Protein 1UWY (pdb70)

Solvent-accessible surface area: 16506 Å² total

Nearest PDB structures (foldseek):
  1uwy-assembly1_A  TM=1.003E+00  e=2.167E-89  Homo sapiens
  1h8l-assembly1_A  TM=9.424E-01  e=2.924E-49  Lophonetta specularioides
  3mn8-assembly3_C  TM=9.327E-01  e=1.963E-44  Drosophila melanogaster
  3mn8-assembly1_A  TM=9.346E-01  e=3.341E-44  Drosophila melanogaster
  2nsm-assembly1_A  TM=9.164E-01  e=1.559E-42  Homo sapiens

Structure (mmCIF, N/CA/C/O backbone):
data_1UWY
#
_entry.id   1UWY
#
_cell.length_a   85.830
_cell.length_b   85.830
_cell.length_c   124.540
_cell.angle_alpha   90.00
_cell.angle_beta   90.00
_cell.angle_gamma   120.00
#
_symmetry.space_group_name_H-M   'P 32 2 1'
#
loop_
_entity.id
_entity.type
_entity.pdbx_description
1 polymer 'CARBOXYPEPTIDASE M'
2 branched 2-acetamido-2-deoxy-beta-D-glucopyranose-(1-4)-2-acetamido-2-deoxy-beta-D-glucopyranose
3 non-polymer 'ZINC ION'
4 water water
#
loop_
_atom_site.group_PDB
_atom_site.id
_atom_site.type_symbol
_atom_site.label_atom_id
_atom_site.label_alt_id
_atom_site.label_comp_id
_atom_site.label_asym_id
_atom_site.label_entity_id
_atom_site.label_seq_id
_atom_site.pdbx_PDB_ins_code
_atom_site.Cartn_x
_atom_site.Cartn_y
_atom_site.Cartn_z
_atom_site.occupancy
_atom_site.B_iso_or_equiv
_atom_site.auth_seq_id
_atom_site.auth_comp_id
_atom_site.auth_asym_id
_atom_site.auth_atom_id
_atom_site.pdbx_PDB_model_num
ATOM 1 N N . LEU A 1 1 ? 67.900 10.791 -7.918 1.00 52.69 1 LEU A N 1
ATOM 2 C CA . LEU A 1 1 ? 68.597 9.815 -7.040 1.00 52.26 1 LEU A CA 1
ATOM 3 C C . LEU A 1 1 ? 67.982 8.431 -7.156 1.00 54.73 1 LEU A C 1
ATOM 4 O O . LEU A 1 1 ? 66.843 8.263 -7.623 1.00 54.55 1 LEU A O 1
ATOM 9 N N . ASP A 1 2 ? 68.748 7.442 -6.714 1.00 56.52 2 ASP A N 1
ATOM 10 C CA . ASP A 1 2 ? 68.308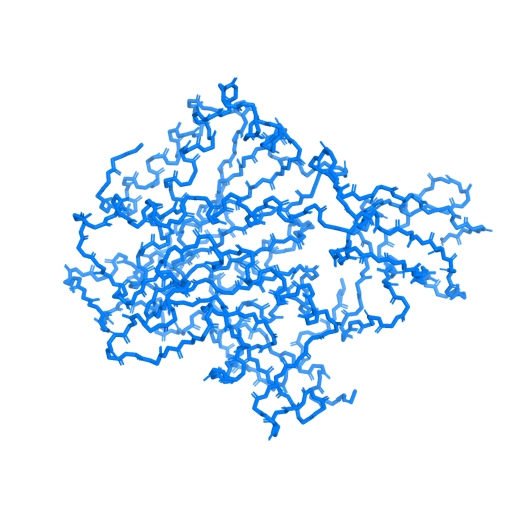 6.065 -6.736 1.00 58.44 2 ASP A CA 1
ATOM 11 C C . ASP A 1 2 ? 67.476 5.841 -5.482 1.00 58.79 2 ASP A C 1
ATOM 12 O O . ASP A 1 2 ? 67.573 6.604 -4.518 1.00 58.33 2 ASP A O 1
ATOM 17 N N . PHE A 1 3 ? 66.678 4.778 -5.490 1.00 59.54 3 PHE A N 1
ATOM 18 C CA . PHE A 1 3 ? 65.806 4.473 -4.367 1.00 59.39 3 PHE A CA 1
ATOM 19 C C . PHE A 1 3 ? 66.254 3.400 -3.409 1.00 59.81 3 PHE A C 1
ATOM 20 O O . PHE A 1 3 ? 65.503 2.496 -3.117 1.00 61.69 3 PHE A O 1
ATOM 28 N N . ASN A 1 4 ? 67.475 3.488 -2.920 1.00 60.15 4 ASN A N 1
ATOM 29 C CA . ASN A 1 4 ? 67.945 2.527 -1.952 1.00 61.03 4 ASN A CA 1
ATOM 30 C C . ASN A 1 4 ? 68.375 3.374 -0.793 1.00 61.96 4 ASN A C 1
ATOM 31 O O . ASN A 1 4 ? 68.232 4.597 -0.834 1.00 61.86 4 ASN A O 1
ATOM 36 N N . TYR A 1 5 ? 68.889 2.751 0.255 1.00 62.16 5 TYR A N 1
ATOM 37 C CA . TYR A 1 5 ? 69.303 3.545 1.377 1.00 62.26 5 TYR A CA 1
ATOM 38 C C . TYR A 1 5 ? 70.569 4.263 1.046 1.00 62.34 5 TYR A C 1
ATOM 39 O O . TYR A 1 5 ? 71.304 3.868 0.149 1.00 62.54 5 TYR A O 1
ATOM 48 N N . HIS A 1 6 ? 70.799 5.354 1.753 1.00 62.66 6 HIS A N 1
ATOM 49 C CA . HIS A 1 6 ? 71.978 6.154 1.522 1.00 63.20 6 HIS A CA 1
ATOM 50 C C . HIS A 1 6 ? 72.693 6.440 2.819 1.00 63.63 6 HIS A C 1
ATOM 51 O O . HIS A 1 6 ? 72.472 7.491 3.429 1.00 64.14 6 HIS A O 1
ATOM 58 N N . ARG A 1 7 ? 73.547 5.518 3.246 1.00 63.03 7 ARG A N 1
ATOM 59 C CA . ARG A 1 7 ? 74.294 5.740 4.471 1.00 63.71 7 ARG A CA 1
ATOM 60 C C . ARG A 1 7 ? 75.104 7.051 4.317 1.00 64.91 7 ARG A C 1
ATOM 61 O O . ARG A 1 7 ? 74.981 7.748 3.305 1.00 64.72 7 ARG A O 1
ATOM 69 N N . GLN A 1 8 ? 75.936 7.383 5.302 1.00 66.46 8 GLN A N 1
ATOM 70 C CA . GLN A 1 8 ? 76.697 8.645 5.281 1.00 67.21 8 GLN A CA 1
ATOM 71 C C . GLN A 1 8 ? 77.484 8.982 4.036 1.00 67.05 8 GLN A C 1
ATOM 72 O O . GLN A 1 8 ? 77.367 10.087 3.493 1.00 67.20 8 GLN A O 1
ATOM 78 N N . GLU A 1 9 ? 78.316 8.049 3.607 1.00 66.68 9 GLU A N 1
ATOM 79 C CA . GLU A 1 9 ? 79.110 8.280 2.426 1.00 66.88 9 GLU A CA 1
ATOM 80 C C . GLU A 1 9 ? 78.213 8.797 1.287 1.00 67.16 9 GLU A C 1
ATOM 81 O O . GLU A 1 9 ? 78.204 9.995 0.980 1.00 67.32 9 GLU A O 1
ATOM 87 N N . GLY A 1 10 ? 77.441 7.894 0.692 1.00 66.58 10 GLY A N 1
ATOM 88 C CA . GLY A 1 10 ? 76.575 8.243 -0.422 1.00 67.17 10 GLY A CA 1
ATOM 89 C C . GLY A 1 10 ? 75.585 9.393 -0.300 1.00 68.11 10 GLY A C 1
ATOM 90 O O . GLY A 1 10 ? 75.325 10.100 -1.290 1.00 68.82 10 GLY A O 1
ATOM 91 N N . MET A 1 11 ? 75.003 9.580 0.881 1.00 67.12 11 MET A N 1
ATOM 92 C CA . MET A 1 11 ? 74.049 10.663 1.057 1.00 66.47 11 MET A CA 1
ATOM 93 C C . MET A 1 11 ? 74.853 11.949 1.007 1.00 66.87 11 MET A C 1
ATOM 94 O O . MET A 1 11 ? 74.520 12.886 0.264 1.00 66.47 11 MET A O 1
ATOM 99 N N . GLU A 1 12 ? 75.925 11.971 1.801 1.00 66.93 12 GLU A N 1
ATOM 100 C CA . GLU A 1 12 ? 76.838 13.111 1.856 1.00 66.68 12 GLU A CA 1
ATOM 101 C C . GLU A 1 12 ? 77.184 13.424 0.408 1.00 64.85 12 GLU A C 1
ATOM 102 O O . GLU A 1 12 ? 76.985 14.536 -0.091 1.00 63.43 12 GLU A O 1
ATOM 108 N N . ALA A 1 13 ? 77.703 12.399 -0.254 1.00 63.04 13 ALA A N 1
ATOM 109 C CA . ALA A 1 13 ? 78.062 12.483 -1.648 1.00 61.06 13 ALA A CA 1
ATOM 110 C C . ALA A 1 13 ? 76.974 13.265 -2.375 1.00 59.69 13 ALA A C 1
ATOM 111 O O . ALA A 1 13 ? 77.189 14.425 -2.734 1.00 59.41 13 ALA A O 1
ATOM 113 N N . PHE A 1 14 ? 75.815 12.620 -2.556 1.00 57.64 14 PHE A N 1
ATOM 114 C CA . PHE A 1 14 ? 74.647 13.195 -3.227 1.00 55.64 14 PHE A CA 1
ATOM 115 C C . PHE A 1 14 ? 74.577 14.686 -3.017 1.00 55.42 14 PHE A C 1
ATOM 116 O O . PHE A 1 14 ? 74.603 15.493 -3.954 1.00 53.37 14 PHE A O 1
ATOM 124 N N . LEU A 1 15 ? 74.465 15.030 -1.746 1.00 55.88 15 LEU A N 1
ATOM 125 C CA . LEU A 1 15 ? 74.391 16.407 -1.320 1.00 56.29 15 LEU A CA 1
ATOM 126 C C . LEU A 1 15 ? 75.479 17.241 -2.011 1.00 56.34 15 LEU A C 1
ATOM 127 O O . LEU A 1 15 ? 75.188 18.054 -2.885 1.00 55.45 15 LEU A O 1
ATOM 132 N N . LYS A 1 16 ? 76.729 17.021 -1.616 1.00 57.64 16 LYS A N 1
ATOM 133 C CA . LYS A 1 16 ? 77.867 17.732 -2.183 1.00 58.44 16 LYS A CA 1
ATOM 134 C C . LYS A 1 16 ? 77.728 17.883 -3.700 1.00 59.64 16 LYS A C 1
ATOM 135 O O . LYS A 1 16 ? 78.025 18.939 -4.281 1.00 59.23 16 LYS A O 1
ATOM 141 N N . THR A 1 17 ? 77.293 16.805 -4.340 1.00 60.50 17 THR A N 1
ATOM 142 C CA . THR A 1 17 ? 77.124 16.825 -5.774 1.00 60.87 17 THR A CA 1
ATOM 143 C C . THR A 1 17 ? 75.986 17.762 -6.114 1.00 61.99 17 THR A C 1
ATOM 144 O O . THR A 1 17 ? 76.147 18.582 -7.006 1.00 64.63 17 THR A O 1
ATOM 148 N N . VAL A 1 18 ? 74.842 17.673 -5.423 1.00 61.88 18 VAL A N 1
ATOM 149 C CA . VAL A 1 18 ? 73.724 18.589 -5.726 1.00 60.71 18 VAL A CA 1
ATOM 150 C C . VAL A 1 18 ? 74.250 19.999 -5.560 1.00 60.84 18 VAL A C 1
ATOM 151 O O . VAL A 1 18 ? 73.787 20.925 -6.225 1.00 59.96 18 VAL A O 1
ATOM 155 N N . ALA A 1 19 ? 75.241 20.119 -4.673 1.00 61.59 19 ALA A N 1
ATOM 156 C CA . ALA A 1 19 ? 75.911 21.371 -4.345 1.00 62.90 19 ALA A CA 1
ATOM 157 C C . ALA A 1 19 ? 76.560 21.969 -5.578 1.00 64.31 19 ALA A C 1
ATOM 158 O O . ALA A 1 19 ? 76.372 23.151 -5.885 1.00 64.61 19 ALA A O 1
ATOM 160 N N . GLN A 1 20 ? 77.326 21.137 -6.275 1.00 66.21 20 GLN A N 1
ATOM 161 C CA . GLN A 1 20 ? 78.018 21.516 -7.510 1.00 68.25 20 GLN A CA 1
ATOM 162 C C . GLN A 1 20 ? 77.056 21.719 -8.677 1.00 67.77 20 GLN A C 1
ATOM 163 O O . GLN A 1 20 ? 76.846 22.850 -9.131 1.00 68.40 20 GLN A O 1
ATOM 169 N N . ASN A 1 21 ? 76.476 20.620 -9.155 1.00 66.20 21 ASN A N 1
ATOM 170 C CA . ASN A 1 21 ? 75.537 20.660 -10.265 1.00 65.74 21 ASN A CA 1
ATOM 171 C C . ASN A 1 21 ? 74.416 21.686 -10.209 1.00 65.33 21 ASN A C 1
ATOM 172 O O . ASN A 1 21 ? 73.807 21.961 -11.241 1.00 64.89 21 ASN A O 1
ATOM 177 N N . TYR A 1 22 ? 74.116 22.237 -9.030 1.00 65.05 22 TYR A N 1
ATOM 178 C CA . TYR A 1 22 ? 73.039 23.235 -8.923 1.00 64.77 22 TYR A CA 1
ATOM 179 C C . TYR A 1 22 ? 73.322 24.471 -8.060 1.00 65.82 22 TYR A C 1
ATOM 180 O O . TYR A 1 22 ? 72.380 25.144 -7.633 1.00 66.89 22 TYR A O 1
ATOM 189 N N . SER A 1 23 ? 74.598 24.778 -7.812 1.00 66.03 23 SER A N 1
ATOM 190 C CA . SER A 1 23 ? 74.984 25.934 -6.989 1.00 65.63 23 SER A CA 1
ATOM 191 C C . SER A 1 23 ? 74.145 27.212 -7.194 1.00 64.63 23 SER A C 1
ATOM 192 O O . SER A 1 23 ? 74.020 28.034 -6.285 1.00 65.31 23 SER A O 1
ATOM 195 N N . SER A 1 24 ? 73.566 27.370 -8.377 1.00 62.46 24 SER A N 1
ATOM 196 C CA . SER A 1 24 ? 72.743 28.534 -8.679 1.00 60.82 24 SER A CA 1
ATOM 197 C C . SER A 1 24 ? 71.533 28.684 -7.766 1.00 60.86 24 SER A C 1
ATOM 198 O O . SER A 1 24 ? 70.986 29.782 -7.619 1.00 60.72 24 SER A O 1
ATOM 201 N N . VAL A 1 25 ? 71.095 27.582 -7.168 1.00 60.88 25 VAL A N 1
ATOM 202 C CA . VAL A 1 25 ? 69.915 27.627 -6.312 1.00 61.08 25 VAL A CA 1
ATOM 203 C C . VAL A 1 25 ? 69.962 26.679 -5.109 1.00 61.03 25 VAL A C 1
ATOM 204 O O . VAL A 1 25 ? 68.929 26.304 -4.551 1.00 60.00 25 VAL A O 1
ATOM 208 N N . THR A 1 26 ? 71.172 26.318 -4.702 1.00 61.03 26 THR A N 1
ATOM 209 C CA . THR A 1 26 ? 71.361 25.451 -3.551 1.00 61.43 26 THR A CA 1
ATOM 210 C C . THR A 1 26 ? 72.594 25.895 -2.766 1.00 62.52 26 THR A C 1
ATOM 211 O O . THR A 1 26 ? 73.434 26.635 -3.282 1.00 62.78 26 THR A O 1
ATOM 215 N N . HIS A 1 27 ? 72.682 25.439 -1.514 1.00 63.16 27 HIS A N 1
ATOM 216 C CA . HIS A 1 27 ? 73.809 25.719 -0.620 1.00 62.58 27 HIS A CA 1
ATOM 217 C C . HIS A 1 27 ? 73.784 24.652 0.464 1.00 61.32 27 HIS A C 1
ATOM 218 O O . HIS A 1 27 ? 72.743 24.416 1.073 1.00 60.56 27 HIS A O 1
ATOM 225 N N . LEU A 1 28 ? 74.924 23.999 0.675 1.00 60.16 28 LEU A N 1
ATOM 226 C CA . LEU A 1 28 ? 75.056 22.952 1.679 1.00 60.33 28 LEU A CA 1
ATOM 227 C C . LEU A 1 28 ? 76.053 23.379 2.744 1.00 61.28 28 LEU A C 1
ATOM 228 O O . LEU A 1 28 ? 77.121 23.879 2.415 1.00 61.78 28 LEU A O 1
ATOM 233 N N . HIS A 1 29 ? 75.705 23.195 4.017 1.00 61.78 29 HIS A N 1
ATOM 234 C CA . HIS A 1 29 ? 76.618 23.516 5.107 1.00 61.64 29 HIS A CA 1
ATOM 235 C C . HIS A 1 29 ? 76.385 22.572 6.265 1.00 61.58 29 HIS A C 1
ATOM 236 O O . HIS A 1 29 ? 75.659 21.587 6.118 1.00 62.06 29 HIS A O 1
ATOM 243 N N . SER A 1 30 ? 77.008 22.839 7.406 1.00 60.59 30 SER A N 1
ATOM 244 C CA . SER A 1 30 ? 76.821 21.971 8.564 1.00 60.50 30 SER A CA 1
ATOM 245 C C . SER A 1 30 ? 76.674 22.760 9.863 1.00 60.25 30 SER A C 1
ATOM 246 O O . SER A 1 30 ? 77.565 23.508 10.247 1.00 60.89 30 SER A O 1
ATOM 249 N N . ILE A 1 31 ? 75.551 22.591 10.546 1.00 59.65 31 ILE A N 1
ATOM 250 C CA . ILE A 1 31 ? 75.354 23.331 11.762 1.00 60.08 31 ILE A CA 1
ATOM 251 C C . ILE A 1 31 ? 76.105 22.722 12.942 1.00 60.79 31 ILE A C 1
ATOM 252 O O . ILE A 1 31 ? 76.057 23.231 14.066 1.00 60.52 31 ILE A O 1
ATOM 257 N N . GLY A 1 32 ? 76.820 21.634 12.702 1.00 61.07 32 GLY A N 1
ATOM 258 C CA . GLY A 1 32 ? 77.568 21.048 13.800 1.00 61.92 32 GLY A CA 1
ATOM 259 C C . GLY A 1 32 ? 77.971 19.628 13.506 1.00 62.76 32 GLY A C 1
ATOM 260 O O . GLY A 1 32 ? 77.895 19.202 12.348 1.00 63.49 32 GLY A O 1
ATOM 261 N N . LYS A 1 33 ? 78.413 18.902 14.535 1.00 63.33 33 LYS A N 1
ATOM 262 C CA . LYS A 1 33 ? 78.796 17.496 14.368 1.00 64.58 33 LYS A CA 1
ATOM 263 C C . LYS A 1 33 ? 78.265 16.622 15.505 1.00 64.28 33 LYS A C 1
ATOM 264 O O . LYS A 1 33 ? 78.116 17.074 16.639 1.00 62.43 33 LYS A O 1
ATOM 270 N N . SER A 1 34 ? 77.962 15.369 15.188 1.00 65.31 34 SER A N 1
ATOM 271 C CA . SER A 1 34 ? 77.441 14.457 16.198 1.00 67.32 34 SER A CA 1
ATOM 272 C C . SER A 1 34 ? 78.497 14.263 17.266 1.00 67.73 34 SER A C 1
ATOM 273 O O . SER A 1 34 ? 79.524 14.939 17.258 1.00 68.29 34 SER A O 1
ATOM 276 N N . VAL A 1 35 ? 78.245 13.347 18.192 1.00 67.72 35 VAL A N 1
ATOM 277 C CA . VAL A 1 35 ? 79.232 13.090 19.218 1.00 68.51 35 VAL A CA 1
ATOM 278 C C . VAL A 1 35 ? 80.216 12.130 18.588 1.00 69.86 35 VAL A C 1
ATOM 279 O O . VAL A 1 35 ? 81.068 11.575 19.283 1.00 71.81 35 VAL A O 1
ATOM 283 N N . LYS A 1 36 ? 80.097 11.919 17.277 1.00 69.65 36 LYS A N 1
ATOM 284 C CA . LYS A 1 36 ? 81.009 11.006 16.591 1.00 69.56 36 LYS A CA 1
ATOM 285 C C . LYS A 1 36 ? 81.719 11.699 15.436 1.00 69.12 36 LYS A C 1
ATOM 286 O O . LYS A 1 36 ? 82.393 11.065 14.636 1.00 69.48 36 LYS A O 1
ATOM 292 N N . GLY A 1 37 ? 81.569 13.007 15.345 1.00 68.88 37 GLY A N 1
ATOM 293 C CA . GLY A 1 37 ? 82.237 13.713 14.276 1.00 70.62 37 GLY A CA 1
ATOM 294 C C . GLY A 1 37 ? 81.507 13.639 12.952 1.00 72.08 37 GLY A C 1
ATOM 295 O O . GLY A 1 37 ? 82.040 14.049 11.914 1.00 73.03 37 GLY A O 1
ATOM 296 N N . ARG A 1 38 ? 80.287 13.109 12.979 1.00 72.46 38 ARG A N 1
ATOM 297 C CA . ARG A 1 38 ? 79.473 13.009 11.766 1.00 70.57 38 ARG A CA 1
ATOM 298 C C . ARG A 1 38 ? 78.909 14.392 11.483 1.00 69.49 38 ARG A C 1
ATOM 299 O O . ARG A 1 38 ? 78.676 15.191 12.403 1.00 68.88 38 ARG A O 1
ATOM 307 N N . ASN A 1 39 ? 78.671 14.675 10.214 1.00 68.24 39 ASN A N 1
ATOM 308 C CA . ASN A 1 39 ? 78.179 15.992 9.857 1.00 67.43 39 ASN A CA 1
ATOM 309 C C . ASN A 1 39 ? 76.672 16.221 9.787 1.00 66.55 39 ASN A C 1
ATOM 310 O O . ASN A 1 39 ? 75.885 15.385 9.303 1.00 67.82 39 ASN A O 1
ATOM 315 N N . LEU A 1 40 ? 76.276 17.378 10.289 1.00 63.03 40 LEU A N 1
ATOM 316 C CA . LEU A 1 40 ? 74.886 17.724 10.305 1.00 59.95 40 LEU A CA 1
ATOM 317 C C . LEU A 1 40 ? 74.595 18.598 9.109 1.00 58.81 40 LEU A C 1
ATOM 318 O O . LEU A 1 40 ? 74.316 19.782 9.238 1.00 58.97 40 LEU A O 1
ATOM 323 N N . TRP A 1 41 ? 74.646 17.989 7.934 1.00 58.24 41 TRP A N 1
ATOM 324 C CA . TRP A 1 41 ? 74.433 18.710 6.687 1.00 57.62 41 TRP A CA 1
ATOM 325 C C . TRP A 1 41 ? 73.040 19.237 6.517 1.00 55.96 41 TRP A C 1
ATOM 326 O O . TRP A 1 41 ? 72.073 18.580 6.860 1.00 57.05 41 TRP A O 1
ATOM 337 N N . VAL A 1 42 ? 72.943 20.427 5.961 1.00 54.05 42 VAL A N 1
ATOM 338 C CA . VAL A 1 42 ? 71.655 21.026 5.673 1.00 52.49 42 VAL A CA 1
ATOM 339 C C . VAL A 1 42 ? 71.809 21.457 4.232 1.00 52.91 42 VAL A C 1
ATOM 340 O O . VAL A 1 42 ? 72.904 21.822 3.795 1.00 52.33 42 VAL A O 1
ATOM 344 N N . LEU A 1 43 ? 70.730 21.393 3.476 1.00 53.11 43 LEU A N 1
ATOM 345 C CA . LEU A 1 43 ? 70.793 21.837 2.096 1.00 53.44 43 LEU A CA 1
ATOM 346 C C . LEU A 1 43 ? 69.670 22.840 1.926 1.00 53.50 43 LEU A C 1
ATOM 347 O O . LEU A 1 43 ? 68.507 22.538 2.209 1.00 53.77 43 LEU A O 1
ATOM 352 N N . VAL A 1 44 ? 70.010 24.051 1.504 1.00 52.97 44 VAL A N 1
ATOM 353 C CA . VAL A 1 44 ? 68.976 25.041 1.335 1.00 51.81 44 VAL A CA 1
ATOM 354 C C . VAL A 1 44 ? 68.705 25.156 -0.119 1.00 50.96 44 VAL A C 1
ATOM 355 O O . VAL A 1 44 ? 69.605 25.025 -0.923 1.00 51.26 44 VAL A O 1
ATOM 359 N N . VAL A 1 45 ? 67.452 25.381 -0.451 1.00 51.08 45 VAL A N 1
ATOM 360 C CA . VAL A 1 45 ? 67.050 25.497 -1.829 1.00 54.08 45 VAL A CA 1
ATOM 361 C C . VAL A 1 45 ? 66.267 26.771 -1.962 1.00 57.54 45 VAL A C 1
ATOM 362 O O . VAL A 1 45 ? 65.210 26.917 -1.360 1.00 59.03 45 VAL A O 1
ATOM 366 N N . GLY A 1 46 ? 66.769 27.701 -2.758 1.00 60.54 46 GLY A N 1
ATOM 367 C CA . GLY A 1 46 ? 66.047 28.943 -2.910 1.00 63.32 46 GLY A CA 1
ATOM 368 C C . GLY A 1 46 ? 66.573 29.698 -4.089 1.00 65.81 46 GLY A C 1
ATOM 369 O O . GLY A 1 46 ? 67.611 29.326 -4.650 1.00 64.91 46 GLY A O 1
ATOM 370 N N . ARG A 1 47 ? 65.859 30.760 -4.456 1.00 68.89 47 ARG A N 1
ATOM 371 C CA . ARG A 1 47 ? 66.255 31.585 -5.587 1.00 71.79 47 ARG A CA 1
ATOM 372 C C . ARG A 1 47 ? 67.636 32.157 -5.278 1.00 72.60 47 ARG A C 1
ATOM 373 O O . ARG A 1 47 ? 68.563 32.036 -6.085 1.00 74.17 47 ARG A O 1
ATOM 381 N N . PHE A 1 48 ? 67.781 32.758 -4.105 1.00 72.13 48 PHE A N 1
ATOM 382 C CA . PHE A 1 48 ? 69.073 33.273 -3.725 1.00 72.31 48 PHE A CA 1
ATOM 383 C C . PHE A 1 48 ? 69.494 32.485 -2.506 1.00 71.36 48 PHE A C 1
ATOM 384 O O . PHE A 1 48 ? 69.360 32.964 -1.394 1.00 71.23 48 PHE A O 1
ATOM 392 N N . PRO A 1 49 ? 69.975 31.245 -2.687 1.00 71.79 49 PRO A N 1
ATOM 393 C CA . PRO A 1 49 ? 70.397 30.470 -1.501 1.00 72.06 49 PRO A CA 1
ATOM 394 C C . PRO A 1 49 ? 71.590 31.113 -0.799 1.00 71.90 49 PRO A C 1
ATOM 395 O O . PRO A 1 49 ? 72.254 31.987 -1.381 1.00 72.44 49 PRO A O 1
ATOM 399 N N . LYS A 1 50 ? 71.850 30.692 0.440 1.00 70.75 50 LYS A N 1
ATOM 400 C CA . LYS A 1 50 ? 72.978 31.214 1.252 1.00 70.21 50 LYS A CA 1
ATOM 401 C C . LYS A 1 50 ? 72.694 32.456 2.123 1.00 68.00 50 LYS A C 1
ATOM 402 O O . LYS A 1 50 ? 73.399 32.700 3.112 1.00 68.24 50 LYS A O 1
ATOM 408 N N . GLU A 1 51 ? 71.676 33.233 1.776 1.00 64.82 51 GLU A N 1
ATOM 409 C CA . GLU A 1 51 ? 71.377 34.420 2.561 1.00 61.77 51 GLU A CA 1
ATOM 410 C C . GLU A 1 51 ? 69.893 34.689 2.721 1.00 57.23 51 GLU A C 1
ATOM 411 O O . GLU A 1 51 ? 69.147 34.771 1.751 1.00 54.29 51 GLU A O 1
ATOM 417 N N . HIS A 1 52 ? 69.453 34.823 3.957 1.00 53.31 52 HIS A N 1
ATOM 418 C CA . HIS A 1 52 ? 68.050 35.093 4.140 1.00 51.68 52 HIS A CA 1
ATOM 419 C C . HIS A 1 52 ? 67.796 36.365 3.365 1.00 50.15 52 HIS A C 1
ATOM 420 O O . HIS A 1 52 ? 68.704 37.156 3.177 1.00 51.06 52 HIS A O 1
ATOM 427 N N . ARG A 1 53 ? 66.572 36.547 2.894 1.00 48.54 53 ARG A N 1
ATOM 428 C CA . ARG A 1 53 ? 66.222 37.751 2.170 1.00 47.68 53 ARG A CA 1
ATOM 429 C C . ARG A 1 53 ? 64.885 38.276 2.685 1.00 47.81 53 ARG A C 1
ATOM 430 O O . ARG A 1 53 ? 63.911 37.544 2.742 1.00 49.29 53 ARG A O 1
ATOM 438 N N . ILE A 1 54 ? 64.861 39.539 3.095 1.00 47.48 54 ILE A N 1
ATOM 439 C CA . ILE A 1 54 ? 63.650 40.187 3.574 1.00 47.90 54 ILE A CA 1
ATOM 440 C C . ILE A 1 54 ? 62.446 39.793 2.692 1.00 49.03 54 ILE A C 1
ATOM 441 O O . ILE A 1 54 ? 62.499 39.915 1.463 1.00 49.93 54 ILE A O 1
ATOM 446 N N . GLY A 1 55 ? 61.365 39.301 3.292 1.00 48.21 55 GLY A N 1
ATOM 447 C CA . GLY A 1 55 ? 60.218 38.968 2.460 1.00 46.30 55 GLY A CA 1
ATOM 448 C C . GLY A 1 55 ? 60.036 37.505 2.138 1.00 44.88 55 GLY A C 1
ATOM 449 O O . GLY A 1 55 ? 58.922 37.006 2.207 1.00 44.94 55 GLY A O 1
ATOM 450 N N . ILE A 1 56 ? 61.106 36.819 1.758 1.00 43.87 56 ILE A N 1
ATOM 451 C CA . ILE A 1 56 ? 60.998 35.403 1.474 1.00 43.96 56 ILE A CA 1
ATOM 452 C C . ILE A 1 56 ? 61.151 34.674 2.812 1.00 45.62 56 ILE A C 1
ATOM 453 O O . ILE A 1 56 ? 62.161 34.828 3.503 1.00 45.35 56 ILE A O 1
ATOM 458 N N . PRO A 1 57 ? 60.121 33.901 3.213 1.00 46.71 57 PRO A N 1
ATOM 459 C CA . PRO A 1 57 ? 60.108 33.148 4.460 1.00 47.66 57 PRO A CA 1
ATOM 460 C C . PRO A 1 57 ? 61.037 31.948 4.449 1.00 48.59 57 PRO A C 1
ATOM 461 O O . PRO A 1 57 ? 61.236 31.319 3.413 1.00 47.89 57 PRO A O 1
ATOM 465 N N . GLU A 1 58 ? 61.584 31.633 5.623 1.00 50.63 58 GLU A N 1
ATOM 466 C CA . GLU A 1 58 ? 62.481 30.490 5.796 1.00 51.80 58 GLU A CA 1
ATOM 467 C C . GLU A 1 58 ? 61.664 29.231 6.166 1.00 51.77 58 GLU A C 1
ATOM 468 O O . GLU A 1 58 ? 60.662 29.323 6.899 1.00 52.13 58 GLU A O 1
ATOM 474 N N . PHE A 1 59 ? 62.076 28.076 5.632 1.00 50.51 59 PHE A N 1
ATOM 475 C CA . PHE A 1 59 ? 61.389 26.811 5.888 1.00 48.93 59 PHE A CA 1
ATOM 476 C C . PHE A 1 59 ? 62.337 25.616 6.064 1.00 48.08 59 PHE A C 1
ATOM 477 O O . PHE A 1 59 ? 63.333 25.484 5.335 1.00 46.36 59 PHE A O 1
ATOM 485 N N . LYS A 1 60 ? 62.026 24.738 7.028 1.00 46.31 60 LYS A N 1
ATOM 486 C CA . LYS A 1 60 ? 62.870 23.571 7.240 1.00 43.77 60 LYS A CA 1
ATOM 487 C C . LYS A 1 60 ? 62.184 22.241 7.447 1.00 42.68 60 LYS A C 1
ATOM 488 O O . LYS A 1 60 ? 61.001 22.129 7.782 1.00 43.06 60 LYS A O 1
ATOM 494 N N . TYR A 1 61 ? 62.974 21.218 7.189 1.00 40.73 61 TYR A N 1
ATOM 495 C CA . TYR A 1 61 ? 62.547 19.858 7.306 1.00 39.29 61 TYR A CA 1
ATOM 496 C C . TYR A 1 61 ? 63.702 19.160 7.986 1.00 38.68 61 TYR A C 1
ATOM 497 O O . TYR A 1 61 ? 64.746 18.973 7.403 1.00 38.12 61 TYR A O 1
ATOM 506 N N . VAL A 1 62 ? 63.535 18.820 9.247 1.00 38.85 62 VAL A N 1
ATOM 507 C CA . VAL A 1 62 ? 64.577 18.101 9.941 1.00 39.23 62 VAL A CA 1
ATOM 508 C C . VAL A 1 62 ? 64.008 16.692 9.980 1.00 41.52 62 VAL A C 1
ATOM 509 O O . VAL A 1 62 ? 62.791 16.535 10.061 1.00 43.39 62 VAL A O 1
ATOM 513 N N . ALA A 1 63 ? 64.865 15.676 9.859 1.00 41.74 63 ALA A N 1
ATOM 514 C CA . ALA A 1 63 ? 64.422 14.291 9.847 1.00 40.56 63 ALA A CA 1
ATOM 515 C C . ALA A 1 63 ? 65.549 13.423 10.362 1.00 42.64 63 ALA A C 1
ATOM 516 O O . ALA A 1 63 ? 66.678 13.879 10.481 1.00 44.02 63 ALA A O 1
ATOM 518 N N . ASN A 1 64 ? 65.209 12.181 10.695 1.00 44.69 64 ASN A N 1
ATOM 519 C CA . ASN A 1 64 ? 66.128 11.156 11.164 1.00 44.01 64 ASN A CA 1
ATOM 520 C C . ASN A 1 64 ? 66.713 11.377 12.531 1.00 44.00 64 ASN A C 1
ATOM 521 O O . ASN A 1 64 ? 67.736 10.788 12.846 1.00 44.27 64 ASN A O 1
ATOM 526 N N . MET A 1 65 ? 66.070 12.197 13.356 1.00 45.06 65 MET A N 1
ATOM 527 C CA . MET A 1 65 ? 66.570 12.442 14.716 1.00 46.93 65 MET A CA 1
ATOM 528 C C . MET A 1 65 ? 66.550 11.149 15.576 1.00 48.26 65 MET A C 1
ATOM 529 O O . MET A 1 65 ? 67.213 11.035 16.634 1.00 48.34 65 MET A O 1
ATOM 534 N N . HIS A 1 66 ? 65.768 10.178 15.118 1.00 48.92 66 HIS A N 1
ATOM 535 C CA . HIS A 1 66 ? 65.717 8.875 15.759 1.00 49.24 66 HIS A CA 1
ATOM 536 C C . HIS A 1 66 ? 66.482 7.969 14.791 1.00 49.88 66 HIS A C 1
ATOM 537 O O . HIS A 1 66 ? 66.005 7.666 13.684 1.00 49.68 66 HIS A O 1
ATOM 544 N N . GLY A 1 67 ? 67.690 7.586 15.206 1.00 49.38 67 GLY A N 1
ATOM 545 C CA . GLY A 1 67 ? 68.538 6.746 14.391 1.00 47.83 67 GLY A CA 1
ATOM 546 C C . GLY A 1 67 ? 67.769 5.917 13.398 1.00 47.66 67 GLY A C 1
ATOM 547 O O . GLY A 1 67 ? 67.687 6.254 12.216 1.00 47.36 67 GLY A O 1
ATOM 548 N N . ASP A 1 68 ? 67.163 4.852 13.909 1.00 47.90 68 ASP A N 1
ATOM 549 C CA . ASP A 1 68 ? 66.409 3.899 13.106 1.00 48.45 68 ASP A CA 1
ATOM 550 C C . ASP A 1 68 ? 65.214 4.350 12.260 1.00 48.18 68 ASP A C 1
ATOM 551 O O . ASP A 1 68 ? 64.759 3.579 11.415 1.00 49.17 68 ASP A O 1
ATOM 556 N N . GLU A 1 69 ? 64.692 5.562 12.457 1.00 46.73 69 GLU A N 1
ATOM 557 C CA . GLU A 1 69 ? 63.543 5.997 11.659 1.00 44.67 69 GLU A CA 1
ATOM 558 C C . GLU A 1 69 ? 64.014 6.566 10.334 1.00 45.96 69 GLU A C 1
ATOM 559 O O . GLU A 1 69 ? 64.172 7.783 10.182 1.00 47.22 69 GLU A O 1
ATOM 565 N N . THR A 1 70 ? 64.185 5.654 9.371 1.00 45.60 70 THR A N 1
ATOM 566 C CA . THR A 1 70 ? 64.712 5.921 8.034 1.00 44.17 70 THR A CA 1
ATOM 567 C C . THR A 1 70 ? 63.866 6.465 6.866 1.00 44.94 70 THR A C 1
ATOM 568 O O . THR A 1 70 ? 64.421 7.030 5.923 1.00 43.83 70 THR A O 1
ATOM 572 N N . VAL A 1 71 ? 62.544 6.325 6.894 1.00 46.18 71 VAL A N 1
ATOM 573 C CA . VAL A 1 71 ? 61.770 6.800 5.732 1.00 46.16 71 VAL A CA 1
ATOM 574 C C . VAL A 1 71 ? 61.995 8.262 5.393 1.00 46.44 71 VAL A C 1
ATOM 575 O O . VAL A 1 71 ? 62.153 8.626 4.225 1.00 44.06 71 VAL A O 1
ATOM 579 N N . GLY A 1 72 ? 61.983 9.088 6.439 1.00 48.46 72 GLY A N 1
ATOM 580 C CA . GLY A 1 72 ? 62.143 10.524 6.282 1.00 49.17 72 GLY A CA 1
ATOM 581 C C . GLY A 1 72 ? 63.529 10.890 5.796 1.00 49.30 72 GLY A C 1
ATOM 582 O O . GLY A 1 72 ? 63.684 11.876 5.064 1.00 50.81 72 GLY A O 1
ATOM 583 N N . ARG A 1 73 ? 64.530 10.109 6.201 1.00 46.38 73 ARG A N 1
ATOM 584 C CA . ARG A 1 73 ? 65.892 10.371 5.797 1.00 43.98 73 ARG A CA 1
ATOM 585 C C . ARG A 1 73 ? 65.831 10.326 4.290 1.00 44.51 73 ARG A C 1
ATOM 586 O O . ARG A 1 73 ? 66.239 11.255 3.596 1.00 43.70 73 ARG A O 1
ATOM 594 N N . GLU A 1 74 ? 65.243 9.255 3.784 1.00 45.29 74 GLU A N 1
ATOM 595 C CA . GLU A 1 74 ? 65.159 9.073 2.354 1.00 46.96 74 GLU A CA 1
ATOM 596 C C . GLU A 1 74 ? 64.178 9.969 1.632 1.00 48.80 74 GLU A C 1
ATOM 597 O O . GLU A 1 74 ? 64.405 10.312 0.473 1.00 51.14 74 GLU A O 1
ATOM 603 N N . LEU A 1 75 ? 63.085 10.351 2.285 1.00 49.73 75 LEU A N 1
ATOM 604 C CA . LEU A 1 75 ? 62.118 11.227 1.627 1.00 49.67 75 LEU A CA 1
ATOM 605 C C . LEU A 1 75 ? 62.737 12.611 1.418 1.00 50.43 75 LEU A C 1
ATOM 606 O O . LEU A 1 75 ? 62.560 13.228 0.366 1.00 50.25 75 LEU A O 1
ATOM 611 N N . LEU A 1 76 ? 63.491 13.081 2.417 1.00 51.36 76 LEU A N 1
ATOM 612 C CA . LEU A 1 76 ? 64.137 14.398 2.343 1.00 50.32 76 LEU A CA 1
ATOM 613 C C . LEU A 1 76 ? 65.211 14.468 1.266 1.00 49.58 76 LEU A C 1
ATOM 614 O O . LEU A 1 76 ? 65.356 15.502 0.625 1.00 50.65 76 LEU A O 1
ATOM 619 N N . LEU A 1 77 ? 65.968 13.394 1.056 1.00 48.55 77 LEU A N 1
ATOM 620 C CA . LEU A 1 77 ? 66.982 13.442 0.005 1.00 47.64 77 LEU A CA 1
ATOM 621 C C . LEU A 1 77 ? 66.249 13.537 -1.313 1.00 46.98 77 LEU A C 1
ATOM 622 O O . LEU A 1 77 ? 66.557 14.401 -2.150 1.00 46.71 77 LEU A O 1
ATOM 627 N N . HIS A 1 78 ? 65.252 12.671 -1.463 1.00 45.29 78 HIS A N 1
ATOM 628 C CA . HIS A 1 78 ? 64.452 12.625 -2.666 1.00 46.25 78 HIS A CA 1
ATOM 629 C C . HIS A 1 78 ? 63.640 13.907 -2.878 1.00 46.05 78 HIS A C 1
ATOM 630 O O . HIS A 1 78 ? 63.378 14.318 -4.013 1.00 44.86 78 HIS A O 1
ATOM 637 N N . LEU A 1 79 ? 63.229 14.545 -1.791 1.00 46.36 79 LEU A N 1
ATOM 638 C CA . LEU A 1 79 ? 62.490 15.793 -1.938 1.00 46.35 79 LEU A CA 1
ATOM 639 C C . LEU A 1 79 ? 63.493 16.734 -2.573 1.00 47.88 79 LEU A C 1
ATOM 640 O O . LEU A 1 79 ? 63.217 17.352 -3.593 1.00 49.39 79 LEU A O 1
ATOM 645 N N . ILE A 1 80 ? 64.663 16.817 -1.945 1.00 48.34 80 ILE A N 1
ATOM 646 C CA . ILE A 1 80 ? 65.778 17.641 -2.398 1.00 49.29 80 ILE A CA 1
ATOM 647 C C . ILE A 1 80 ? 65.989 17.599 -3.922 1.00 50.33 80 ILE A C 1
ATOM 648 O O . ILE A 1 80 ? 65.964 18.640 -4.611 1.00 48.79 80 ILE A O 1
ATOM 653 N N . ASP A 1 81 ? 66.207 16.390 -4.431 1.00 51.29 81 ASP A N 1
ATOM 654 C CA . ASP A 1 81 ? 66.397 16.197 -5.854 1.00 52.15 81 ASP A CA 1
ATOM 655 C C . ASP A 1 81 ? 65.194 16.792 -6.575 1.00 50.53 81 ASP A C 1
ATOM 656 O O . ASP A 1 81 ? 65.332 17.708 -7.348 1.00 49.38 81 ASP A O 1
ATOM 661 N N . TYR A 1 82 ? 64.009 16.265 -6.304 1.00 51.02 82 TYR A N 1
ATOM 662 C CA . TYR A 1 82 ? 62.776 16.758 -6.925 1.00 51.25 82 TYR A CA 1
ATOM 663 C C . TYR A 1 82 ? 62.858 18.253 -7.215 1.00 51.72 82 TYR A C 1
ATOM 664 O O . TYR A 1 82 ? 62.786 18.696 -8.363 1.00 52.43 82 TYR A O 1
ATOM 673 N N . LEU A 1 83 ? 62.998 19.023 -6.144 1.00 51.57 83 LEU A N 1
ATOM 674 C CA . LEU A 1 83 ? 63.087 20.466 -6.228 1.00 49.49 83 LEU A CA 1
ATOM 675 C C . LEU A 1 83 ? 64.154 20.898 -7.216 1.00 49.06 83 LEU A C 1
ATOM 676 O O . LEU A 1 83 ? 63.821 21.475 -8.239 1.00 49.22 83 LEU A O 1
ATOM 681 N N . VAL A 1 84 ? 65.430 20.629 -6.963 1.00 48.94 84 VAL A N 1
ATOM 682 C CA . VAL A 1 84 ? 66.399 21.079 -7.963 1.00 50.19 84 VAL A CA 1
ATOM 683 C C . VAL A 1 84 ? 66.007 20.744 -9.423 1.00 50.82 84 VAL A C 1
ATOM 684 O O . VAL A 1 84 ? 65.960 21.633 -10.271 1.00 52.18 84 VAL A O 1
ATOM 688 N N . THR A 1 85 ? 65.683 19.489 -9.717 1.00 51.12 85 THR A N 1
ATOM 689 C CA . THR A 1 85 ? 65.312 19.108 -11.083 1.00 50.70 85 THR A CA 1
ATOM 690 C C . THR A 1 85 ? 63.933 19.590 -11.600 1.00 50.68 85 THR A C 1
ATOM 691 O O . THR A 1 85 ? 63.663 19.557 -12.803 1.00 50.62 85 THR A O 1
ATOM 695 N N . SER A 1 86 ? 63.062 20.040 -10.710 1.00 50.32 86 SER A N 1
ATOM 696 C CA . SER A 1 86 ? 61.764 20.522 -11.154 1.00 51.20 86 SER A CA 1
ATOM 697 C C . SER A 1 86 ? 61.905 22.009 -11.438 1.00 52.39 86 SER A C 1
ATOM 698 O O . SER A 1 86 ? 61.138 22.581 -12.229 1.00 51.57 86 SER A O 1
ATOM 701 N N . ASP A 1 87 ? 62.883 22.624 -10.765 1.00 54.09 87 ASP A N 1
ATOM 702 C CA . ASP A 1 87 ? 63.169 24.049 -10.905 1.00 55.09 87 ASP A CA 1
ATOM 703 C C . ASP A 1 87 ? 63.395 24.368 -12.380 1.00 55.89 87 ASP A C 1
ATOM 704 O O . ASP A 1 87 ? 64.304 23.808 -13.030 1.00 55.91 87 ASP A O 1
ATOM 709 N N . GLY A 1 88 ? 62.557 25.257 -12.903 1.00 54.72 88 GLY A N 1
ATOM 710 C CA . GLY A 1 88 ? 62.679 25.631 -14.291 1.00 54.78 88 GLY A CA 1
ATOM 711 C C . GLY A 1 88 ? 61.715 24.920 -15.220 1.00 55.05 88 GLY A C 1
ATOM 712 O O . GLY A 1 88 ? 61.176 25.542 -16.138 1.00 56.29 88 GLY A O 1
ATOM 713 N N . LYS A 1 89 ? 61.483 23.630 -15.016 1.00 54.02 89 LYS A N 1
ATOM 714 C CA . LYS A 1 89 ? 60.567 22.937 -15.898 1.00 54.19 89 LYS A CA 1
ATOM 715 C C . LYS A 1 89 ? 59.119 22.998 -15.391 1.00 54.59 89 LYS A C 1
ATOM 716 O O . LYS A 1 89 ? 58.213 23.366 -16.144 1.00 55.07 89 LYS A O 1
ATOM 722 N N . ASP A 1 90 ? 58.880 22.638 -14.130 1.00 53.74 90 ASP A N 1
ATOM 723 C CA . ASP A 1 90 ? 57.523 22.702 -13.625 1.00 52.39 90 ASP A CA 1
ATOM 724 C C . ASP A 1 90 ? 57.301 24.103 -13.118 1.00 53.16 90 ASP A C 1
ATOM 725 O O . ASP A 1 90 ? 58.041 24.587 -12.261 1.00 54.12 90 ASP A O 1
ATOM 730 N N . PRO A 1 91 ? 56.282 24.789 -13.641 1.00 53.70 91 PRO A N 1
ATOM 731 C CA . PRO A 1 91 ? 56.027 26.149 -13.180 1.00 55.17 91 PRO A CA 1
ATOM 732 C C . PRO A 1 91 ? 55.706 26.227 -11.686 1.00 55.92 91 PRO A C 1
ATOM 733 O O . PRO A 1 91 ? 56.555 26.696 -10.916 1.00 56.89 91 PRO A O 1
ATOM 737 N N . GLU A 1 92 ? 54.525 25.752 -11.271 1.00 55.46 92 GLU A N 1
ATOM 738 C CA . GLU A 1 92 ? 54.145 25.833 -9.867 1.00 54.58 92 GLU A CA 1
ATOM 739 C C . GLU A 1 92 ? 55.314 25.630 -8.928 1.00 54.64 92 GLU A C 1
ATOM 740 O O . GLU A 1 92 ? 55.596 26.515 -8.103 1.00 55.37 92 GLU A O 1
ATOM 746 N N . ILE A 1 93 ? 56.004 24.492 -9.026 1.00 52.87 93 ILE A N 1
ATOM 747 C CA . ILE A 1 93 ? 57.141 24.287 -8.131 1.00 51.23 93 ILE A CA 1
ATOM 748 C C . ILE A 1 93 ? 58.169 25.391 -8.306 1.00 50.98 93 ILE A C 1
ATOM 749 O O . ILE A 1 93 ? 58.687 25.898 -7.322 1.00 49.29 93 ILE A O 1
ATOM 754 N N . THR A 1 94 ? 58.465 25.773 -9.544 1.00 51.69 94 THR A N 1
ATOM 755 C CA . THR A 1 94 ? 59.420 26.850 -9.732 1.00 54.85 94 THR A CA 1
ATOM 756 C C . THR A 1 94 ? 58.956 28.121 -8.999 1.00 56.50 94 THR A C 1
ATOM 757 O O . THR A 1 94 ? 59.750 28.731 -8.272 1.00 56.63 94 THR A O 1
ATOM 761 N N . ASN A 1 95 ? 57.687 28.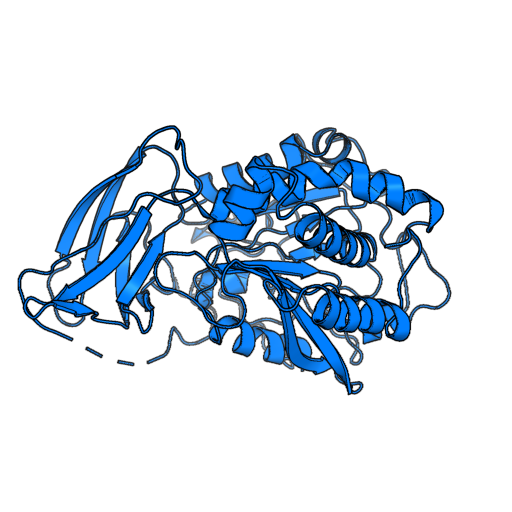514 -9.175 1.00 57.61 95 ASN A N 1
ATOM 762 C CA . ASN A 1 95 ? 57.152 29.699 -8.489 1.00 58.26 95 ASN A CA 1
ATOM 763 C C . ASN A 1 95 ? 57.506 29.562 -7.015 1.00 58.59 95 ASN A C 1
ATOM 764 O O . ASN A 1 95 ? 57.967 30.500 -6.394 1.00 59.23 95 ASN A O 1
ATOM 769 N N . LEU A 1 96 ? 57.282 28.383 -6.453 1.00 58.78 96 LEU A N 1
ATOM 770 C CA . LEU A 1 96 ? 57.593 28.141 -5.051 1.00 59.34 96 LEU A CA 1
ATOM 771 C C . LEU A 1 96 ? 59.104 28.318 -4.745 1.00 60.60 96 LEU A C 1
ATOM 772 O O . LEU A 1 96 ? 59.492 29.222 -3.976 1.00 59.72 96 LEU A O 1
ATOM 777 N N . ILE A 1 97 ? 59.945 27.453 -5.337 1.00 61.49 97 ILE A N 1
ATOM 778 C CA . ILE A 1 97 ? 61.403 27.486 -5.118 1.00 61.97 97 ILE A CA 1
ATOM 779 C C . ILE A 1 97 ? 61.913 28.900 -5.249 1.00 62.88 97 ILE A C 1
ATOM 780 O O . ILE A 1 97 ? 62.915 29.250 -4.643 1.00 62.89 97 ILE A O 1
ATOM 785 N N . ASN A 1 98 ? 61.241 29.696 -6.080 1.00 64.19 98 ASN A N 1
ATOM 786 C CA . ASN A 1 98 ? 61.602 31.095 -6.245 1.00 64.68 98 ASN A CA 1
ATOM 787 C C . ASN A 1 98 ? 61.228 31.697 -4.886 1.00 62.71 98 ASN A C 1
ATOM 788 O O . ASN A 1 98 ? 62.076 31.855 -4.007 1.00 62.91 98 ASN A O 1
ATOM 793 N N . SER A 1 99 ? 59.935 31.964 -4.721 1.00 60.21 99 SER A N 1
ATOM 794 C CA . SER A 1 99 ? 59.332 32.558 -3.521 1.00 57.53 99 SER A CA 1
ATOM 795 C C . SER A 1 99 ? 59.712 32.102 -2.103 1.00 55.15 99 SER A C 1
ATOM 796 O O . SER A 1 99 ? 59.262 32.720 -1.146 1.00 53.82 99 SER A O 1
ATOM 799 N N . THR A 1 100 ? 60.498 31.044 -1.935 1.00 52.97 100 THR A N 1
ATOM 800 C CA . THR A 1 100 ? 60.851 30.626 -0.571 1.00 51.46 100 THR A CA 1
ATOM 801 C C . THR A 1 100 ? 62.276 30.156 -0.458 1.00 50.82 100 THR A C 1
ATOM 802 O O . THR A 1 100 ? 62.930 29.942 -1.460 1.00 53.95 100 THR A O 1
ATOM 806 N N . ARG A 1 101 ? 62.772 30.004 0.759 1.00 48.55 101 ARG A N 1
ATOM 807 C CA . ARG A 1 101 ? 64.117 29.485 0.954 1.00 46.11 101 ARG A CA 1
ATOM 808 C C . ARG A 1 101 ? 63.942 28.280 1.869 1.00 46.76 101 ARG A C 1
ATOM 809 O O . ARG A 1 101 ? 63.730 28.404 3.070 1.00 46.72 101 ARG A O 1
ATOM 817 N N . ILE A 1 102 ? 64.018 27.110 1.254 1.00 47.33 102 ILE A N 1
ATOM 818 C CA . ILE A 1 102 ? 63.810 25.813 1.881 1.00 47.50 102 ILE A CA 1
ATOM 819 C C . ILE A 1 102 ? 65.116 25.181 2.402 1.00 48.07 102 ILE A C 1
ATOM 820 O O . ILE A 1 102 ? 66.055 24.974 1.648 1.00 49.06 102 ILE A O 1
ATOM 825 N N . HIS A 1 103 ? 65.186 24.895 3.699 1.00 48.52 103 HIS A N 1
ATOM 826 C CA . HIS A 1 103 ? 66.384 24.277 4.255 1.00 48.79 103 HIS A CA 1
ATOM 827 C C . HIS A 1 103 ? 66.032 22.847 4.572 1.00 49.43 103 HIS A C 1
ATOM 828 O O . HIS A 1 103 ? 65.032 22.598 5.233 1.00 50.56 103 HIS A O 1
ATOM 835 N N . ILE A 1 104 ? 66.858 21.910 4.135 1.00 49.25 104 ILE A N 1
ATOM 836 C CA . ILE A 1 104 ? 66.604 20.514 4.411 1.00 48.38 104 ILE A CA 1
ATOM 837 C C . ILE A 1 104 ? 67.753 19.866 5.170 1.00 50.74 104 ILE A C 1
ATOM 838 O O . ILE A 1 104 ? 68.934 20.077 4.876 1.00 50.20 104 ILE A O 1
ATOM 843 N N . MET A 1 105 ? 67.374 19.087 6.179 1.00 53.86 105 MET A N 1
ATOM 844 C CA . MET A 1 105 ? 68.297 18.350 7.038 1.00 55.47 105 MET A CA 1
ATOM 845 C C . MET A 1 105 ? 67.872 16.888 7.033 1.00 56.17 105 MET A C 1
ATOM 846 O O . MET A 1 105 ? 67.099 16.467 7.886 1.00 57.69 105 MET A O 1
ATOM 851 N N . PRO A 1 106 ? 68.373 16.100 6.068 1.00 56.05 106 PRO A N 1
ATOM 852 C CA . PRO A 1 106 ? 68.065 14.678 5.928 1.00 55.56 106 PRO A CA 1
ATOM 853 C C . PRO A 1 106 ? 68.295 13.817 7.186 1.00 55.88 106 PRO A C 1
ATOM 854 O O . PRO A 1 106 ? 67.527 12.887 7.442 1.00 55.81 106 PRO A O 1
ATOM 858 N N . SER A 1 107 ? 69.331 14.115 7.977 1.00 56.00 107 SER A N 1
ATOM 859 C CA . SER A 1 107 ? 69.588 13.298 9.173 1.00 56.22 107 SER A CA 1
ATOM 860 C C . SER A 1 107 ? 70.272 13.922 10.437 1.00 57.11 107 SER A C 1
ATOM 861 O O . SER A 1 107 ? 71.506 13.886 10.571 1.00 58.07 107 SER A O 1
ATOM 864 N N . MET A 1 108 ? 69.451 14.450 11.365 1.00 56.19 108 MET A N 1
ATOM 865 C CA . MET A 1 108 ? 69.891 15.062 12.636 1.00 55.26 108 MET A CA 1
ATOM 866 C C . MET A 1 108 ? 70.641 14.116 13.600 1.00 56.72 108 MET A C 1
ATOM 867 O O . MET A 1 108 ? 71.322 14.550 14.530 1.00 56.46 108 MET A O 1
ATOM 872 N N . ASN A 1 109 ? 70.510 12.820 13.380 1.00 58.44 109 ASN A N 1
ATOM 873 C CA . ASN A 1 109 ? 71.165 11.831 14.225 1.00 60.35 109 ASN A CA 1
ATOM 874 C C . ASN A 1 109 ? 71.636 10.750 13.270 1.00 61.37 109 ASN A C 1
ATOM 875 O O . ASN A 1 109 ? 70.948 9.755 13.028 1.00 61.38 109 ASN A O 1
ATOM 880 N N . PRO A 1 110 ? 72.809 10.959 12.679 1.00 61.49 110 PRO A N 1
ATOM 881 C CA . PRO A 1 110 ? 73.342 9.971 11.746 1.00 60.53 110 PRO A CA 1
ATOM 882 C C . PRO A 1 110 ? 74.105 8.849 12.443 1.00 60.31 110 PRO A C 1
ATOM 883 O O . PRO A 1 110 ? 74.192 7.749 11.912 1.00 60.16 110 PRO A O 1
ATOM 887 N N . ASP A 1 111 ? 74.655 9.105 13.629 1.00 59.91 111 ASP A N 1
ATOM 888 C CA . ASP A 1 111 ? 75.370 8.033 14.330 1.00 60.16 111 ASP A CA 1
ATOM 889 C C . ASP A 1 111 ? 74.346 6.912 14.619 1.00 60.61 111 ASP A C 1
ATOM 890 O O . ASP A 1 111 ? 74.648 5.710 14.538 1.00 60.19 111 ASP A O 1
ATOM 895 N N . GLY A 1 112 ? 73.133 7.323 14.984 1.00 59.63 112 GLY A N 1
ATOM 896 C CA . GLY A 1 112 ? 72.103 6.353 15.273 1.00 57.67 112 GLY A CA 1
ATOM 897 C C . GLY A 1 112 ? 71.821 5.524 14.042 1.00 56.20 112 GLY A C 1
ATOM 898 O O . GLY A 1 112 ? 71.828 4.301 14.085 1.00 56.27 112 GLY A O 1
ATOM 899 N N . PHE A 1 113 ? 71.580 6.198 12.931 1.00 55.13 113 PHE A N 1
ATOM 900 C CA . PHE A 1 113 ? 71.293 5.502 11.705 1.00 54.61 113 PHE A CA 1
ATOM 901 C C . PHE A 1 113 ? 72.401 4.553 11.339 1.00 54.81 113 PHE A C 1
ATOM 902 O O . PHE A 1 113 ? 72.160 3.370 11.114 1.00 55.96 113 PHE A O 1
ATOM 910 N N . GLU A 1 114 ? 73.618 5.068 11.253 1.00 54.08 114 GLU A N 1
ATOM 911 C CA . GLU A 1 114 ? 74.738 4.220 10.889 1.00 54.76 114 GLU A CA 1
ATOM 912 C C . GLU A 1 114 ? 74.829 3.020 11.827 1.00 53.65 114 GLU A C 1
ATOM 913 O O . GLU A 1 114 ? 74.998 1.883 11.395 1.00 54.41 114 GLU A O 1
ATOM 919 N N . ALA A 1 115 ? 74.705 3.268 13.115 1.00 51.61 115 ALA A N 1
ATOM 920 C CA . ALA A 1 115 ? 74.815 2.202 14.081 1.00 51.48 115 ALA A CA 1
ATOM 921 C C . ALA A 1 115 ? 74.123 0.884 13.761 1.00 52.02 115 ALA A C 1
ATOM 922 O O . ALA A 1 115 ? 74.706 -0.184 13.966 1.00 51.85 115 ALA A O 1
ATOM 924 N N . VAL A 1 116 ? 72.879 0.936 13.277 1.00 53.33 116 VAL A N 1
ATOM 925 C CA . VAL A 1 116 ? 72.132 -0.306 12.997 1.00 52.90 116 VAL A CA 1
ATOM 926 C C . VAL A 1 116 ? 72.585 -0.980 11.725 1.00 52.94 116 VAL A C 1
ATOM 927 O O . VAL A 1 116 ? 72.663 -0.352 10.663 1.00 52.23 116 VAL A O 1
ATOM 931 N N . LYS A 1 117 ? 72.895 -2.264 11.852 1.00 53.36 117 LYS A N 1
ATOM 932 C CA . LYS A 1 117 ? 73.347 -3.060 10.726 1.00 53.49 117 LYS A CA 1
ATOM 933 C C . LYS A 1 117 ? 72.287 -4.089 10.337 1.00 54.08 117 LYS A C 1
ATOM 934 O O . LYS A 1 117 ? 72.269 -4.570 9.200 1.00 54.63 117 LYS A O 1
ATOM 940 N N . LYS A 1 118 ? 71.405 -4.409 11.285 1.00 54.60 118 LYS A N 1
ATOM 941 C CA . LYS A 1 118 ? 70.325 -5.372 11.080 1.00 54.61 118 LYS A CA 1
ATOM 942 C C . LYS A 1 118 ? 68.996 -4.623 11.201 1.00 55.29 118 LYS A C 1
ATOM 943 O O . LYS A 1 118 ? 68.412 -4.588 12.286 1.00 55.79 118 LYS A O 1
ATOM 949 N N . PRO A 1 119 ? 68.504 -4.025 10.089 1.00 55.51 119 PRO A N 1
ATOM 950 C CA . PRO A 1 119 ? 67.257 -3.244 9.950 1.00 56.00 119 PRO A CA 1
ATOM 951 C C . PRO A 1 119 ? 66.014 -3.901 10.556 1.00 55.71 119 PRO A C 1
ATOM 952 O O . PRO A 1 119 ? 65.924 -5.122 10.593 1.00 56.87 119 PRO A O 1
ATOM 956 N N . ASP A 1 120 ? 65.044 -3.109 11.013 1.00 55.56 120 ASP A N 1
ATOM 957 C CA . ASP A 1 120 ? 63.869 -3.697 11.674 1.00 55.35 120 ASP A CA 1
ATOM 958 C C . ASP A 1 120 ? 62.681 -2.734 11.954 1.00 53.59 120 ASP A C 1
ATOM 959 O O . ASP A 1 120 ? 62.874 -1.551 12.173 1.00 55.38 120 ASP A O 1
ATOM 964 N N . CYS A 1 121 ? 61.454 -3.234 11.982 1.00 50.85 121 CYS A N 1
ATOM 965 C CA . CYS A 1 121 ? 60.319 -2.347 12.178 1.00 49.49 121 CYS A CA 1
ATOM 966 C C . CYS A 1 121 ? 60.003 -1.719 13.517 1.00 49.19 121 CYS A C 1
ATOM 967 O O . CYS A 1 121 ? 59.505 -0.593 13.548 1.00 49.34 121 CYS A O 1
ATOM 970 N N . TYR A 1 122 ? 60.252 -2.422 14.623 1.00 48.22 122 TYR A N 1
ATOM 971 C CA . TYR A 1 122 ? 59.957 -1.844 15.929 1.00 46.00 122 TYR A CA 1
ATOM 972 C C . TYR A 1 122 ? 61.162 -1.501 16.838 1.00 45.65 122 TYR A C 1
ATOM 973 O O . TYR A 1 122 ? 61.054 -0.563 17.628 1.00 46.95 122 TYR A O 1
ATOM 982 N N . TYR A 1 123 ? 62.297 -2.210 16.753 1.00 44.11 123 TYR A N 1
ATOM 983 C CA . TYR A 1 123 ? 63.454 -1.873 17.621 1.00 43.40 123 TYR A CA 1
ATOM 984 C C . TYR A 1 123 ? 64.865 -1.994 17.021 1.00 43.91 123 TYR A C 1
ATOM 985 O O . TYR A 1 123 ? 65.085 -2.738 16.087 1.00 43.78 123 TYR A O 1
ATOM 994 N N . SER A 1 124 ? 65.822 -1.261 17.587 1.00 46.41 124 SER A N 1
ATOM 995 C CA . SER A 1 124 ? 67.213 -1.300 17.121 1.00 49.83 124 SER A CA 1
ATOM 996 C C . SER A 1 124 ? 68.245 -0.598 18.027 1.00 52.04 124 SER A C 1
ATOM 997 O O . SER A 1 124 ? 67.918 0.020 19.056 1.00 52.72 124 SER A O 1
ATOM 1000 N N . ILE A 1 125 ? 69.499 -0.704 17.587 1.00 52.85 125 ILE A N 1
ATOM 1001 C CA . ILE A 1 125 ? 70.662 -0.129 18.240 1.00 53.29 125 ILE A CA 1
ATOM 1002 C C . ILE A 1 125 ? 70.666 1.389 18.013 1.00 54.73 125 ILE A C 1
ATOM 1003 O O . ILE A 1 125 ? 71.316 2.133 18.750 1.00 56.03 125 ILE A O 1
ATOM 1008 N N . GLY A 1 126 ? 69.947 1.841 16.982 1.00 55.07 126 GLY A N 1
ATOM 1009 C CA . GLY A 1 126 ? 69.883 3.262 16.663 1.00 54.69 126 GLY A CA 1
ATOM 1010 C C . GLY A 1 126 ? 68.705 3.894 17.373 1.00 54.82 126 GLY A C 1
ATOM 1011 O O . GLY A 1 126 ? 68.113 3.222 18.226 1.00 58.34 126 GLY A O 1
ATOM 1012 N N . ARG A 1 127 ? 68.355 5.139 17.031 1.00 51.58 127 ARG A N 1
ATOM 1013 C CA . ARG A 1 127 ? 67.247 5.865 17.663 1.00 48.76 127 ARG A CA 1
ATOM 1014 C C . ARG A 1 127 ? 67.831 6.962 18.521 1.00 48.68 127 ARG A C 1
ATOM 1015 O O . ARG A 1 127 ? 67.737 8.148 18.180 1.00 49.66 127 ARG A O 1
ATOM 1023 N N . GLU A 1 128 ? 68.425 6.543 19.637 1.00 47.86 128 GLU A N 1
ATOM 1024 C CA . GLU A 1 128 ? 69.076 7.412 20.608 1.00 48.21 128 GLU A CA 1
ATOM 1025 C C . GLU A 1 128 ? 70.334 8.020 19.971 1.00 50.37 128 GLU A C 1
ATOM 1026 O O . GLU A 1 128 ? 70.791 7.529 18.945 1.00 52.15 128 GLU A O 1
ATOM 1032 N N . ASN A 1 129 ? 70.901 9.078 20.549 1.00 51.88 129 ASN A N 1
ATOM 1033 C CA . ASN A 1 129 ? 72.134 9.656 19.993 1.00 54.24 129 ASN A CA 1
ATOM 1034 C C . ASN A 1 129 ? 73.217 8.719 20.549 1.00 56.90 129 ASN A C 1
ATOM 1035 O O . ASN A 1 129 ? 72.869 7.778 21.295 1.00 56.96 129 ASN A O 1
ATOM 1040 N N . TYR A 1 130 ? 74.502 8.935 20.233 1.00 58.16 130 TYR A N 1
ATOM 1041 C CA . TYR A 1 130 ? 75.513 7.975 20.717 1.00 59.33 130 TYR A CA 1
ATOM 1042 C C . TYR A 1 130 ? 75.634 7.785 22.228 1.00 59.09 130 TYR A C 1
ATOM 1043 O O . TYR A 1 130 ? 76.172 6.779 22.689 1.00 57.62 130 TYR A O 1
ATOM 1052 N N . ASN A 1 131 ? 75.124 8.740 22.995 1.00 60.11 131 ASN A N 1
ATOM 1053 C CA . ASN A 1 131 ? 75.162 8.642 24.445 1.00 61.19 131 ASN A CA 1
ATOM 1054 C C . ASN A 1 131 ? 73.852 8.076 24.975 1.00 61.54 131 ASN A C 1
ATOM 1055 O O . ASN A 1 131 ? 73.488 8.316 26.127 1.00 62.37 131 ASN A O 1
ATOM 1060 N N . GLN A 1 132 ? 73.143 7.348 24.112 1.00 60.95 132 GLN A N 1
ATOM 1061 C CA . GLN A 1 132 ? 71.890 6.690 24.463 1.00 59.35 132 GLN A CA 1
ATOM 1062 C C . GLN A 1 132 ? 70.755 7.666 24.770 1.00 58.92 132 GLN A C 1
ATOM 1063 O O . GLN A 1 132 ? 69.697 7.270 25.247 1.00 58.04 132 GLN A O 1
ATOM 1069 N N . TYR A 1 133 ? 70.953 8.943 24.496 1.00 58.66 133 TYR A N 1
ATOM 1070 C CA . TYR A 1 133 ? 69.886 9.888 24.781 1.00 60.06 133 TYR A CA 1
ATOM 1071 C C . TYR A 1 133 ? 68.819 9.975 23.682 1.00 60.13 133 TYR A C 1
ATOM 1072 O O . TYR A 1 133 ? 69.087 9.706 22.513 1.00 61.04 133 TYR A O 1
ATOM 1081 N N . ASP A 1 134 ? 67.597 10.342 24.051 1.00 59.97 134 ASP A N 1
ATOM 1082 C CA . ASP A 1 134 ? 66.554 10.483 23.042 1.00 58.99 134 ASP A CA 1
ATOM 1083 C C . ASP A 1 134 ? 66.582 11.934 22.600 1.00 58.19 134 ASP A C 1
ATOM 1084 O O . ASP A 1 134 ? 66.249 12.858 23.360 1.00 57.21 134 ASP A O 1
ATOM 1089 N N . LEU A 1 135 ? 66.984 12.144 21.364 1.00 56.82 135 LEU A N 1
ATOM 1090 C CA . LEU A 1 135 ? 67.063 13.496 20.896 1.00 56.29 135 LEU A CA 1
ATOM 1091 C C . LEU A 1 135 ? 65.743 14.250 20.902 1.00 55.75 135 LEU A C 1
ATOM 1092 O O . LEU A 1 135 ? 65.747 15.473 20.788 1.00 56.77 135 LEU A O 1
ATOM 1097 N N . ASN A 1 136 ? 64.610 13.563 21.020 1.00 53.18 136 ASN A N 1
ATOM 1098 C CA . ASN A 1 136 ? 63.372 14.316 21.037 1.00 51.16 136 ASN A CA 1
ATOM 1099 C C . ASN A 1 136 ? 62.812 14.407 22.437 1.00 50.50 136 ASN A C 1
ATOM 1100 O O . ASN A 1 136 ? 61.636 14.699 22.639 1.00 50.01 136 ASN A O 1
ATOM 1105 N N . ARG A 1 137 ? 63.672 14.145 23.408 1.00 51.21 137 ARG A N 1
ATOM 1106 C CA . ARG A 1 137 ? 63.308 14.239 24.817 1.00 53.00 137 ARG A CA 1
ATOM 1107 C C . ARG A 1 137 ? 64.400 15.100 25.463 1.00 53.20 137 ARG A C 1
ATOM 1108 O O . ARG A 1 137 ? 64.436 15.266 26.676 1.00 52.57 137 ARG A O 1
ATOM 1116 N N . ASN A 1 138 ? 65.249 15.679 24.613 1.00 53.75 138 ASN A N 1
ATOM 1117 C CA . ASN A 1 138 ? 66.417 16.450 25.022 1.00 52.71 138 ASN A CA 1
ATOM 1118 C C . ASN A 1 138 ? 66.454 17.974 24.889 1.00 51.56 138 ASN A C 1
ATOM 1119 O O . ASN A 1 138 ? 67.492 18.586 25.071 1.00 51.97 138 ASN A O 1
ATOM 1124 N N . PHE A 1 139 ? 65.338 18.610 24.591 1.00 51.12 139 PHE A N 1
ATOM 1125 C CA . PHE A 1 139 ? 65.356 20.069 24.482 1.00 50.02 139 PHE A CA 1
ATOM 1126 C C . PHE A 1 139 ? 64.750 20.707 25.740 1.00 50.07 139 PHE A C 1
ATOM 1127 O O . PHE A 1 139 ? 64.140 20.042 26.559 1.00 48.46 139 PHE A O 1
ATOM 1135 N N . PRO A 1 140 ? 64.960 22.009 25.931 1.00 51.65 140 PRO A N 1
ATOM 1136 C CA . PRO A 1 140 ? 64.393 22.703 27.095 1.00 53.05 140 PRO A CA 1
ATOM 1137 C C . PRO A 1 140 ? 62.873 22.547 27.044 1.00 54.06 140 PRO A C 1
ATOM 1138 O O . PRO A 1 140 ? 62.297 22.505 25.958 1.00 55.13 140 PRO A O 1
ATOM 1142 N N . ASP A 1 141 ? 62.215 22.481 28.193 1.00 55.20 141 ASP A N 1
ATOM 1143 C CA . ASP A 1 141 ? 60.771 22.309 28.177 1.00 56.99 141 ASP A CA 1
ATOM 1144 C C . ASP A 1 141 ? 59.983 23.410 28.875 1.00 58.37 141 ASP A C 1
ATOM 1145 O O . ASP A 1 141 ? 60.155 23.623 30.066 1.00 58.92 141 ASP A O 1
ATOM 1150 N N . ALA A 1 142 ? 59.100 24.081 28.139 1.00 60.03 142 ALA A N 1
ATOM 1151 C CA . ALA A 1 142 ? 58.291 25.168 28.695 1.00 61.97 142 ALA A CA 1
ATOM 1152 C C . ALA A 1 142 ? 57.303 24.678 29.750 1.00 63.60 142 ALA A C 1
ATOM 1153 O O . ALA A 1 142 ? 56.488 25.453 30.258 1.00 63.60 142 ALA A O 1
ATOM 1155 N N . PHE A 1 143 ? 57.378 23.399 30.099 1.00 65.24 143 PHE A N 1
ATOM 1156 C CA . PHE A 1 143 ? 56.426 22.863 31.058 1.00 66.78 143 PHE A CA 1
ATOM 1157 C C . PHE A 1 143 ? 56.955 22.274 32.377 1.00 68.03 143 PHE A C 1
ATOM 1158 O O . PHE A 1 143 ? 56.322 22.430 33.416 1.00 68.35 143 PHE A O 1
ATOM 1166 N N . GLU A 1 144 ? 58.107 21.618 32.349 1.00 69.91 144 GLU A N 1
ATOM 1167 C CA . GLU A 1 144 ? 58.654 20.997 33.556 1.00 72.39 144 GLU A CA 1
ATOM 1168 C C . GLU A 1 144 ? 60.145 20.743 33.379 1.00 72.98 144 GLU A C 1
ATOM 1169 O O . GLU A 1 144 ? 60.532 19.907 32.571 1.00 72.68 144 GLU A O 1
ATOM 1175 N N . TYR A 1 145 ? 60.983 21.432 34.140 1.00 74.12 145 TYR A N 1
ATOM 1176 C CA . TYR A 1 145 ? 62.422 21.244 33.995 1.00 76.09 145 TYR A CA 1
ATOM 1177 C C . TYR A 1 145 ? 62.846 19.932 33.359 1.00 76.52 145 TYR A C 1
ATOM 1178 O O . TYR A 1 145 ? 62.605 18.847 33.905 1.00 76.67 145 TYR A O 1
ATOM 1187 N N . ASN A 1 146 ? 63.471 20.038 32.191 1.00 76.28 146 ASN A N 1
ATOM 1188 C CA . ASN A 1 146 ? 63.958 18.855 31.503 1.00 76.35 146 ASN A CA 1
ATOM 1189 C C . ASN A 1 146 ? 65.458 18.800 31.705 1.00 76.31 146 ASN A C 1
ATOM 1190 O O . ASN A 1 146 ? 66.223 18.446 30.805 1.00 76.57 146 ASN A O 1
ATOM 1195 N N . ASN A 1 147 ? 65.877 19.184 32.896 1.00 75.84 147 ASN A N 1
ATOM 1196 C CA . ASN A 1 147 ? 67.284 19.160 33.230 1.00 74.93 147 ASN A CA 1
ATOM 1197 C C . ASN A 1 147 ? 67.866 17.841 32.698 1.00 72.22 147 ASN A C 1
ATOM 1198 O O . ASN A 1 147 ? 67.586 16.763 33.225 1.00 72.97 147 ASN A O 1
ATOM 1203 N N . VAL A 1 148 ? 68.638 17.920 31.625 1.00 68.12 148 VAL A N 1
ATOM 1204 C CA . VAL A 1 148 ? 69.252 16.727 31.063 1.00 64.92 148 VAL A CA 1
ATOM 1205 C C . VAL A 1 148 ? 70.469 17.204 30.312 1.00 62.23 148 VAL A C 1
ATOM 1206 O O . VAL A 1 148 ? 70.575 18.376 29.990 1.00 61.12 148 VAL A O 1
ATOM 1210 N N . SER A 1 149 ? 71.387 16.298 30.032 1.00 60.41 149 SER A N 1
ATOM 1211 C CA . SER A 1 149 ? 72.602 16.667 29.328 1.00 60.30 149 SER A CA 1
ATOM 1212 C C . SER A 1 149 ? 72.278 17.080 27.887 1.00 60.48 149 SER A C 1
ATOM 1213 O O . SER A 1 149 ? 72.078 16.213 27.035 1.00 60.88 149 SER A O 1
ATOM 1216 N N . ARG A 1 150 ? 72.208 18.386 27.605 1.00 59.61 150 ARG A N 1
ATOM 1217 C CA . ARG A 1 150 ? 71.906 18.830 26.234 1.00 58.82 150 ARG A CA 1
ATOM 1218 C C . ARG A 1 150 ? 72.983 18.218 25.367 1.00 57.76 150 ARG A C 1
ATOM 1219 O O . ARG A 1 150 ? 74.164 18.340 25.675 1.00 59.06 150 ARG A O 1
ATOM 1227 N N . GLN A 1 151 ? 72.578 17.547 24.296 1.00 55.81 151 GLN A N 1
ATOM 1228 C CA . GLN A 1 151 ? 73.530 16.865 23.418 1.00 53.84 151 GLN A CA 1
ATOM 1229 C C . GLN A 1 151 ? 74.007 17.678 22.216 1.00 52.41 151 GLN A C 1
ATOM 1230 O O . GLN A 1 151 ? 73.330 18.602 21.761 1.00 53.65 151 GLN A O 1
ATOM 1236 N N . PRO A 1 152 ? 75.169 17.313 21.662 1.00 49.93 152 PRO A N 1
ATOM 1237 C CA . PRO A 1 152 ? 75.762 17.988 20.512 1.00 48.84 152 PRO A CA 1
ATOM 1238 C C . PRO A 1 152 ? 74.742 18.347 19.463 1.00 49.80 152 PRO A C 1
ATOM 1239 O O . PRO A 1 152 ? 74.648 19.494 19.023 1.00 50.61 152 PRO A O 1
ATOM 1243 N N . GLU A 1 153 ? 73.968 17.354 19.057 1.00 50.53 153 GLU A N 1
ATOM 1244 C CA . GLU A 1 153 ? 72.974 17.581 18.032 1.00 50.25 153 GLU A CA 1
ATOM 1245 C C . GLU A 1 153 ? 71.921 18.542 18.532 1.00 49.69 153 GLU A C 1
ATOM 1246 O O . GLU A 1 153 ? 71.563 19.492 17.839 1.00 48.65 153 GLU A O 1
ATOM 1252 N N . THR A 1 154 ? 71.443 18.311 19.743 1.00 49.48 154 THR A N 1
ATOM 1253 C CA . THR A 1 154 ? 70.426 19.174 20.308 1.00 52.20 154 THR A CA 1
ATOM 1254 C C . THR A 1 154 ? 70.896 20.621 20.288 1.00 53.69 154 THR A C 1
ATOM 1255 O O . THR A 1 154 ? 70.153 21.541 19.868 1.00 52.94 154 THR A O 1
ATOM 1259 N N . VAL A 1 155 ? 72.138 20.814 20.740 1.00 54.59 155 VAL A N 1
ATOM 1260 C CA . VAL A 1 155 ? 72.731 22.144 20.794 1.00 55.95 155 VAL A CA 1
ATOM 1261 C C . VAL A 1 155 ? 72.935 22.721 19.361 1.00 57.64 155 VAL A C 1
ATOM 1262 O O . VAL A 1 155 ? 72.455 23.827 19.055 1.00 58.07 155 VAL A O 1
ATOM 1266 N N . ALA A 1 156 ? 73.608 21.968 18.488 1.00 57.44 156 ALA A N 1
ATOM 1267 C CA . ALA A 1 156 ? 73.832 22.404 17.117 1.00 57.53 156 ALA A CA 1
ATOM 1268 C C . ALA A 1 156 ? 72.550 23.025 16.606 1.00 58.08 156 ALA A C 1
ATOM 1269 O O . ALA A 1 156 ? 72.524 24.169 16.153 1.00 58.63 156 ALA A O 1
ATOM 1271 N N . VAL A 1 157 ? 71.476 22.253 16.700 1.00 57.77 157 VAL A N 1
ATOM 1272 C CA . VAL A 1 157 ? 70.173 22.709 16.252 1.00 57.05 157 VAL A CA 1
ATOM 1273 C C . VAL A 1 157 ? 69.685 23.946 16.985 1.00 55.71 157 VAL A C 1
ATOM 1274 O O . VAL A 1 157 ? 69.193 24.878 16.362 1.00 54.54 157 VAL A O 1
ATOM 1278 N N . MET A 1 158 ? 69.808 23.980 18.300 1.00 55.33 158 MET A N 1
ATOM 1279 C CA . MET A 1 158 ? 69.342 25.180 18.989 1.00 57.06 158 MET A CA 1
ATOM 1280 C C . MET A 1 158 ? 69.966 26.451 18.392 1.00 57.41 158 MET A C 1
ATOM 1281 O O . MET A 1 158 ? 69.245 27.417 18.074 1.00 56.87 158 MET A O 1
ATOM 1286 N N . LYS A 1 159 ? 71.293 26.432 18.217 1.00 57.17 159 LYS A N 1
ATOM 1287 C CA . LYS A 1 159 ? 72.014 27.561 17.632 1.00 56.22 159 LYS A CA 1
ATOM 1288 C C . LYS A 1 159 ? 71.498 27.771 16.222 1.00 56.31 159 LYS A C 1
ATOM 1289 O O . LYS A 1 159 ? 71.094 28.880 15.869 1.00 56.98 159 LYS A O 1
ATOM 1295 N N . TRP A 1 160 ? 71.503 26.699 15.425 1.00 54.75 160 TRP A N 1
ATOM 1296 C CA . TRP A 1 160 ? 71.044 26.771 14.045 1.00 53.02 160 TRP A CA 1
ATOM 1297 C C . TRP A 1 160 ? 69.683 27.424 13.993 1.00 52.10 160 TRP A C 1
ATOM 1298 O O . TRP A 1 160 ? 69.400 28.229 13.123 1.00 50.94 160 TRP A O 1
ATOM 1309 N N . LEU A 1 161 ? 68.840 27.085 14.951 1.00 52.30 161 LEU A N 1
ATOM 1310 C CA . LEU A 1 161 ? 67.512 27.644 14.981 1.00 53.00 161 LEU A CA 1
ATOM 1311 C C . LEU A 1 161 ? 67.615 29.111 15.250 1.00 53.92 161 LEU A C 1
ATOM 1312 O O . LEU A 1 161 ? 66.650 29.853 15.067 1.00 55.13 161 LEU A O 1
ATOM 1317 N N . LYS A 1 162 ? 68.794 29.525 15.692 1.00 54.77 162 LYS A N 1
ATOM 1318 C CA . LYS A 1 162 ? 69.052 30.921 16.003 1.00 55.70 162 LYS A CA 1
ATOM 1319 C C . LYS A 1 162 ? 69.574 31.630 14.765 1.00 56.11 162 LYS A C 1
ATOM 1320 O O . LYS A 1 162 ? 69.332 32.814 14.563 1.00 56.73 162 LYS A O 1
ATOM 1326 N N . THR A 1 163 ? 70.280 30.892 13.925 1.00 56.52 163 THR A N 1
ATOM 1327 C CA . THR A 1 163 ? 70.853 31.451 12.705 1.00 56.62 163 THR A CA 1
ATOM 1328 C C . THR A 1 163 ? 69.846 32.035 11.700 1.00 54.67 163 THR A C 1
ATOM 1329 O O . THR A 1 163 ? 70.210 32.857 10.877 1.00 54.67 163 THR A O 1
ATOM 1333 N N . GLU A 1 164 ? 68.594 31.614 11.734 1.00 52.54 164 GLU A N 1
ATOM 1334 C CA . GLU A 1 164 ? 67.653 32.174 10.785 1.00 52.33 164 GLU A CA 1
ATOM 1335 C C . GLU A 1 164 ? 66.261 32.385 11.368 1.00 51.09 164 GLU A C 1
ATOM 1336 O O . GLU A 1 164 ? 65.878 31.794 12.380 1.00 51.45 164 GLU A O 1
ATOM 1342 N N . THR A 1 165 ? 65.496 33.240 10.723 1.00 48.40 165 THR A N 1
ATOM 1343 C CA . THR A 1 165 ? 64.169 33.481 11.197 1.00 47.68 165 THR A CA 1
ATOM 1344 C C . THR A 1 165 ? 63.244 32.447 10.577 1.00 48.87 165 THR A C 1
ATOM 1345 O O . THR A 1 165 ? 62.434 32.754 9.682 1.00 51.24 165 THR A O 1
ATOM 1349 N N . PHE A 1 166 ? 63.369 31.210 11.047 1.00 47.09 166 PHE A N 1
ATOM 1350 C CA . PHE A 1 166 ? 62.539 30.142 10.543 1.00 44.97 166 PHE A CA 1
ATOM 1351 C C . PHE A 1 166 ? 61.084 30.385 10.861 1.00 44.54 166 PHE A C 1
ATOM 1352 O O . PHE A 1 166 ? 60.726 30.652 12.000 1.00 44.65 166 PHE A O 1
ATOM 1360 N N . VAL A 1 167 ? 60.250 30.301 9.833 1.00 44.85 167 VAL A N 1
ATOM 1361 C CA . VAL A 1 167 ? 58.829 30.545 9.970 1.00 44.27 167 VAL A CA 1
ATOM 1362 C C . VAL A 1 167 ? 58.031 29.297 10.128 1.00 44.16 167 VAL A C 1
ATOM 1363 O O . VAL A 1 167 ? 57.185 29.243 11.020 1.00 44.88 167 VAL A O 1
ATOM 1367 N N . LEU A 1 168 ? 58.268 28.320 9.247 1.00 43.25 168 LEU A N 1
ATOM 1368 C CA . LEU A 1 168 ? 57.536 27.048 9.276 1.00 42.39 168 LEU A CA 1
ATOM 1369 C C . LEU A 1 168 ? 58.415 25.837 9.178 1.00 41.73 168 LEU A C 1
ATOM 1370 O O . LEU A 1 168 ? 59.319 25.782 8.336 1.00 41.92 168 LEU A O 1
ATOM 1375 N N . SER A 1 169 ? 58.126 24.849 10.021 1.00 40.70 169 SER A N 1
ATOM 1376 C CA . SER A 1 169 ? 58.939 23.637 10.066 1.00 41.49 169 SER A CA 1
ATOM 1377 C C . SER A 1 169 ? 58.159 22.312 10.143 1.00 43.19 169 SER A C 1
ATOM 1378 O O . SER A 1 169 ? 56.934 22.277 9.954 1.00 44.36 169 SER A O 1
ATOM 1381 N N . ALA A 1 170 ? 58.896 21.227 10.397 1.00 43.59 170 ALA A N 1
ATOM 1382 C CA . ALA A 1 170 ? 58.319 19.895 10.555 1.00 43.26 170 ALA A CA 1
ATOM 1383 C C . ALA A 1 170 ? 59.429 18.852 10.588 1.00 44.06 170 ALA A C 1
ATOM 1384 O O . ALA A 1 170 ? 60.151 18.694 9.593 1.00 45.50 170 ALA A O 1
ATOM 1386 N N . ASN A 1 171 ? 59.578 18.154 11.722 1.00 43.08 171 ASN A N 1
ATOM 1387 C CA . ASN A 1 171 ? 60.621 17.130 11.865 1.00 43.62 171 ASN A CA 1
ATOM 1388 C C . ASN A 1 171 ? 60.026 15.735 11.622 1.00 43.64 171 ASN A C 1
ATOM 1389 O O . ASN A 1 171 ? 59.080 15.326 12.281 1.00 44.62 171 ASN A O 1
ATOM 1394 N N . LEU A 1 172 ? 60.593 15.013 10.656 1.00 43.79 172 LEU A N 1
ATOM 1395 C CA . LEU A 1 172 ? 60.083 13.711 10.246 1.00 42.24 172 LEU A CA 1
ATOM 1396 C C . LEU A 1 172 ? 60.448 12.514 11.107 1.00 43.92 172 LEU A C 1
ATOM 1397 O O . LEU A 1 172 ? 61.589 12.408 11.588 1.00 45.28 172 LEU A O 1
ATOM 1402 N N . HIS A 1 173 ? 59.459 11.622 11.286 1.00 44.18 173 HIS A N 1
ATOM 1403 C CA . HIS A 1 173 ? 59.567 10.395 12.100 1.00 44.75 173 HIS A CA 1
ATOM 1404 C C . HIS A 1 173 ? 58.903 9.175 11.473 1.00 44.54 173 HIS A C 1
ATOM 1405 O O . HIS A 1 173 ? 58.088 9.295 10.560 1.00 45.37 173 HIS A O 1
ATOM 1412 N N . GLY A 1 174 ? 59.228 8.007 12.021 1.00 43.71 174 GLY A N 1
ATOM 1413 C CA . GLY A 1 174 ? 58.632 6.756 11.579 1.00 43.90 174 GLY A CA 1
ATOM 1414 C C . GLY A 1 174 ? 58.243 5.910 12.794 1.00 44.65 174 GLY A C 1
ATOM 1415 O O . GLY A 1 174 ? 58.843 6.035 13.866 1.00 45.64 174 GLY A O 1
ATOM 1416 N N . GLY A 1 175 ? 57.252 5.040 12.642 1.00 43.91 175 GLY A N 1
ATOM 1417 C CA . GLY A 1 175 ? 56.818 4.205 13.756 1.00 43.96 175 GLY A CA 1
ATOM 1418 C C . GLY A 1 175 ? 55.302 4.245 13.936 1.00 43.92 175 GLY A C 1
ATOM 1419 O O . GLY A 1 175 ? 54.685 3.462 14.677 1.00 43.27 175 GLY A O 1
ATOM 1420 N N . ALA A 1 176 ? 54.708 5.198 13.243 1.00 42.87 176 ALA A N 1
ATOM 1421 C CA . ALA A 1 176 ? 53.288 5.389 13.264 1.00 43.05 176 ALA A CA 1
ATOM 1422 C C . ALA A 1 176 ? 53.093 6.116 11.960 1.00 43.77 176 ALA A C 1
ATOM 1423 O O . ALA A 1 176 ? 54.060 6.472 11.293 1.00 44.52 176 ALA A O 1
ATOM 1425 N N . LEU A 1 177 ? 51.845 6.343 11.600 1.00 43.33 177 LEU A N 1
ATOM 1426 C CA . LEU A 1 177 ? 51.532 7.011 10.370 1.00 41.87 177 LEU A CA 1
ATOM 1427 C C . LEU A 1 177 ? 50.487 8.059 10.741 1.00 43.26 177 LEU A C 1
ATOM 1428 O O . LEU A 1 177 ? 49.284 7.818 10.645 1.00 44.50 177 LEU A O 1
ATOM 1433 N N . VAL A 1 178 ? 50.953 9.220 11.198 1.00 43.61 178 VAL A N 1
ATOM 1434 C CA . VAL A 1 178 ? 50.066 10.318 11.595 1.00 41.30 178 VAL A CA 1
ATOM 1435 C C . VAL A 1 178 ? 50.883 11.610 11.647 1.00 41.21 178 VAL A C 1
ATOM 1436 O O . VAL A 1 178 ? 52.119 11.580 11.697 1.00 41.01 178 VAL A O 1
ATOM 1440 N N . ALA A 1 179 ? 50.182 12.737 11.638 1.00 39.66 179 ALA A N 1
ATOM 1441 C CA . ALA A 1 179 ? 50.800 14.043 11.693 1.00 38.29 179 ALA A CA 1
ATOM 1442 C C . ALA A 1 179 ? 50.436 14.647 13.024 1.00 38.60 179 ALA A C 1
ATOM 1443 O O . ALA A 1 179 ? 49.300 15.068 13.201 1.00 37.98 179 ALA A O 1
ATOM 1445 N N . SER A 1 180 ? 51.401 14.737 13.936 1.00 39.43 180 SER A N 1
ATOM 1446 C CA . SER A 1 180 ? 51.146 15.263 15.278 1.00 42.52 180 SER A CA 1
ATOM 1447 C C . SER A 1 180 ? 51.470 16.751 15.476 1.00 45.02 180 SER A C 1
ATOM 1448 O O . SER A 1 180 ? 52.595 17.170 15.205 1.00 46.70 180 SER A O 1
ATOM 1451 N N . TYR A 1 181 ? 50.512 17.553 15.955 1.00 45.40 181 TYR A N 1
ATOM 1452 C CA . TYR A 1 181 ? 50.794 18.982 16.161 1.00 46.55 181 TYR A CA 1
ATOM 1453 C C . TYR A 1 181 ? 50.931 19.278 17.662 1.00 48.14 181 TYR A C 1
ATOM 1454 O O . TYR A 1 181 ? 50.575 18.433 18.468 1.00 50.22 181 TYR A O 1
ATOM 1463 N N . PRO A 1 182 ? 51.442 20.463 18.058 1.00 64.03 182 PRO A N 1
ATOM 1464 C CA . PRO A 1 182 ? 51.616 20.790 19.476 1.00 64.03 182 PRO A CA 1
ATOM 1465 C C . PRO A 1 182 ? 50.432 21.078 20.357 1.00 64.03 182 PRO A C 1
ATOM 1466 O O . PRO A 1 182 ? 49.358 21.339 19.862 1.00 64.03 182 PRO A O 1
ATOM 1470 N N . PHE A 1 183 ? 50.644 21.147 21.671 1.00 64.03 183 PHE A N 1
ATOM 1471 C CA . PHE A 1 183 ? 51.946 20.965 22.296 1.00 64.03 183 PHE A CA 1
ATOM 1472 C C . PHE A 1 183 ? 52.114 19.482 22.572 1.00 64.03 183 PHE A C 1
ATOM 1473 O O . PHE A 1 183 ? 51.140 18.747 22.672 1.00 64.03 183 PHE A O 1
ATOM 1481 N N . ASP A 1 184 ? 53.347 19.011 22.648 1.00 65.10 184 ASP A N 1
ATOM 1482 C CA . ASP A 1 184 ? 53.558 17.601 22.913 1.00 64.43 184 ASP A CA 1
ATOM 1483 C C . ASP A 1 184 ? 53.536 17.381 24.404 1.00 63.11 184 ASP A C 1
ATOM 1484 O O . ASP A 1 184 ? 53.494 16.253 24.871 1.00 63.46 184 ASP A O 1
ATOM 1489 N N . ASN A 1 185 ? 53.568 18.476 25.147 1.00 61.96 185 ASN A N 1
ATOM 1490 C CA . ASN A 1 185 ? 53.541 18.419 26.595 1.00 61.74 185 ASN A CA 1
ATOM 1491 C C . ASN A 1 185 ? 52.500 19.424 27.038 1.00 61.49 185 ASN A C 1
ATOM 1492 O O . ASN A 1 185 ? 52.137 20.311 26.283 1.00 60.37 185 ASN A O 1
ATOM 1497 N N . GLY A 1 186 ? 52.013 19.300 28.263 1.00 62.92 186 GLY A N 1
ATOM 1498 C CA . GLY A 1 186 ? 51.002 20.241 28.716 1.00 64.18 186 GLY A CA 1
ATOM 1499 C C . GLY A 1 186 ? 50.868 20.494 30.204 1.00 64.13 186 GLY A C 1
ATOM 1500 O O . GLY A 1 186 ? 51.632 19.990 31.025 1.00 64.39 186 GLY A O 1
ATOM 1501 N N . VAL A 1 187 ? 49.864 21.287 30.537 1.00 64.18 187 VAL A N 1
ATOM 1502 C CA . VAL A 1 187 ? 49.591 21.663 31.906 1.00 65.48 187 VAL A CA 1
ATOM 1503 C C . VAL A 1 187 ? 48.098 21.894 31.980 1.00 66.11 187 VAL A C 1
ATOM 1504 O O . VAL A 1 187 ? 47.477 22.200 30.959 1.00 65.16 187 VAL A O 1
ATOM 1508 N N . GLN A 1 188 ? 47.526 21.750 33.181 1.00 66.53 188 GLN A N 1
ATOM 1509 C CA . GLN A 1 188 ? 46.086 21.951 33.386 1.00 66.08 188 GLN A CA 1
ATOM 1510 C C . GLN A 1 188 ? 45.575 23.226 32.669 1.00 64.75 188 GLN A C 1
ATOM 1511 O O . GLN A 1 188 ? 44.480 23.219 32.082 1.00 63.14 188 GLN A O 1
ATOM 1517 N N . ALA A 1 189 ? 46.388 24.291 32.706 1.00 62.38 189 ALA A N 1
ATOM 1518 C CA . ALA A 1 189 ? 46.062 25.571 32.083 1.00 60.25 189 ALA A CA 1
ATOM 1519 C C . ALA A 1 189 ? 45.838 25.412 30.598 1.00 59.86 189 ALA A C 1
ATOM 1520 O O . ALA A 1 189 ? 45.108 26.179 29.986 1.00 59.00 189 ALA A O 1
ATOM 1522 N N . THR A 1 190 ? 46.484 24.407 30.023 1.00 60.89 190 THR A N 1
ATOM 1523 C CA . THR A 1 190 ? 46.368 24.115 28.599 1.00 61.41 190 THR A CA 1
ATOM 1524 C C . THR A 1 190 ? 45.354 22.988 28.421 1.00 62.68 190 THR A C 1
ATOM 1525 O O . THR A 1 190 ? 44.965 22.665 27.296 1.00 62.55 190 THR A O 1
ATOM 1529 N N . GLY A 1 191 ? 44.957 22.379 29.545 1.00 64.33 191 GLY A N 1
ATOM 1530 C CA . GLY A 1 191 ? 43.977 21.294 29.541 1.00 64.30 191 GLY A CA 1
ATOM 1531 C C . GLY A 1 191 ? 44.518 19.876 29.520 1.00 63.31 191 GLY A C 1
ATOM 1532 O O . GLY A 1 191 ? 44.037 19.035 28.757 1.00 61.36 191 GLY A O 1
ATOM 1533 N N . ALA A 1 192 ? 45.504 19.601 30.368 1.00 63.55 192 ALA A N 1
ATOM 1534 C CA . ALA A 1 192 ? 46.100 18.274 30.412 1.00 64.87 192 ALA A CA 1
ATOM 1535 C C . ALA A 1 192 ? 45.096 17.265 30.900 1.00 66.11 192 ALA A C 1
ATOM 1536 O O . ALA A 1 192 ? 45.204 16.077 30.593 1.00 66.84 192 ALA A O 1
ATOM 1538 N N . LEU A 1 193 ? 44.110 17.745 31.654 1.00 67.05 193 LEU A N 1
ATOM 1539 C CA . LEU A 1 193 ? 43.075 16.874 32.202 1.00 67.38 193 LEU A CA 1
ATOM 1540 C C . LEU A 1 193 ? 42.042 16.418 31.157 1.00 68.06 193 LEU A C 1
ATOM 1541 O O . LEU A 1 193 ? 41.210 15.540 31.421 1.00 68.11 193 LEU A O 1
ATOM 1546 N N . TYR A 1 194 ? 42.088 17.019 29.971 1.00 68.56 194 TYR A N 1
ATOM 1547 C CA . TYR A 1 194 ? 41.182 16.614 28.906 1.00 67.93 194 TYR A CA 1
ATOM 1548 C C . TYR A 1 194 ? 41.994 15.812 27.930 1.00 67.42 194 TYR A C 1
ATOM 1549 O O . TYR A 1 194 ? 41.508 15.356 26.888 1.00 66.77 194 TYR A O 1
ATOM 1558 N N . SER A 1 195 ? 43.252 15.630 28.310 1.00 67.00 195 SER A N 1
ATOM 1559 C CA . SER A 1 195 ? 44.170 14.878 27.503 1.00 66.73 195 SER A CA 1
ATOM 1560 C C . SER A 1 195 ? 44.333 15.676 26.219 1.00 66.27 195 SER A C 1
ATOM 1561 O O . SER A 1 195 ? 44.244 15.149 25.113 1.00 66.59 195 SER A O 1
ATOM 1564 N N . ARG A 1 196 ? 44.555 16.970 26.386 1.00 64.81 196 ARG A N 1
ATOM 1565 C CA . ARG A 1 196 ? 44.746 17.841 25.252 1.00 63.85 196 ARG A CA 1
ATOM 1566 C C . ARG A 1 196 ? 45.527 19.045 25.735 1.00 63.75 196 ARG A C 1
ATOM 1567 O O . ARG A 1 196 ? 45.241 19.595 26.805 1.00 63.74 196 ARG A O 1
ATOM 1575 N N . SER A 1 197 ? 46.534 19.428 24.954 1.00 62.57 197 SER A N 1
ATOM 1576 C CA . SER A 1 197 ? 47.364 20.589 25.257 1.00 60.01 197 SER A CA 1
ATOM 1577 C C . SER A 1 197 ? 47.299 21.482 24.029 1.00 57.74 197 SER A C 1
ATOM 1578 O O . SER A 1 197 ? 47.930 21.217 23.016 1.00 56.15 197 SER A O 1
ATOM 1581 N N . LEU A 1 198 ? 46.525 22.548 24.128 1.00 56.57 198 LEU A N 1
ATOM 1582 C CA . LEU A 1 198 ? 46.373 23.442 23.000 1.00 56.17 198 LEU A CA 1
ATOM 1583 C C . LEU A 1 198 ? 47.247 24.714 22.975 1.00 55.68 198 LEU A C 1
ATOM 1584 O O . LEU A 1 198 ? 47.616 25.261 24.021 1.00 53.69 198 LEU A O 1
ATOM 1589 N N . THR A 1 199 ? 47.596 25.138 21.751 1.00 55.34 199 THR A N 1
ATOM 1590 C CA . THR A 1 199 ? 48.415 26.335 21.507 1.00 54.18 199 THR A CA 1
ATOM 1591 C C . THR A 1 199 ? 47.529 27.526 21.209 1.00 53.26 199 THR A C 1
ATOM 1592 O O . THR A 1 199 ? 46.332 27.365 20.967 1.00 52.52 199 THR A O 1
ATOM 1596 N N . PRO A 1 200 ? 48.108 28.740 21.246 1.00 52.60 200 PRO A N 1
ATOM 1597 C CA . PRO A 1 200 ? 47.355 29.955 20.965 1.00 51.68 200 PRO A CA 1
ATOM 1598 C C . PRO A 1 200 ? 46.821 29.848 19.552 1.00 50.91 200 PRO A C 1
ATOM 1599 O O . PRO A 1 200 ? 45.738 30.372 19.233 1.00 50.05 200 PRO A O 1
ATOM 1603 N N . ASP A 1 201 ? 47.577 29.127 18.724 1.00 49.67 201 ASP A N 1
ATOM 1604 C CA . ASP A 1 201 ? 47.217 28.925 17.319 1.00 50.45 201 ASP A CA 1
ATOM 1605 C C . ASP A 1 201 ? 46.860 27.457 17.025 1.00 50.30 201 ASP A C 1
ATOM 1606 O O . ASP A 1 201 ? 47.422 26.835 16.130 1.00 51.96 201 ASP A O 1
ATOM 1611 N N . ASP A 1 202 ? 45.914 26.898 17.760 1.00 49.09 202 ASP A N 1
ATOM 1612 C CA . ASP A 1 202 ? 45.561 25.503 17.549 1.00 48.05 202 ASP A CA 1
ATOM 1613 C C . ASP A 1 202 ? 44.904 25.323 16.179 1.00 47.27 202 ASP A C 1
ATOM 1614 O O . ASP A 1 202 ? 44.965 24.245 15.570 1.00 46.68 202 ASP A O 1
ATOM 1619 N N . ASP A 1 203 ? 44.284 26.386 15.690 1.00 45.19 203 ASP A N 1
ATOM 1620 C CA . ASP A 1 203 ? 43.631 26.311 14.404 1.00 44.38 203 ASP A CA 1
ATOM 1621 C C . ASP A 1 203 ? 44.635 26.213 13.257 1.00 43.46 203 ASP A C 1
ATOM 1622 O O . ASP A 1 203 ? 44.480 25.377 12.344 1.00 42.50 203 ASP A O 1
ATOM 1627 N N . VAL A 1 204 ? 45.654 27.068 13.271 1.00 40.99 204 VAL A N 1
ATOM 1628 C CA . VAL A 1 204 ? 46.618 26.979 12.210 1.00 39.93 204 VAL A CA 1
ATOM 1629 C C . VAL A 1 204 ? 47.324 25.642 12.364 1.00 40.23 204 VAL A C 1
ATOM 1630 O O . VAL A 1 204 ? 47.507 24.950 11.372 1.00 42.37 204 VAL A O 1
ATOM 1634 N N . PHE A 1 205 ? 47.696 25.232 13.575 1.00 39.37 205 PHE A N 1
ATOM 1635 C CA . PHE A 1 205 ? 48.368 23.922 13.693 1.00 40.77 205 PHE A CA 1
ATOM 1636 C C . PHE A 1 205 ? 47.466 22.792 13.187 1.00 41.64 205 PHE A C 1
ATOM 1637 O O . PHE A 1 205 ? 47.919 21.885 12.484 1.00 41.27 205 PHE A O 1
ATOM 1645 N N . GLN A 1 206 ? 46.188 22.832 13.534 1.00 42.39 206 GLN A N 1
ATOM 1646 C CA . GLN A 1 206 ? 45.306 21.804 13.024 1.00 43.78 206 GLN A CA 1
ATOM 1647 C C . GLN A 1 206 ? 45.275 21.875 11.491 1.00 44.53 206 GLN A C 1
ATOM 1648 O O . GLN A 1 206 ? 45.489 20.871 10.813 1.00 45.19 206 GLN A O 1
ATOM 1654 N N . TYR A 1 207 ? 45.014 23.053 10.934 1.00 44.31 207 TYR A N 1
ATOM 1655 C CA . TYR A 1 207 ? 44.988 23.164 9.481 1.00 45.01 207 TYR A CA 1
ATOM 1656 C C . TYR A 1 207 ? 46.288 22.606 8.868 1.00 44.50 207 TYR A C 1
ATOM 1657 O O . TYR A 1 207 ? 46.262 21.922 7.854 1.00 43.03 207 TYR A O 1
ATOM 1666 N N . LEU A 1 208 ? 47.417 22.887 9.509 1.00 45.25 208 LEU A N 1
ATOM 1667 C CA . LEU A 1 208 ? 48.716 22.418 9.042 1.00 47.20 208 LEU A CA 1
ATOM 1668 C C . LEU A 1 208 ? 48.886 20.884 9.052 1.00 48.20 208 LEU A C 1
ATOM 1669 O O . LEU A 1 208 ? 49.489 20.314 8.140 1.00 48.37 208 LEU A O 1
ATOM 1674 N N . ALA A 1 209 ? 48.386 20.221 10.091 1.00 48.07 209 ALA A N 1
ATOM 1675 C CA . ALA A 1 209 ? 48.507 18.775 10.176 1.00 48.47 209 ALA A CA 1
ATOM 1676 C C . ALA A 1 209 ? 47.657 18.175 9.072 1.00 49.33 209 ALA A C 1
ATOM 1677 O O . ALA A 1 209 ? 48.077 17.272 8.344 1.00 48.85 209 ALA A O 1
ATOM 1679 N N . HIS A 1 210 ? 46.444 18.695 8.959 1.00 50.32 210 HIS A N 1
ATOM 1680 C CA . HIS A 1 210 ? 45.517 18.226 7.960 1.00 50.91 210 HIS A CA 1
ATOM 1681 C C . HIS A 1 210 ? 46.059 18.492 6.588 1.00 49.67 210 HIS A C 1
ATOM 1682 O O . HIS A 1 210 ? 45.854 17.700 5.684 1.00 50.47 210 HIS A O 1
ATOM 1689 N N . THR A 1 211 ? 46.755 19.601 6.413 1.00 47.66 211 THR A N 1
ATOM 1690 C CA . THR A 1 211 ? 47.275 19.878 5.091 1.00 47.20 211 THR A CA 1
ATOM 1691 C C . THR A 1 211 ? 48.084 18.695 4.622 1.00 45.81 211 THR A C 1
ATOM 1692 O O . THR A 1 211 ? 47.804 18.107 3.572 1.00 44.26 211 THR A O 1
ATOM 1696 N N . TYR A 1 212 ? 49.071 18.331 5.432 1.00 44.89 212 TYR A N 1
ATOM 1697 C CA . TYR A 1 212 ? 49.964 17.249 5.087 1.00 44.47 212 TYR A CA 1
ATOM 1698 C C . TYR A 1 212 ? 49.313 15.905 4.950 1.00 45.77 212 TYR A C 1
ATOM 1699 O O . TYR A 1 212 ? 49.488 15.239 3.930 1.00 46.20 212 TYR A O 1
ATOM 1708 N N . ALA A 1 213 ? 48.570 15.498 5.972 1.00 46.93 213 ALA A N 1
ATOM 1709 C CA . ALA A 1 213 ? 47.916 14.192 5.949 1.00 47.85 213 ALA A CA 1
ATOM 1710 C C . ALA A 1 213 ? 46.836 14.050 4.886 1.00 48.10 213 ALA A C 1
ATOM 1711 O O . ALA A 1 213 ? 46.723 13.004 4.261 1.00 48.98 213 ALA A O 1
ATOM 1713 N N . SER A 1 214 ? 46.041 15.091 4.672 1.00 48.41 214 SER A N 1
ATOM 1714 C CA . SER A 1 214 ? 44.978 15.015 3.676 1.00 48.51 214 SER A CA 1
ATOM 1715 C C . SER A 1 214 ? 45.557 14.518 2.361 1.00 47.17 214 SER A C 1
ATOM 1716 O O . SER A 1 214 ? 44.877 13.836 1.607 1.00 46.65 214 SER A O 1
ATOM 1719 N N . ARG A 1 215 ? 46.821 14.854 2.117 1.00 46.00 215 ARG A N 1
ATOM 1720 C CA . ARG A 1 215 ? 47.530 14.459 0.912 1.00 45.97 215 ARG A CA 1
ATOM 1721 C C . ARG A 1 215 ? 48.290 13.146 0.966 1.00 45.92 215 ARG A C 1
ATOM 1722 O O . ARG A 1 215 ? 48.985 12.794 0.009 1.00 45.89 215 ARG A O 1
ATOM 1730 N N . ASN A 1 216 ? 48.201 12.435 2.082 1.00 44.79 216 ASN A N 1
ATOM 1731 C CA . ASN A 1 216 ? 48.877 11.162 2.196 1.00 43.66 216 ASN A CA 1
ATOM 1732 C C . ASN A 1 216 ? 47.784 10.113 2.238 1.00 44.88 216 ASN A C 1
ATOM 1733 O O . ASN A 1 216 ? 47.093 9.943 3.239 1.00 43.69 216 ASN A O 1
ATOM 1738 N N . PRO A 1 217 ? 47.609 9.394 1.127 1.00 47.12 217 PRO A N 1
ATOM 1739 C CA . PRO A 1 217 ? 46.599 8.348 0.979 1.00 47.97 217 PRO A CA 1
ATOM 1740 C C . PRO A 1 217 ? 46.488 7.440 2.183 1.00 48.43 217 PRO A C 1
ATOM 1741 O O . PRO A 1 217 ? 45.390 7.134 2.636 1.00 47.04 217 PRO A O 1
ATOM 1745 N N . ASN A 1 218 ? 47.628 7.024 2.713 1.00 50.14 218 ASN A N 1
ATOM 1746 C CA . ASN A 1 218 ? 47.593 6.120 3.839 1.00 52.71 218 ASN A CA 1
ATOM 1747 C C . ASN A 1 218 ? 47.484 6.833 5.161 1.00 52.85 218 ASN A C 1
ATOM 1748 O O . ASN A 1 218 ? 46.788 6.384 6.059 1.00 53.68 218 ASN A O 1
ATOM 1753 N N . MET A 1 219 ? 48.155 7.963 5.280 1.00 53.83 219 MET A N 1
ATOM 1754 C CA . MET A 1 219 ? 48.128 8.704 6.521 1.00 53.75 219 MET A CA 1
ATOM 1755 C C . MET A 1 219 ? 46.719 9.143 6.743 1.00 55.09 219 MET A C 1
ATOM 1756 O O . MET A 1 219 ? 46.281 9.306 7.874 1.00 55.63 219 MET A O 1
ATOM 1761 N N . LYS A 1 220 ? 45.996 9.307 5.644 1.00 57.66 220 LYS A N 1
ATOM 1762 C CA . LYS A 1 220 ? 44.606 9.752 5.688 1.00 59.93 220 LYS A CA 1
ATOM 1763 C C . LYS A 1 220 ? 43.649 8.641 6.101 1.00 61.76 220 LYS A C 1
ATOM 1764 O O . LYS A 1 220 ? 42.575 8.926 6.630 1.00 60.72 220 LYS A O 1
ATOM 1770 N N . LYS A 1 221 ? 44.056 7.387 5.853 1.00 64.88 221 LYS A N 1
ATOM 1771 C CA . LYS A 1 221 ? 43.273 6.184 6.190 1.00 67.71 221 LYS A CA 1
ATOM 1772 C C . LYS A 1 221 ? 42.912 6.127 7.663 1.00 68.62 221 LYS A C 1
ATOM 1773 O O . LYS A 1 221 ? 41.837 5.659 8.030 1.00 68.92 221 LYS A O 1
ATOM 1779 N N . GLY A 1 222 ? 43.823 6.577 8.511 1.00 69.47 222 GLY A N 1
ATOM 1780 C CA . GLY A 1 222 ? 43.537 6.557 9.925 1.00 70.72 222 GLY A CA 1
ATOM 1781 C C . GLY A 1 222 ? 43.658 5.165 10.516 1.00 71.79 222 GLY A C 1
ATOM 1782 O O . GLY A 1 222 ? 44.279 5.003 11.563 1.00 72.78 222 GLY A O 1
ATOM 1783 N N . ASP A 1 223 ? 43.049 4.167 9.875 1.00 71.94 223 ASP A N 1
ATOM 1784 C CA . ASP A 1 223 ? 43.125 2.776 10.341 1.00 71.50 223 ASP A CA 1
ATOM 1785 C C . ASP A 1 223 ? 44.203 2.196 9.449 1.00 70.95 223 ASP A C 1
ATOM 1786 O O . ASP A 1 223 ? 43.901 1.642 8.385 1.00 71.72 223 ASP A O 1
ATOM 1791 N N . GLU A 1 224 ? 45.458 2.334 9.873 1.00 69.24 224 GLU A N 1
ATOM 1792 C CA . GLU A 1 224 ? 46.570 1.886 9.051 1.00 68.50 224 GLU A CA 1
ATOM 1793 C C . GLU A 1 224 ? 47.676 1.056 9.703 1.00 67.63 224 GLU A C 1
ATOM 1794 O O . GLU A 1 224 ? 48.103 0.047 9.119 1.00 68.83 224 GLU A O 1
ATOM 1800 N N . CYS A 1 225 ? 48.157 1.455 10.883 1.00 65.19 225 CYS A N 1
ATOM 1801 C CA . CYS A 1 225 ? 49.235 0.697 11.534 1.00 62.33 225 CYS A CA 1
ATOM 1802 C C . CYS A 1 225 ? 48.746 -0.400 12.456 1.00 61.91 225 CYS A C 1
ATOM 1803 O O . CYS A 1 225 ? 47.930 -0.167 13.343 1.00 61.05 225 CYS A O 1
ATOM 1806 N N . LYS A 1 226 ? 49.268 -1.602 12.238 1.00 62.63 226 LYS A N 1
ATOM 1807 C CA . LYS A 1 226 ? 48.876 -2.772 13.016 1.00 63.53 226 LYS A CA 1
ATOM 1808 C C . LYS A 1 226 ? 49.235 -2.705 14.486 1.00 63.45 226 LYS A C 1
ATOM 1809 O O . LYS A 1 226 ? 48.419 -2.294 15.320 1.00 64.23 226 LYS A O 1
ATOM 1815 N N . ASN A 1 227 ? 50.453 -3.109 14.812 1.00 62.16 227 ASN A N 1
ATOM 1816 C CA . ASN A 1 227 ? 50.864 -3.115 16.197 1.00 61.70 227 ASN A CA 1
ATOM 1817 C C . ASN A 1 227 ? 50.807 -1.716 16.849 1.00 61.90 227 ASN A C 1
ATOM 1818 O O . ASN A 1 227 ? 51.173 -1.535 18.011 1.00 63.82 227 ASN A O 1
ATOM 1823 N N . LYS A 1 228 ? 50.300 -0.730 16.125 1.00 60.48 228 LYS A N 1
ATOM 1824 C CA . LYS A 1 228 ? 50.233 0.616 16.680 1.00 59.17 228 LYS A CA 1
ATOM 1825 C C . LYS A 1 228 ? 48.834 1.206 16.833 1.00 58.74 228 LYS A C 1
ATOM 1826 O O . LYS A 1 228 ? 47.851 0.663 16.340 1.00 58.81 228 LYS A O 1
ATOM 1832 N N . MET A 1 229 ? 48.763 2.336 17.525 1.00 57.79 229 MET A N 1
ATOM 1833 C CA . MET A 1 229 ? 47.513 3.047 17.685 1.00 57.60 229 MET A CA 1
ATOM 1834 C C . MET A 1 229 ? 47.292 3.823 16.404 1.00 59.64 229 MET A C 1
ATOM 1835 O O . MET A 1 229 ? 48.249 4.146 15.688 1.00 60.22 229 MET A O 1
ATOM 1840 N N . ASN A 1 230 ? 46.038 4.149 16.120 1.00 60.75 230 ASN A N 1
ATOM 1841 C CA . ASN A 1 230 ? 45.733 4.895 14.911 1.00 62.04 230 ASN A CA 1
ATOM 1842 C C . ASN A 1 230 ? 44.848 6.111 15.177 1.00 61.85 230 ASN A C 1
ATOM 1843 O O . ASN A 1 230 ? 44.194 6.197 16.219 1.00 62.15 230 ASN A O 1
ATOM 1848 N N . PHE A 1 231 ? 44.841 7.055 14.238 1.00 60.51 231 PHE A N 1
ATOM 1849 C CA . PHE A 1 231 ? 44.090 8.288 14.414 1.00 59.56 231 PHE A CA 1
ATOM 1850 C C . PHE A 1 231 ? 43.140 8.524 13.251 1.00 60.65 231 PHE A C 1
ATOM 1851 O O . PHE A 1 231 ? 43.291 7.917 12.201 1.00 61.66 231 PHE A O 1
ATOM 1859 N N . PRO A 1 232 ? 42.147 9.413 13.421 1.00 61.45 232 PRO A N 1
ATOM 1860 C CA . PRO A 1 232 ? 41.169 9.719 12.371 1.00 61.69 232 PRO A CA 1
ATOM 1861 C C . PRO A 1 232 ? 41.643 10.873 11.483 1.00 61.62 232 PRO A C 1
ATOM 1862 O O . PRO A 1 232 ? 41.941 11.960 11.965 1.00 62.64 232 PRO A O 1
ATOM 1866 N N . ASN A 1 233 ? 41.700 10.641 10.183 1.00 61.37 233 ASN A N 1
ATOM 1867 C CA . ASN A 1 233 ? 42.159 11.668 9.258 1.00 61.43 233 ASN A CA 1
ATOM 1868 C C . ASN A 1 233 ? 43.655 11.793 9.362 1.00 60.13 233 ASN A C 1
ATOM 1869 O O . ASN A 1 233 ? 44.274 12.612 8.673 1.00 60.68 233 ASN A O 1
ATOM 1874 N N . GLY A 1 234 ? 44.225 10.979 10.241 1.00 57.56 234 GLY A N 1
ATOM 1875 C CA . GLY A 1 234 ? 45.658 10.967 10.421 1.00 54.89 234 GLY A CA 1
ATOM 1876 C C . GLY A 1 234 ? 46.254 12.148 11.147 1.00 52.74 234 GLY A C 1
ATOM 1877 O O . GLY A 1 234 ? 47.451 12.384 11.041 1.00 53.73 234 GLY A O 1
ATOM 1878 N N . VAL A 1 235 ? 45.449 12.902 11.872 1.00 49.70 235 VAL A N 1
ATOM 1879 C CA . VAL A 1 235 ? 46.007 14.019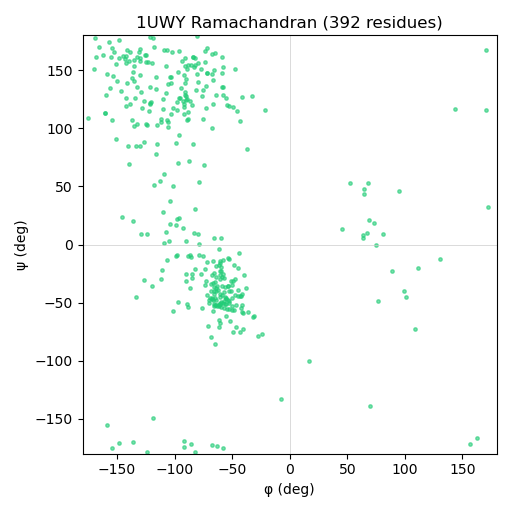 12.580 1.00 49.33 235 VAL A CA 1
ATOM 1880 C C . VAL A 1 235 ? 45.624 13.867 14.023 1.00 50.34 235 VAL A C 1
ATOM 1881 O O . VAL A 1 235 ? 44.634 13.215 14.335 1.00 50.76 235 VAL A O 1
ATOM 1885 N N . THR A 1 236 ? 46.405 14.488 14.898 1.00 51.18 236 THR A N 1
ATOM 1886 C CA . THR A 1 236 ? 46.175 14.421 16.331 1.00 52.07 236 THR A CA 1
ATOM 1887 C C . THR A 1 236 ? 47.033 15.439 17.081 1.00 53.15 236 THR A C 1
ATOM 1888 O O . THR A 1 236 ? 48.034 15.957 16.546 1.00 54.04 236 THR A O 1
ATOM 1892 N N . ASN A 1 237 ? 46.625 15.729 18.317 1.00 52.29 237 ASN A N 1
ATOM 1893 C CA . ASN A 1 237 ? 47.378 16.623 19.173 1.00 50.48 237 ASN A CA 1
ATOM 1894 C C . ASN A 1 237 ? 48.474 15.754 19.787 1.00 48.87 237 ASN A C 1
ATOM 1895 O O . ASN A 1 237 ? 48.319 14.540 19.907 1.00 47.50 237 ASN A O 1
ATOM 1900 N N . GLY A 1 238 ? 49.576 16.381 20.180 1.00 47.88 238 GLY A N 1
ATOM 1901 C CA . GLY A 1 238 ? 50.695 15.647 20.744 1.00 47.46 238 GLY A CA 1
ATOM 1902 C C . GLY A 1 238 ? 50.369 14.974 22.044 1.00 47.27 238 GLY A C 1
ATOM 1903 O O . GLY A 1 238 ? 50.673 13.806 22.236 1.00 45.03 238 GLY A O 1
ATOM 1904 N N . TYR A 1 239 ? 49.741 15.745 22.927 1.00 49.40 239 TYR A N 1
ATOM 1905 C CA . TYR A 1 239 ? 49.329 15.303 24.252 1.00 49.99 239 TYR A CA 1
ATOM 1906 C C . TYR A 1 239 ? 48.255 14.211 24.146 1.00 50.01 239 TYR A C 1
ATOM 1907 O O . TYR A 1 239 ? 48.400 13.141 24.745 1.00 51.65 239 TYR A O 1
ATOM 1916 N N . SER A 1 240 ? 47.188 14.467 23.388 1.00 48.27 240 SER A N 1
ATOM 1917 C CA . SER A 1 240 ? 46.135 13.478 23.210 1.00 48.33 240 SER A CA 1
ATOM 1918 C C . SER A 1 240 ? 46.745 12.183 22.749 1.00 47.96 240 SER A C 1
ATOM 1919 O O . SER A 1 240 ? 46.091 11.155 22.714 1.00 48.48 240 SER A O 1
ATOM 1922 N N . TRP A 1 241 ? 48.005 12.237 22.360 1.00 47.95 241 TRP A N 1
ATOM 1923 C CA . TRP A 1 241 ? 48.680 11.039 21.909 1.00 47.84 241 TRP A CA 1
ATOM 1924 C C . TRP A 1 241 ? 49.558 10.525 23.019 1.00 49.56 241 TRP A C 1
ATOM 1925 O O . TRP A 1 241 ? 49.406 9.398 23.460 1.00 51.22 241 TRP A O 1
ATOM 1936 N N . TYR A 1 242 ? 50.464 11.373 23.483 1.00 50.98 242 TYR A N 1
ATOM 1937 C CA . TYR A 1 242 ? 51.400 10.991 24.513 1.00 51.65 242 TYR A CA 1
ATOM 1938 C C . TYR A 1 242 ? 52.239 12.180 24.930 1.00 50.73 242 TYR A C 1
ATOM 1939 O O . TYR A 1 242 ? 53.112 12.643 24.207 1.00 49.13 242 TYR A O 1
ATOM 1948 N N . PRO A 1 243 ? 51.984 12.681 26.126 1.00 50.68 243 PRO A N 1
ATOM 1949 C CA . PRO A 1 243 ? 52.694 13.816 26.700 1.00 50.97 243 PRO A CA 1
ATOM 1950 C C . PRO A 1 243 ? 54.145 13.577 26.451 1.00 50.43 243 PRO A C 1
ATOM 1951 O O . PRO A 1 243 ? 54.691 12.634 26.985 1.00 51.36 243 PRO A O 1
ATOM 1955 N N . LEU A 1 244 ? 54.765 14.423 25.645 1.00 50.38 244 LEU A N 1
ATOM 1956 C CA . LEU A 1 244 ? 56.173 14.272 25.310 1.00 50.79 244 LEU 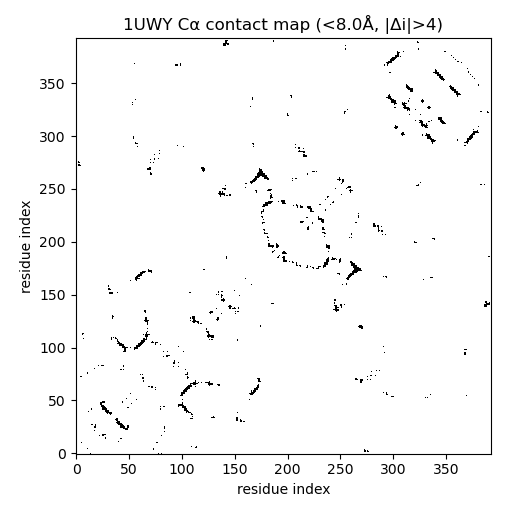A CA 1
ATOM 1957 C C . LEU A 1 244 ? 56.975 15.371 25.946 1.00 52.01 244 LEU A C 1
ATOM 1958 O O . LEU A 1 244 ? 56.801 16.534 25.607 1.00 53.84 244 LEU A O 1
ATOM 1963 N N . GLN A 1 245 ? 57.873 15.022 26.851 1.00 53.12 245 GLN A N 1
ATOM 1964 C CA . GLN A 1 245 ? 58.670 16.047 27.522 1.00 54.73 245 GLN A CA 1
ATOM 1965 C C . GLN A 1 245 ? 59.988 16.354 26.816 1.00 54.36 245 GLN A C 1
ATOM 1966 O O . GLN A 1 245 ? 60.778 15.455 26.498 1.00 53.49 245 GLN A O 1
ATOM 1972 N N . GLY A 1 246 ? 60.219 17.638 26.577 1.00 54.02 246 GLY A N 1
ATOM 1973 C CA . GLY A 1 246 ? 61.444 18.056 25.921 1.00 54.78 246 GLY A CA 1
ATOM 1974 C C . GLY A 1 246 ? 61.615 17.671 24.460 1.00 54.43 246 GLY A C 1
ATOM 1975 O O . GLY A 1 246 ? 62.640 17.094 24.096 1.00 54.67 246 GLY A O 1
ATOM 1976 N N . GLY A 1 247 ? 60.631 18.000 23.627 1.00 53.96 247 GLY A N 1
ATOM 1977 C CA . GLY A 1 247 ? 60.708 17.672 22.216 1.00 53.66 247 GLY A CA 1
ATOM 1978 C C . GLY A 1 247 ? 60.964 18.893 21.346 1.00 53.86 247 GLY A C 1
ATOM 1979 O O . GLY A 1 247 ? 60.584 20.016 21.717 1.00 53.81 247 GLY A O 1
ATOM 1980 N N . MET A 1 248 ? 61.582 18.672 20.183 1.00 52.31 248 MET A N 1
ATOM 1981 C CA . MET A 1 248 ? 61.909 19.760 19.267 1.00 52.26 248 MET A CA 1
ATOM 1982 C C . MET A 1 248 ? 60.700 20.584 18.834 1.00 52.47 248 MET A C 1
ATOM 1983 O O . MET A 1 248 ? 60.765 21.801 18.725 1.00 52.15 248 MET A O 1
ATOM 1988 N N . GLN A 1 249 ? 59.593 19.911 18.574 1.00 53.48 249 GLN A N 1
ATOM 1989 C CA . GLN A 1 249 ? 58.373 20.588 18.149 1.00 53.63 249 GLN A CA 1
ATOM 1990 C C . GLN A 1 249 ? 57.999 21.714 19.119 1.00 53.59 249 GLN A C 1
ATOM 1991 O O . GLN A 1 249 ? 57.757 22.853 18.710 1.00 52.86 249 GLN A O 1
ATOM 1997 N N . ASP A 1 250 ? 57.958 21.391 20.410 1.00 54.45 250 ASP A N 1
ATOM 1998 C CA . ASP A 1 250 ? 57.585 22.381 21.429 1.00 54.12 250 ASP A CA 1
ATOM 1999 C C . ASP A 1 250 ? 58.584 23.531 21.498 1.00 52.40 250 ASP A C 1
ATOM 2000 O O . ASP A 1 250 ? 58.231 24.683 21.704 1.00 50.60 250 ASP A O 1
ATOM 2005 N N . TYR A 1 251 ? 59.845 23.190 21.321 1.00 52.07 251 TYR A N 1
ATOM 2006 C CA . TYR A 1 251 ? 60.910 24.163 21.378 1.00 51.49 251 TYR A CA 1
ATOM 2007 C C . TYR A 1 251 ? 60.675 25.212 20.292 1.00 50.41 251 TYR A C 1
ATOM 2008 O O . TYR A 1 251 ? 60.347 26.361 20.586 1.00 51.81 251 TYR A O 1
ATOM 2017 N N . ASN A 1 252 ? 60.800 24.792 19.039 1.00 48.31 252 ASN A N 1
ATOM 2018 C CA . ASN A 1 252 ? 60.625 25.664 17.891 1.00 45.64 252 ASN A CA 1
ATOM 2019 C C . ASN A 1 252 ? 59.535 26.681 18.037 1.00 43.81 252 ASN A C 1
ATOM 2020 O O . ASN A 1 252 ? 59.674 27.801 17.569 1.00 44.21 252 ASN A O 1
ATOM 2025 N N . TYR A 1 253 ? 58.449 26.276 18.676 1.00 42.55 253 TYR A N 1
ATOM 2026 C CA . TYR A 1 253 ? 57.286 27.121 18.861 1.00 41.37 253 TYR A CA 1
ATOM 2027 C C . TYR A 1 253 ? 57.339 28.038 20.053 1.00 43.37 253 TYR A C 1
ATOM 2028 O O . TYR A 1 253 ? 56.720 29.091 20.053 1.00 44.29 253 TYR A O 1
ATOM 2037 N N . ILE A 1 254 ? 58.057 27.619 21.084 1.00 45.33 254 ILE A N 1
ATOM 2038 C CA . ILE A 1 254 ? 58.140 28.383 22.312 1.00 46.57 254 ILE A CA 1
ATOM 2039 C C . ILE A 1 254 ? 59.249 29.383 22.272 1.00 48.78 254 ILE A C 1
ATOM 2040 O O . ILE A 1 254 ? 59.025 30.572 22.499 1.00 50.98 254 ILE A O 1
ATOM 2045 N N . TRP A 1 255 ? 60.440 28.893 21.965 1.00 49.91 255 TRP A N 1
ATOM 2046 C CA . TRP A 1 255 ? 61.647 29.712 21.959 1.00 51.43 255 TRP A CA 1
ATOM 2047 C C . TRP A 1 255 ? 62.256 30.106 20.614 1.00 50.29 255 TRP A C 1
ATOM 2048 O O . TRP A 1 255 ? 63.128 30.970 20.554 1.00 49.93 255 TRP A O 1
ATOM 2059 N N . ALA A 1 256 ? 61.823 29.472 19.536 1.00 49.99 256 ALA A N 1
ATOM 2060 C CA . ALA A 1 256 ? 62.411 29.756 18.238 1.00 48.28 256 ALA A CA 1
ATOM 2061 C C . ALA A 1 256 ? 61.488 30.496 17.332 1.00 47.15 256 ALA A C 1
ATOM 2062 O O . ALA A 1 256 ? 61.825 30.754 16.202 1.00 48.68 256 ALA A O 1
ATOM 2064 N N . GLN A 1 257 ? 60.308 30.817 17.818 1.00 47.00 257 GLN A N 1
ATOM 2065 C CA . GLN A 1 257 ? 59.350 31.560 17.019 1.00 47.01 257 GLN A CA 1
ATOM 2066 C C . GLN A 1 257 ? 58.802 30.896 15.748 1.00 46.33 257 GLN A C 1
ATOM 2067 O O . GLN A 1 257 ? 58.124 31.563 14.981 1.00 46.15 257 GLN A O 1
ATOM 2073 N N . CYS A 1 258 ? 59.078 29.612 15.504 1.00 45.55 258 CYS A N 1
ATOM 2074 C CA . CYS A 1 258 ? 58.512 28.969 14.312 1.00 46.40 258 CYS A CA 1
ATOM 2075 C C . CYS A 1 258 ? 57.606 27.763 14.620 1.00 44.58 258 CYS A C 1
ATOM 2076 O O . CYS A 1 258 ? 57.745 27.129 15.651 1.00 46.00 258 CYS A O 1
ATOM 2079 N N . PHE A 1 259 ? 56.699 27.442 13.703 1.00 41.97 259 PHE A N 1
ATOM 2080 C CA . PHE A 1 259 ? 55.752 26.346 13.864 1.00 39.89 259 PHE A CA 1
ATOM 2081 C C . PHE A 1 259 ? 56.258 25.015 13.376 1.00 40.91 259 PHE A C 1
ATOM 2082 O O . PHE A 1 259 ? 56.438 24.860 12.171 1.00 41.98 259 PHE A O 1
ATOM 2090 N N . GLU A 1 260 ? 56.464 24.040 14.269 1.00 41.30 260 GLU A N 1
ATOM 2091 C CA . GLU A 1 260 ? 56.915 22.715 13.812 1.00 40.29 260 GLU A CA 1
ATOM 2092 C C . GLU A 1 260 ? 55.806 21.730 14.163 1.00 40.66 260 GLU A C 1
ATOM 2093 O O . GLU A 1 260 ? 55.118 21.966 15.149 1.00 44.21 260 GLU A O 1
ATOM 2099 N N . ILE A 1 261 ? 55.551 20.713 13.332 1.00 38.66 261 ILE A N 1
ATOM 2100 C CA . ILE A 1 261 ? 54.568 19.670 13.666 1.00 37.66 261 ILE A CA 1
ATOM 2101 C C . ILE A 1 261 ? 55.375 18.424 13.393 1.00 40.04 261 ILE A C 1
ATOM 2102 O O . ILE A 1 261 ? 56.438 18.530 12.801 1.00 43.47 261 ILE A O 1
ATOM 2107 N N . THR A 1 262 ? 54.901 17.248 13.805 1.00 41.30 262 THR A N 1
ATOM 2108 C CA . THR A 1 262 ? 55.669 15.996 13.633 1.00 39.49 262 THR A CA 1
ATOM 2109 C C . THR A 1 262 ? 55.047 15.085 12.594 1.00 39.93 262 THR A C 1
ATOM 2110 O O . THR A 1 262 ? 53.879 14.720 12.678 1.00 40.97 262 THR A O 1
ATOM 2114 N N . LEU A 1 263 ? 55.816 14.694 11.610 1.00 39.30 263 LEU A N 1
ATOM 2115 C CA . LEU A 1 263 ? 55.213 13.835 10.639 1.00 41.64 263 LEU A CA 1
ATOM 2116 C C . LEU A 1 263 ? 55.635 12.400 10.900 1.00 43.15 263 LEU A C 1
ATOM 2117 O O . LEU A 1 263 ? 56.827 12.086 10.864 1.00 45.09 263 LEU A O 1
ATOM 2122 N N . GLU A 1 264 ? 54.667 11.534 11.209 1.00 43.05 264 GLU A N 1
ATOM 2123 C CA . GLU A 1 264 ? 54.956 10.106 11.437 1.00 41.96 264 GLU A CA 1
ATOM 2124 C C . GLU A 1 264 ? 54.657 9.456 10.095 1.00 39.91 264 GLU A C 1
ATOM 2125 O O . GLU A 1 264 ? 53.527 9.094 9.807 1.00 38.69 264 GLU A O 1
ATOM 2131 N N . LEU A 1 265 ? 55.696 9.304 9.289 1.00 38.64 265 LEU A N 1
ATOM 2132 C CA . LEU A 1 265 ? 55.521 8.828 7.937 1.00 39.64 265 LEU A CA 1
ATOM 2133 C C . LEU A 1 265 ? 55.498 7.374 7.606 1.00 40.38 265 LEU A C 1
ATOM 2134 O O . LEU A 1 265 ? 55.187 7.015 6.471 1.00 40.66 265 LEU A O 1
ATOM 2139 N N . SER A 1 266 ? 55.827 6.531 8.570 1.00 41.90 266 SER A N 1
ATOM 2140 C CA . SER A 1 266 ? 55.808 5.095 8.325 1.00 43.20 266 SER A CA 1
ATOM 2141 C C . SER A 1 266 ? 55.490 4.294 9.577 1.00 44.35 266 SER A C 1
ATOM 2142 O O . SER A 1 266 ? 55.937 4.638 10.663 1.00 45.16 266 SER A O 1
ATOM 2145 N N . CYS A 1 267 ? 54.706 3.232 9.428 1.00 46.09 267 CYS A N 1
ATOM 2146 C CA . CYS A 1 267 ? 54.403 2.365 10.561 1.00 47.04 267 CYS A CA 1
ATOM 2147 C C . CYS A 1 267 ? 55.726 1.699 10.926 1.00 45.85 267 CYS A C 1
ATOM 2148 O O . CYS A 1 267 ? 56.209 1.801 12.054 1.00 46.56 267 CYS A O 1
ATOM 2151 N N . CYS A 1 268 ? 56.299 1.012 9.946 1.00 44.83 268 CYS A N 1
ATOM 2152 C CA . CYS A 1 268 ? 57.549 0.302 10.110 1.00 44.85 268 CYS A CA 1
ATOM 2153 C C . CYS A 1 268 ? 58.718 1.271 10.121 1.00 45.51 268 CYS A C 1
ATOM 2154 O O . CYS A 1 268 ? 59.085 1.813 9.081 1.00 46.29 268 CYS A O 1
ATOM 2157 N N . LYS A 1 269 ? 59.312 1.454 11.297 1.00 45.15 269 LYS A N 1
ATOM 2158 C CA . LYS A 1 269 ? 60.411 2.383 11.505 1.00 45.19 269 LYS A CA 1
ATOM 2159 C C . LYS A 1 269 ? 61.597 2.310 10.548 1.00 45.83 269 LYS A C 1
ATOM 2160 O O . LYS A 1 269 ? 62.192 3.344 10.217 1.00 45.73 269 LYS A O 1
ATOM 2166 N N . TYR A 1 270 ? 61.946 1.107 10.094 1.00 46.20 270 TYR A N 1
ATOM 2167 C CA . TYR A 1 270 ? 63.069 0.940 9.166 1.00 46.69 270 TYR A CA 1
ATOM 2168 C C . TYR A 1 270 ? 62.706 -0.087 8.101 1.00 47.19 270 TYR A C 1
ATOM 2169 O O . TYR A 1 270 ? 63.290 -1.168 8.070 1.00 47.87 270 TYR A O 1
ATOM 2178 N N . PRO A 1 271 ? 61.763 0.256 7.198 1.00 47.21 271 PRO A N 1
ATOM 2179 C CA . PRO A 1 271 ? 61.236 -0.562 6.093 1.00 48.61 271 PRO A CA 1
ATOM 2180 C C . PRO A 1 271 ? 62.260 -1.036 5.069 1.00 50.50 271 PRO A C 1
ATOM 2181 O O . PRO A 1 271 ? 63.337 -0.466 4.986 1.00 52.67 271 PRO A O 1
ATOM 2185 N N . ARG A 1 272 ? 61.937 -2.066 4.283 1.00 52.17 272 ARG A N 1
ATOM 2186 C CA . ARG A 1 272 ? 62.883 -2.564 3.280 1.00 53.35 272 ARG A CA 1
ATOM 2187 C C . ARG A 1 272 ? 63.029 -1.598 2.090 1.00 53.15 272 ARG A C 1
ATOM 2188 O O . ARG A 1 272 ? 62.078 -0.919 1.730 1.00 53.43 272 ARG A O 1
ATOM 2196 N N . GLU A 1 273 ? 64.220 -1.542 1.489 1.00 53.13 273 GLU A N 1
ATOM 2197 C CA . GLU A 1 273 ? 64.518 -0.634 0.372 1.00 53.64 273 GLU A CA 1
ATOM 2198 C C . GLU A 1 273 ? 63.484 -0.612 -0.734 1.00 54.80 273 GLU A C 1
ATOM 2199 O O . GLU A 1 273 ? 63.109 0.441 -1.263 1.00 55.42 273 GLU A O 1
ATOM 2205 N N . GLU A 1 274 ? 63.032 -1.793 -1.098 1.00 55.15 274 GLU A N 1
ATOM 2206 C CA . GLU A 1 274 ? 62.049 -1.943 -2.148 1.00 55.69 274 GLU A CA 1
ATOM 2207 C C . GLU A 1 274 ? 60.763 -1.107 -1.945 1.00 54.05 274 GLU A C 1
ATOM 2208 O O . GLU A 1 274 ? 59.952 -0.957 -2.862 1.00 54.17 274 GLU A O 1
ATOM 2214 N N . LYS A 1 275 ? 60.589 -0.539 -0.755 1.00 52.09 275 LYS A N 1
ATOM 2215 C CA . LYS A 1 275 ? 59.389 0.240 -0.447 1.00 50.55 275 LYS A CA 1
ATOM 2216 C C . LYS A 1 275 ? 59.489 1.764 -0.565 1.00 47.59 275 LYS A C 1
ATOM 2217 O O . LYS A 1 275 ? 58.486 2.471 -0.479 1.00 46.33 275 LYS A O 1
ATOM 2223 N N . LEU A 1 276 ? 60.693 2.268 -0.760 1.00 44.44 276 LEU A N 1
ATOM 2224 C CA . LEU A 1 276 ? 60.890 3.691 -0.845 1.00 42.55 276 LEU A CA 1
ATOM 2225 C C . LEU A 1 276 ? 60.102 4.340 -1.995 1.00 43.89 276 LEU A C 1
ATOM 2226 O O . LEU A 1 276 ? 59.399 5.346 -1.810 1.00 43.31 276 LEU A O 1
ATOM 2231 N N . PRO A 1 277 ? 60.202 3.779 -3.205 1.00 44.67 277 PRO A N 1
ATOM 2232 C CA . PRO A 1 277 ? 59.445 4.397 -4.285 1.00 44.01 277 PRO A CA 1
ATOM 2233 C C . PRO A 1 277 ? 58.053 4.699 -3.805 1.00 44.93 277 PRO A C 1
ATOM 2234 O O . PRO A 1 277 ? 57.551 5.783 -4.026 1.00 46.38 277 PRO A O 1
ATOM 2238 N N . SER A 1 278 ? 57.437 3.754 -3.105 1.00 45.57 278 SER A N 1
ATOM 2239 C CA . SER A 1 278 ? 56.073 3.963 -2.621 1.00 45.66 278 SER A CA 1
ATOM 2240 C C . SER A 1 278 ? 55.961 5.019 -1.541 1.00 45.47 278 SER A C 1
ATOM 2241 O O . SER A 1 278 ? 54.953 5.735 -1.425 1.00 44.82 278 SER A O 1
ATOM 2244 N N . PHE A 1 279 ? 56.999 5.083 -0.724 1.00 45.21 279 PHE A N 1
ATOM 2245 C CA . PHE A 1 279 ? 57.047 6.052 0.345 1.00 43.21 279 PHE A CA 1
ATOM 2246 C C . PHE A 1 279 ? 57.211 7.403 -0.307 1.00 43.60 279 PHE A C 1
ATOM 2247 O O . PHE A 1 279 ? 56.507 8.358 0.036 1.00 43.64 279 PHE A O 1
ATOM 2255 N N . TRP A 1 280 ? 58.125 7.490 -1.264 1.00 43.26 280 TRP A N 1
ATOM 2256 C CA . TRP A 1 280 ? 58.279 8.751 -1.933 1.00 44.32 280 TRP A CA 1
ATOM 2257 C C . TRP A 1 280 ? 56.887 9.068 -2.471 1.00 45.30 280 TRP A C 1
ATOM 2258 O O . TRP A 1 280 ? 56.323 10.122 -2.202 1.00 44.76 280 TRP A O 1
ATOM 2269 N N . ASN A 1 281 ? 56.308 8.108 -3.177 1.00 46.78 281 ASN A N 1
ATOM 2270 C CA . ASN A 1 281 ? 55.014 8.309 -3.787 1.00 48.87 281 ASN A CA 1
ATOM 2271 C C . ASN A 1 281 ? 53.882 8.781 -2.879 1.00 48.70 281 ASN A C 1
ATOM 2272 O O . ASN A 1 281 ? 53.157 9.708 -3.242 1.00 47.81 281 ASN A O 1
ATOM 2277 N N . ASN A 1 282 ? 53.701 8.160 -1.715 1.00 49.29 282 ASN A N 1
ATOM 2278 C CA . ASN A 1 282 ? 52.614 8.593 -0.827 1.00 49.17 282 ASN A CA 1
ATOM 2279 C C . ASN A 1 282 ? 52.938 9.829 -0.018 1.00 49.68 282 ASN A C 1
ATOM 2280 O O . ASN A 1 282 ? 52.172 10.172 0.880 1.00 50.16 282 ASN A O 1
ATOM 2285 N N . ASN A 1 283 ? 54.062 10.491 -0.312 1.00 48.99 283 ASN A N 1
ATOM 2286 C CA . ASN A 1 283 ? 54.423 11.697 0.423 1.00 47.23 283 ASN A CA 1
ATOM 2287 C C . ASN A 1 283 ? 54.718 12.932 -0.416 1.00 46.79 283 ASN A C 1
ATOM 2288 O O . ASN A 1 283 ? 54.476 14.050 0.014 1.00 47.11 283 ASN A O 1
ATOM 2293 N N . LYS A 1 284 ? 55.226 12.716 -1.616 1.00 46.95 284 LYS A N 1
ATOM 2294 C CA . LYS A 1 284 ? 55.521 13.777 -2.567 1.00 47.16 284 LYS A CA 1
ATOM 2295 C C . LYS A 1 284 ? 54.615 14.985 -2.361 1.00 47.01 284 LYS A C 1
ATOM 2296 O O . LYS A 1 284 ? 54.998 15.983 -1.763 1.00 47.77 284 LYS A O 1
ATOM 2302 N N . ALA A 1 285 ? 53.394 14.883 -2.852 1.00 47.27 285 ALA A N 1
ATOM 2303 C CA . ALA A 1 285 ? 52.428 15.971 -2.729 1.00 48.06 285 ALA A CA 1
ATOM 2304 C C . ALA A 1 285 ? 52.272 16.553 -1.319 1.00 47.51 285 ALA A C 1
ATOM 2305 O O . ALA A 1 285 ? 51.971 17.732 -1.142 1.00 46.79 285 ALA A O 1
ATOM 2307 N N . SER A 1 286 ? 52.457 15.721 -0.311 1.00 47.91 286 SER A N 1
ATOM 2308 C CA . SER A 1 286 ? 52.317 16.207 1.049 1.00 48.42 286 SER A CA 1
ATOM 2309 C C . SER A 1 286 ? 53.461 17.124 1.475 1.00 47.19 286 SER A C 1
ATOM 2310 O O . SER A 1 286 ? 53.212 18.153 2.101 1.00 45.61 286 SER A O 1
ATOM 2313 N N . LEU A 1 287 ? 54.704 16.755 1.152 1.00 46.22 287 LEU A N 1
ATOM 2314 C CA . LEU A 1 287 ? 55.840 17.619 1.489 1.00 44.95 287 LEU A CA 1
ATOM 2315 C C . LEU A 1 287 ? 55.594 18.956 0.774 1.00 44.50 287 LEU A C 1
ATOM 2316 O O . LEU A 1 287 ? 55.573 20.010 1.409 1.00 44.82 287 LEU A O 1
ATOM 2321 N N . ILE A 1 288 ? 55.372 18.912 -0.537 1.00 43.37 288 ILE A N 1
ATOM 2322 C CA . ILE A 1 288 ? 55.158 20.152 -1.278 1.00 43.27 288 ILE A CA 1
ATOM 2323 C C . ILE A 1 288 ? 54.006 21.024 -0.726 1.00 44.37 288 ILE A C 1
ATOM 2324 O O . ILE A 1 288 ? 54.198 22.220 -0.468 1.00 44.72 288 ILE A O 1
ATOM 2329 N N . GLU A 1 289 ? 52.825 20.440 -0.533 1.00 44.75 289 GLU A N 1
ATOM 2330 C CA . GLU A 1 289 ? 51.692 21.220 -0.043 1.00 44.65 289 GLU A CA 1
ATOM 2331 C C . GLU A 1 289 ? 51.928 21.852 1.317 1.00 44.26 289 GLU A C 1
ATOM 2332 O O . GLU A 1 289 ? 51.345 22.899 1.646 1.00 42.99 289 GLU A O 1
ATOM 2338 N N . TYR A 1 290 ? 52.806 21.216 2.090 1.00 44.17 290 TYR A N 1
ATOM 2339 C CA . TYR A 1 290 ? 53.140 21.655 3.446 1.00 42.59 290 TYR A CA 1
ATOM 2340 C C . TYR A 1 290 ? 54.060 22.862 3.387 1.00 42.38 290 TYR A C 1
ATOM 2341 O O . TYR A 1 290 ? 53.772 23.905 3.983 1.00 42.21 290 TYR A O 1
ATOM 2350 N N . ILE A 1 291 ? 55.172 22.699 2.674 1.00 42.44 291 ILE A N 1
ATOM 2351 C CA . ILE A 1 291 ? 56.150 23.765 2.474 1.00 41.29 291 ILE A CA 1
ATOM 2352 C C . ILE A 1 291 ? 55.331 24.981 2.058 1.00 41.43 291 ILE A C 1
ATOM 2353 O O . ILE A 1 291 ? 55.348 26.031 2.692 1.00 40.84 291 ILE A O 1
ATOM 2358 N N . LYS A 1 292 ? 54.567 24.790 0.998 1.00 42.02 292 LYS A N 1
ATOM 2359 C CA . LYS A 1 292 ? 53.735 25.828 0.428 1.00 42.48 292 LYS A CA 1
ATOM 2360 C C . LYS A 1 292 ? 52.948 26.623 1.454 1.00 41.75 292 LYS A C 1
ATOM 2361 O O . LYS A 1 292 ? 52.519 27.729 1.186 1.00 39.71 292 LYS A O 1
ATOM 2367 N N . GLN A 1 293 ? 52.770 26.063 2.642 1.00 43.31 293 GLN A N 1
ATOM 2368 C CA . GLN A 1 293 ? 51.972 26.720 3.688 1.00 43.70 293 GLN A CA 1
ATOM 2369 C C . GLN A 1 293 ? 52.707 27.830 4.423 1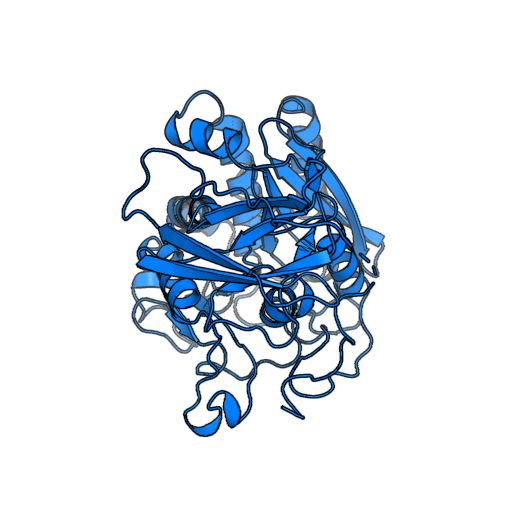.00 44.28 293 GLN A C 1
ATOM 2370 O O . GLN A 1 293 ? 52.110 28.587 5.218 1.00 44.96 293 GLN A O 1
ATOM 2376 N N . VAL A 1 294 ? 54.007 27.913 4.151 1.00 43.19 294 VAL A N 1
ATOM 2377 C CA . VAL A 1 294 ? 54.874 28.905 4.764 1.00 41.47 294 VAL A CA 1
ATOM 2378 C C . VAL A 1 294 ? 54.376 30.304 4.367 1.00 41.92 294 VAL A C 1
ATOM 2379 O O . VAL A 1 294 ? 54.884 31.326 4.843 1.00 43.62 294 VAL A O 1
ATOM 2383 N N . HIS A 1 295 ? 53.350 30.342 3.519 1.00 40.34 295 HIS A N 1
ATOM 2384 C CA . HIS A 1 295 ? 52.804 31.596 3.057 1.00 38.08 295 HIS A CA 1
ATOM 2385 C C . HIS A 1 295 ? 51.420 31.912 3.595 1.00 39.08 295 HIS A C 1
ATOM 2386 O O . HIS A 1 295 ? 50.660 32.613 2.937 1.00 41.35 295 HIS A O 1
ATOM 2393 N N . LEU A 1 296 ? 51.063 31.424 4.776 1.00 39.18 296 LEU A N 1
ATOM 2394 C CA . LEU A 1 296 ? 49.731 31.747 5.303 1.00 40.05 296 LEU A CA 1
ATOM 2395 C C . LEU A 1 296 ? 49.812 33.080 6.027 1.00 40.72 296 LEU A C 1
ATOM 2396 O O . LEU A 1 296 ? 50.871 33.463 6.494 1.00 41.97 296 LEU A O 1
ATOM 2401 N N . GLY A 1 297 ? 48.703 33.792 6.126 1.00 42.92 297 GLY A N 1
ATOM 2402 C CA . GLY A 1 297 ? 48.696 35.056 6.863 1.00 45.80 297 GLY A CA 1
ATOM 2403 C C . GLY A 1 297 ? 49.418 36.287 6.330 1.00 47.30 297 GLY A C 1
ATOM 2404 O O . GLY A 1 297 ? 49.369 36.575 5.139 1.00 46.84 297 GLY A O 1
ATOM 2405 N N . VAL A 1 298 ? 50.080 37.014 7.235 1.00 49.35 298 VAL A N 1
ATOM 2406 C CA . VAL A 1 298 ? 50.817 38.236 6.901 1.00 50.46 298 VAL A CA 1
ATOM 2407 C C . VAL A 1 298 ? 52.267 38.273 7.307 1.00 51.41 298 VAL A C 1
ATOM 2408 O O . VAL A 1 298 ? 52.717 37.508 8.163 1.00 51.99 298 VAL A O 1
ATOM 2412 N N . LYS A 1 299 ? 52.981 39.215 6.690 1.00 52.35 299 LYS A N 1
ATOM 2413 C CA . LYS A 1 299 ? 54.405 39.444 6.937 1.00 52.22 299 LYS A CA 1
ATOM 2414 C C . LYS A 1 299 ? 54.711 40.898 6.602 1.00 53.02 299 LYS A C 1
ATOM 2415 O O . LYS A 1 299 ? 53.887 41.591 6.013 1.00 54.51 299 LYS A O 1
ATOM 2421 N N . GLY A 1 300 ? 55.893 41.355 6.975 1.00 53.04 300 GLY A N 1
ATOM 2422 C CA . GLY A 1 300 ? 56.273 42.722 6.694 1.00 55.05 300 GLY A CA 1
ATOM 2423 C C . GLY A 1 300 ? 57.345 43.112 7.685 1.00 57.62 300 GLY A C 1
ATOM 2424 O O . GLY A 1 300 ? 57.869 42.253 8.416 1.00 57.87 300 GLY A O 1
ATOM 2425 N N . GLN A 1 301 ? 57.716 44.387 7.703 1.00 57.64 301 GLN A N 1
ATOM 2426 C CA . GLN A 1 301 ? 58.696 44.822 8.676 1.00 57.99 301 GLN A CA 1
ATOM 2427 C C . GLN A 1 301 ? 58.145 46.068 9.335 1.00 58.90 301 GLN A C 1
ATOM 2428 O O . GLN A 1 301 ? 57.163 46.640 8.846 1.00 58.87 301 GLN A O 1
ATOM 2434 N N . VAL A 1 302 ? 58.759 46.456 10.453 1.00 59.46 302 VAL A N 1
ATOM 2435 C CA . VAL A 1 302 ? 58.320 47.589 11.260 1.00 59.54 302 VAL A CA 1
ATOM 2436 C C . VAL A 1 302 ? 59.336 48.700 11.432 1.00 59.29 302 VAL A C 1
ATOM 2437 O O . VAL A 1 302 ? 60.425 48.456 11.939 1.00 58.31 302 VAL A O 1
ATOM 2441 N N . PHE A 1 303 ? 58.981 49.922 11.038 1.00 60.18 303 PHE A N 1
ATOM 2442 C CA . PHE A 1 303 ? 59.906 51.047 11.237 1.00 61.29 303 PHE A CA 1
ATOM 2443 C C . PHE A 1 303 ? 59.325 52.197 12.049 1.00 61.38 303 PHE A C 1
ATOM 2444 O O . PHE A 1 303 ? 58.103 52.396 12.109 1.00 60.75 303 PHE A O 1
ATOM 2452 N N . ASP A 1 304 ? 60.233 52.969 12.645 1.00 62.19 304 ASP A N 1
ATOM 2453 C CA . ASP A 1 304 ? 59.882 54.159 13.412 1.00 63.30 304 ASP A CA 1
ATOM 2454 C C . ASP A 1 304 ? 59.692 55.250 12.372 1.00 63.74 304 ASP A C 1
ATOM 2455 O O . ASP A 1 304 ? 59.848 55.005 11.178 1.00 64.20 304 ASP A O 1
ATOM 2460 N N . GLN A 1 305 ? 59.386 56.459 12.818 1.00 64.92 305 GLN A N 1
ATOM 2461 C CA . GLN A 1 305 ? 59.147 57.562 11.889 1.00 65.59 305 GLN A CA 1
ATOM 2462 C C . GLN A 1 305 ? 60.327 57.947 10.972 1.00 64.90 305 GLN A C 1
ATOM 2463 O O . GLN A 1 305 ? 60.127 58.669 9.997 1.00 64.89 305 GLN A O 1
ATOM 2469 N N . ASN A 1 306 ? 61.537 57.470 11.274 1.00 64.36 306 ASN A N 1
ATOM 2470 C CA . ASN A 1 306 ? 62.716 57.767 10.444 1.00 64.50 306 ASN A CA 1
ATOM 2471 C C . ASN A 1 306 ? 62.967 56.594 9.512 1.00 64.87 306 ASN A C 1
ATOM 2472 O O . ASN A 1 306 ? 64.094 56.406 9.031 1.00 64.49 306 ASN A O 1
ATOM 2477 N N . GLY A 1 307 ? 61.914 55.804 9.288 1.00 64.89 307 GLY A N 1
ATOM 2478 C CA . GLY A 1 307 ? 61.997 54.653 8.408 1.00 63.36 307 GLY A CA 1
ATOM 2479 C C . GLY A 1 307 ? 63.159 53.763 8.782 1.00 62.78 307 GLY A C 1
ATOM 2480 O O . GLY A 1 307 ? 64.018 53.422 7.945 1.00 62.96 307 GLY A O 1
ATOM 2481 N N . ASN A 1 308 ? 63.206 53.386 10.050 1.00 61.28 308 ASN A N 1
ATOM 2482 C CA . ASN A 1 308 ? 64.285 52.525 10.496 1.00 60.73 308 ASN A CA 1
ATOM 2483 C C . ASN A 1 308 ? 63.738 51.256 11.101 1.00 58.49 308 ASN A C 1
ATOM 2484 O O . ASN A 1 308 ? 63.058 51.286 12.107 1.00 59.00 308 ASN A O 1
ATOM 2489 N N . PRO A 1 309 ? 64.009 50.114 10.473 1.00 57.04 309 PRO A N 1
ATOM 2490 C CA . PRO A 1 309 ? 63.489 48.872 11.039 1.00 56.29 309 PRO A CA 1
ATOM 2491 C C . PRO A 1 309 ? 63.862 48.735 12.508 1.00 54.47 309 PRO A C 1
ATOM 2492 O O . PRO A 1 309 ? 65.053 48.706 12.839 1.00 54.86 309 PRO A O 1
ATOM 2496 N N . LEU A 1 310 ? 62.854 48.669 13.378 1.00 51.09 310 LEU A N 1
ATOM 2497 C CA . LEU A 1 310 ? 63.107 48.501 14.792 1.00 48.33 310 LEU A CA 1
ATOM 2498 C C . LEU A 1 310 ? 63.082 47.008 14.969 1.00 47.36 310 LEU A C 1
ATOM 2499 O O . LEU A 1 310 ? 62.082 46.358 14.704 1.00 45.39 310 LEU A O 1
ATOM 2504 N N . PRO A 1 311 ? 64.192 46.430 15.401 1.00 47.64 311 PRO A N 1
ATOM 2505 C CA . PRO A 1 311 ? 64.213 44.984 15.599 1.00 48.88 311 PRO A CA 1
ATOM 2506 C C . PRO A 1 311 ? 63.687 44.682 17.004 1.00 48.70 311 PRO A C 1
ATOM 2507 O O . PRO A 1 311 ? 63.190 45.561 17.690 1.00 48.37 311 PRO A O 1
ATOM 2511 N N . ASN A 1 312 ? 63.789 43.435 17.422 1.00 48.81 312 ASN A N 1
ATOM 2512 C CA . ASN A 1 312 ? 63.359 43.061 18.749 1.00 49.45 312 ASN A CA 1
ATOM 2513 C C . ASN A 1 312 ? 62.012 43.581 19.277 1.00 48.38 312 ASN A C 1
ATOM 2514 O O . ASN A 1 312 ? 61.728 43.496 20.461 1.00 46.85 312 ASN A O 1
ATOM 2519 N N . VAL A 1 313 ? 61.181 44.123 18.413 1.00 48.92 313 VAL A N 1
ATOM 2520 C CA . VAL A 1 313 ? 59.895 44.627 18.860 1.00 50.12 313 VAL A CA 1
ATOM 2521 C C . VAL A 1 313 ? 58.933 43.453 18.904 1.00 52.07 313 VAL A C 1
ATOM 2522 O O . VAL A 1 313 ? 59.198 42.427 18.281 1.00 53.69 313 VAL A O 1
ATOM 2526 N N . ILE A 1 314 ? 57.828 43.593 19.636 1.00 52.46 314 ILE A N 1
ATOM 2527 C CA . ILE A 1 314 ? 56.828 42.526 19.708 1.00 51.93 314 ILE A CA 1
ATOM 2528 C C . ILE A 1 314 ? 55.720 42.763 18.696 1.00 52.41 314 ILE A C 1
ATOM 2529 O O . ILE A 1 314 ? 55.108 43.825 18.664 1.00 53.11 314 ILE A O 1
ATOM 2534 N N . VAL A 1 315 ? 55.460 41.778 17.856 1.00 52.77 315 VAL A N 1
ATOM 2535 C CA . VAL A 1 315 ? 54.366 41.924 16.918 1.00 53.24 315 VAL A CA 1
ATOM 2536 C C . VAL A 1 315 ? 53.516 40.665 16.933 1.00 53.42 315 VAL A C 1
ATOM 2537 O O . VAL A 1 315 ? 53.928 39.640 16.411 1.00 53.10 315 VAL A O 1
ATOM 2541 N N . GLU A 1 316 ? 52.362 40.710 17.578 1.00 54.20 316 GLU A N 1
ATOM 2542 C CA . GLU A 1 316 ? 51.503 39.553 17.536 1.00 57.24 316 GLU A CA 1
ATOM 2543 C C . GLU A 1 316 ? 50.072 39.958 17.512 1.00 58.67 316 GLU A C 1
ATOM 2544 O O . GLU A 1 316 ? 49.763 41.101 17.802 1.00 58.87 316 GLU A O 1
ATOM 2550 N N . VAL A 1 317 ? 49.209 39.031 17.108 1.00 60.42 317 VAL A N 1
ATOM 2551 C CA . VAL A 1 317 ? 47.788 39.303 17.000 1.00 62.01 317 VAL A CA 1
ATOM 2552 C C . VAL A 1 317 ? 47.182 39.575 18.362 1.00 64.87 317 VAL A C 1
ATOM 2553 O O . VAL A 1 317 ? 47.648 39.048 19.364 1.00 66.05 317 VAL A O 1
ATOM 2557 N N . GLN A 1 318 ? 46.133 40.392 18.397 1.00 67.38 318 GLN A N 1
ATOM 2558 C CA . GLN A 1 318 ? 45.501 40.790 19.657 1.00 69.14 318 GLN A CA 1
ATOM 2559 C C . GLN A 1 318 ? 45.343 39.710 20.719 1.00 69.44 318 GLN A C 1
ATOM 2560 O O . GLN A 1 318 ? 45.864 39.861 21.823 1.00 69.81 318 GLN A O 1
ATOM 2566 N N . ASP A 1 319 ? 44.642 38.627 20.389 1.00 69.99 319 ASP A N 1
ATOM 2567 C CA . ASP A 1 319 ? 44.377 37.534 21.347 1.00 70.39 319 ASP A CA 1
ATOM 2568 C C . ASP A 1 319 ? 45.273 36.269 21.280 1.00 68.66 319 ASP A C 1
ATOM 2569 O O . ASP A 1 319 ? 44.920 35.217 21.839 1.00 67.50 319 ASP A O 1
ATOM 2574 N N . ARG A 1 320 ? 46.421 36.384 20.609 1.00 66.65 320 ARG A N 1
ATOM 2575 C CA . ARG A 1 320 ? 47.363 35.278 20.439 1.00 64.26 320 ARG A CA 1
ATOM 2576 C C . ARG A 1 320 ? 48.716 35.553 21.066 1.00 63.27 320 ARG A C 1
ATOM 2577 O O . ARG A 1 320 ? 49.755 35.402 20.408 1.00 62.39 320 ARG A O 1
ATOM 2585 N N . LYS A 1 321 ? 48.721 35.962 22.328 1.00 62.34 321 LYS A N 1
ATOM 2586 C CA . LYS A 1 321 ? 49.991 36.229 22.986 1.00 61.45 321 LYS A CA 1
ATOM 2587 C C . LYS A 1 321 ? 50.644 34.888 23.317 1.00 60.51 321 LYS A C 1
ATOM 2588 O O . LYS A 1 321 ? 50.001 33.958 23.810 1.00 58.29 321 LYS A O 1
ATOM 2594 N N . HIS A 1 322 ? 51.925 34.798 22.990 1.00 60.90 322 HIS A N 1
ATOM 2595 C CA . HIS A 1 322 ? 52.710 33.587 23.196 1.00 61.60 322 HIS A CA 1
ATOM 2596 C C . HIS A 1 322 ? 53.374 33.623 24.564 1.00 62.57 322 HIS A C 1
ATOM 2597 O O . HIS A 1 322 ? 53.610 34.712 25.095 1.00 63.80 322 HIS A O 1
ATOM 2604 N N . ILE A 1 323 ? 53.656 32.451 25.143 1.00 62.33 323 ILE A N 1
ATOM 2605 C CA . ILE A 1 323 ? 54.289 32.428 26.451 1.00 62.47 323 ILE A CA 1
ATOM 2606 C C . ILE A 1 323 ? 55.546 33.325 26.362 1.00 64.62 323 ILE A C 1
ATOM 2607 O O . ILE A 1 323 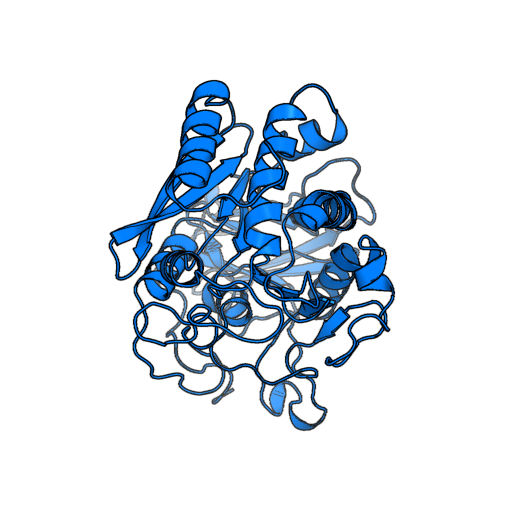? 55.693 34.277 27.150 1.00 64.61 323 ILE A O 1
ATOM 2612 N N . CYS A 1 324 ? 56.443 33.034 25.411 1.00 66.12 324 CYS A N 1
ATOM 2613 C CA . CYS A 1 324 ? 57.605 33.898 25.174 1.00 66.40 324 CYS A CA 1
ATOM 2614 C C . CYS A 1 324 ? 57.075 34.567 23.932 1.00 65.71 324 CYS A C 1
ATOM 2615 O O . CYS A 1 324 ? 56.896 33.893 22.905 1.00 64.67 324 CYS A O 1
ATOM 2618 N N . PRO A 1 325 ? 56.776 35.887 24.027 1.00 65.24 325 PRO A N 1
ATOM 2619 C CA . PRO A 1 325 ? 56.229 36.780 22.992 1.00 64.48 325 PRO A CA 1
ATOM 2620 C C . PRO A 1 325 ? 57.070 36.905 21.736 1.00 64.13 325 PRO A C 1
ATOM 2621 O O . PRO A 1 325 ? 58.288 37.055 21.820 1.00 64.19 325 PRO A O 1
ATOM 2625 N N . TYR A 1 326 ? 56.398 36.846 20.580 1.00 63.92 326 TYR A N 1
ATOM 2626 C CA . TYR A 1 326 ? 57.029 36.928 19.252 1.00 62.54 326 TYR A CA 1
ATOM 2627 C C . TYR A 1 326 ? 57.516 38.321 18.877 1.00 62.37 326 TYR A C 1
ATOM 2628 O O . TYR A 1 326 ? 56.746 39.269 18.752 1.00 62.79 326 TYR A O 1
ATOM 2637 N N . ARG A 1 327 ? 58.815 38.439 18.686 1.00 62.64 327 ARG A N 1
ATOM 2638 C CA . ARG A 1 327 ? 59.388 39.724 18.347 1.00 63.62 327 ARG A CA 1
ATOM 2639 C C . ARG A 1 327 ? 59.876 39.770 16.895 1.00 61.78 327 ARG A C 1
ATOM 2640 O O . ARG A 1 327 ? 59.973 38.732 16.232 1.00 61.96 327 ARG A O 1
ATOM 2648 N N . THR A 1 328 ? 60.176 40.969 16.402 1.00 57.85 328 THR A N 1
ATOM 2649 C CA . THR A 1 328 ? 60.685 41.096 15.053 1.00 55.48 328 THR A CA 1
ATOM 2650 C C . THR A 1 328 ? 62.145 40.603 14.983 1.00 53.98 328 THR A C 1
ATOM 2651 O O . THR A 1 328 ? 62.800 40.392 16.000 1.00 52.68 328 THR A O 1
ATOM 2655 N N . ASN A 1 329 ? 62.655 40.397 13.780 1.00 52.94 329 ASN A N 1
ATOM 2656 C CA . ASN A 1 329 ? 64.032 39.954 13.649 1.00 52.48 329 ASN A CA 1
ATOM 2657 C C . ASN A 1 329 ? 65.016 41.141 13.504 1.00 53.05 329 ASN A C 1
ATOM 2658 O O . ASN A 1 329 ? 64.639 42.316 13.616 1.00 51.51 329 ASN A O 1
ATOM 2663 N N . LYS A 1 330 ? 66.287 40.835 13.268 1.00 53.54 330 LYS A N 1
ATOM 2664 C CA . LYS A 1 330 ? 67.261 41.898 13.142 1.00 53.14 330 LYS A CA 1
ATOM 2665 C C . LYS A 1 330 ? 66.864 42.838 12.020 1.00 51.68 330 LYS A C 1
ATOM 2666 O O . LYS A 1 330 ? 67.221 44.002 12.033 1.00 52.14 330 LYS A O 1
ATOM 2672 N N . TYR A 1 331 ? 66.112 42.348 11.052 1.00 50.66 331 TYR A N 1
ATOM 2673 C CA . TYR A 1 331 ? 65.700 43.217 9.962 1.00 50.47 331 TYR A CA 1
ATOM 2674 C C . TYR A 1 331 ? 64.358 43.845 10.266 1.00 50.12 331 TYR A C 1
ATOM 2675 O O . TYR A 1 331 ? 63.706 44.411 9.401 1.00 50.72 331 TYR A O 1
ATOM 2684 N N . GLY A 1 332 ? 63.950 43.747 11.519 1.00 49.41 332 GLY A N 1
ATOM 2685 C CA . GLY A 1 332 ? 62.697 44.357 11.922 1.00 48.23 332 GLY A CA 1
ATOM 2686 C C . GLY A 1 332 ? 61.458 43.809 11.263 1.00 45.97 332 GLY A C 1
ATOM 2687 O O . GLY A 1 332 ? 60.351 44.327 11.463 1.00 44.69 332 GLY A O 1
ATOM 2688 N N . GLU A 1 333 ? 61.636 42.764 10.473 1.00 45.27 333 GLU A N 1
ATOM 2689 C CA . GLU A 1 333 ? 60.485 42.158 9.819 1.00 46.20 333 GLU A CA 1
ATOM 2690 C C . GLU A 1 333 ? 59.777 41.204 10.788 1.00 45.53 333 GLU A C 1
ATOM 2691 O O . GLU A 1 333 ? 60.357 40.774 11.803 1.00 42.46 333 GLU A O 1
ATOM 2697 N N . TYR A 1 334 ? 58.519 40.896 10.473 1.00 44.72 334 TYR A N 1
ATOM 2698 C CA . TYR A 1 334 ? 57.727 40.006 11.304 1.00 44.95 334 TYR A CA 1
ATOM 2699 C C . TYR A 1 334 ? 56.943 39.025 10.439 1.00 45.27 334 TYR A C 1
ATOM 2700 O O . TYR A 1 334 ? 56.493 39.372 9.350 1.00 46.43 334 TYR A O 1
ATOM 2709 N N . TYR A 1 335 ? 56.811 37.791 10.900 1.00 45.41 335 TYR A N 1
ATOM 2710 C CA . TYR A 1 335 ? 56.036 36.809 10.155 1.00 47.34 335 TYR A CA 1
ATOM 2711 C C . TYR A 1 335 ? 55.028 36.154 11.095 1.00 46.29 335 TYR A C 1
ATOM 2712 O O . TYR A 1 335 ? 55.377 35.710 12.189 1.00 47.32 335 TYR A O 1
ATOM 2721 N N . LEU A 1 336 ? 53.779 36.081 10.672 1.00 44.74 336 LEU A N 1
ATOM 2722 C CA . LEU A 1 336 ? 52.766 35.455 11.502 1.00 44.97 336 LEU A CA 1
ATOM 2723 C C . LEU A 1 336 ? 51.850 34.506 10.710 1.00 46.67 336 LEU A C 1
ATOM 2724 O O . LEU A 1 336 ? 50.932 34.981 10.011 1.00 47.10 336 LEU A O 1
ATOM 2729 N N . LEU A 1 337 ? 52.078 33.189 10.805 1.00 45.44 337 LEU A N 1
ATOM 2730 C CA . LEU A 1 337 ? 51.203 32.268 10.092 1.00 45.78 337 LEU A CA 1
ATOM 2731 C C . LEU A 1 337 ? 49.788 32.349 10.714 1.00 47.24 337 LEU A C 1
ATOM 2732 O O . LEU A 1 337 ? 49.599 32.110 11.911 1.00 46.20 337 LEU A O 1
ATOM 2737 N N . LEU A 1 338 ? 48.807 32.711 9.887 1.00 48.74 338 LEU A N 1
ATOM 2738 C CA . LEU A 1 338 ? 47.409 32.842 10.306 1.00 49.72 338 LEU A CA 1
ATOM 2739 C C . LEU A 1 338 ? 46.425 32.294 9.256 1.00 51.54 338 LEU A C 1
ATOM 2740 O O . LEU A 1 338 ? 46.756 32.179 8.063 1.00 51.18 338 LEU A O 1
ATOM 2745 N N . LEU A 1 339 ? 45.214 31.951 9.698 1.00 52.73 339 LEU A N 1
ATOM 2746 C CA . LEU A 1 339 ? 44.218 31.460 8.753 1.00 53.86 339 LEU A CA 1
ATOM 2747 C C . LEU A 1 339 ? 43.360 32.597 8.188 1.00 54.81 339 LEU A C 1
ATOM 2748 O O . LEU A 1 339 ? 43.287 33.692 8.742 1.00 56.76 339 LEU A O 1
ATOM 2753 N N . PRO A 1 340 ? 42.712 32.360 7.058 1.00 54.33 340 PRO A N 1
ATOM 2754 C CA . PRO A 1 340 ? 41.882 33.417 6.489 1.00 54.49 340 PRO A CA 1
ATOM 2755 C C . PRO A 1 340 ? 40.926 34.053 7.513 1.00 55.72 340 PRO A C 1
ATOM 2756 O O . PRO A 1 340 ? 40.041 33.387 8.075 1.00 55.54 340 PRO A O 1
ATOM 2760 N N . GLY A 1 341 ? 41.104 35.346 7.748 1.00 56.38 341 GLY A N 1
ATOM 2761 C CA . GLY A 1 341 ? 40.243 36.038 8.679 1.00 58.57 341 GLY A CA 1
ATOM 2762 C C . GLY A 1 341 ? 40.757 37.428 8.967 1.00 60.70 341 GLY A C 1
ATOM 2763 O O . GLY A 1 341 ? 41.897 37.755 8.634 1.00 61.67 341 GLY A O 1
ATOM 2764 N N . SER A 1 342 ? 39.923 38.251 9.597 1.00 61.69 342 SER A N 1
ATOM 2765 C CA . SER A 1 342 ? 40.312 39.617 9.931 1.00 61.78 342 SER A CA 1
ATOM 2766 C C . SER A 1 342 ? 40.986 39.695 11.296 1.00 61.90 342 SER A C 1
ATOM 2767 O O . SER A 1 342 ? 40.436 39.273 12.318 1.00 60.65 342 SER A O 1
ATOM 2770 N N . TYR A 1 343 ? 42.187 40.253 11.306 1.00 62.86 343 TYR A N 1
ATOM 2771 C CA . TYR A 1 343 ? 42.935 40.384 12.545 1.00 63.62 343 TYR A CA 1
ATOM 2772 C C . TYR A 1 343 ? 43.273 41.816 12.963 1.00 63.32 343 TYR A C 1
ATOM 2773 O O . TYR A 1 343 ? 42.973 42.790 12.267 1.00 63.82 343 TYR A O 1
ATOM 2782 N N . ILE A 1 344 ? 43.910 41.913 14.121 1.00 61.88 344 ILE A N 1
ATOM 2783 C CA . ILE A 1 344 ? 44.318 43.169 14.711 1.00 60.76 344 ILE A CA 1
ATOM 2784 C C . ILE A 1 344 ? 45.652 42.822 15.313 1.00 60.47 344 ILE A C 1
ATOM 2785 O O . ILE A 1 344 ? 45.740 41.945 16.175 1.00 60.43 344 ILE A O 1
ATOM 2790 N N . ILE A 1 345 ? 46.701 43.489 14.867 1.00 59.63 345 ILE A N 1
ATOM 2791 C CA . ILE A 1 345 ? 48.009 43.172 15.404 1.00 59.46 345 ILE A CA 1
ATOM 2792 C C . ILE A 1 345 ? 48.397 44.260 16.398 1.00 59.14 345 ILE A C 1
ATOM 2793 O O . ILE A 1 345 ? 48.112 45.421 16.171 1.00 59.36 345 ILE A O 1
ATOM 2798 N N . ASN A 1 346 ? 48.992 43.880 17.523 1.00 59.28 346 ASN A N 1
ATOM 2799 C CA . ASN A 1 346 ? 49.407 44.854 18.527 1.00 60.15 346 ASN A CA 1
ATOM 2800 C C . ASN A 1 346 ? 50.909 44.981 18.461 1.00 61.67 346 ASN A C 1
ATOM 2801 O O . ASN A 1 346 ? 51.651 44.081 18.910 1.00 61.81 346 ASN A O 1
ATOM 2806 N N . VAL A 1 347 ? 51.356 46.093 17.886 1.00 62.21 347 VAL A N 1
ATOM 2807 C CA . VAL A 1 347 ? 52.780 46.355 17.763 1.00 62.77 347 VAL A CA 1
ATOM 2808 C C . VAL A 1 347 ? 53.205 47.074 19.031 1.00 63.51 347 VAL A C 1
ATOM 2809 O O . VAL A 1 347 ? 52.873 48.233 19.271 1.00 63.60 347 VAL A O 1
ATOM 2813 N N . THR A 1 348 ? 53.940 46.358 19.859 1.00 65.16 348 THR A N 1
ATOM 2814 C CA . THR A 1 348 ? 54.373 46.911 21.117 1.00 66.39 348 THR A CA 1
ATOM 2815 C C . THR A 1 348 ? 55.880 47.026 21.146 1.00 66.36 348 THR A C 1
ATOM 2816 O O . THR A 1 348 ? 56.594 46.025 21.306 1.00 63.96 348 THR A O 1
ATOM 2820 N N . VAL A 1 349 ? 56.342 48.265 20.952 1.00 67.43 349 VAL A N 1
ATOM 2821 C CA . VAL A 1 349 ? 57.766 48.583 20.961 1.00 68.44 349 VAL A CA 1
ATOM 2822 C C . VAL A 1 349 ? 58.113 48.954 22.382 1.00 68.89 349 VAL A C 1
ATOM 2823 O O . VAL A 1 349 ? 57.431 49.774 23.002 1.00 68.53 349 VAL A O 1
ATOM 2827 N N . PRO A 1 350 ? 59.190 48.362 22.916 1.00 69.77 350 PRO A N 1
ATOM 2828 C CA . PRO A 1 350 ? 59.607 48.634 24.287 1.00 70.66 350 PRO A CA 1
ATOM 2829 C C . PRO A 1 350 ? 59.355 50.033 24.804 1.00 71.70 350 PRO A C 1
ATOM 2830 O O . PRO A 1 350 ? 59.706 51.033 24.173 1.00 71.93 350 PRO A O 1
ATOM 2834 N N . GLY A 1 351 ? 58.703 50.068 25.961 1.00 72.76 351 GLY A N 1
ATOM 2835 C CA . GLY A 1 351 ? 58.396 51.315 26.614 1.00 74.28 351 GLY A CA 1
ATOM 2836 C C 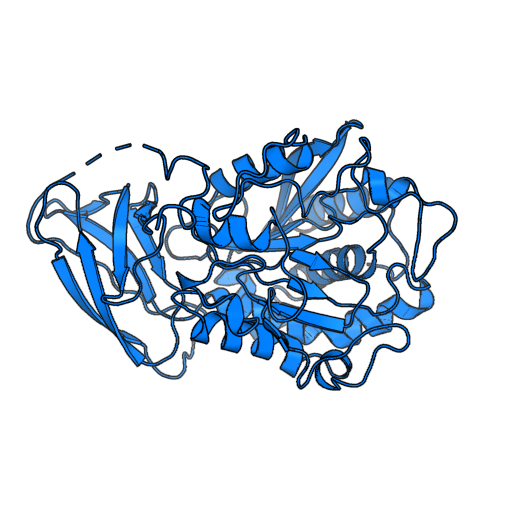. GLY A 1 351 ? 57.443 52.134 25.795 1.00 75.49 351 GLY A C 1
ATOM 2837 O O . GLY A 1 351 ? 57.624 53.342 25.649 1.00 76.59 351 GLY A O 1
ATOM 2838 N N . HIS A 1 352 ? 56.426 51.479 25.255 1.00 76.23 352 HIS A N 1
ATOM 2839 C CA . HIS A 1 352 ? 55.438 52.186 24.458 1.00 77.30 352 HIS A CA 1
ATOM 2840 C C . HIS A 1 352 ? 54.053 51.576 24.546 1.00 77.82 352 HIS A C 1
ATOM 2841 O O . HIS A 1 352 ? 53.888 50.415 24.941 1.00 77.69 352 HIS A O 1
ATOM 2848 N N . ASP A 1 353 ? 53.055 52.378 24.195 1.00 77.73 353 ASP A N 1
ATOM 2849 C CA . ASP A 1 353 ? 51.695 51.897 24.193 1.00 77.89 353 ASP A CA 1
ATOM 2850 C C . ASP A 1 353 ? 51.649 50.979 22.997 1.00 77.75 353 ASP A C 1
ATOM 2851 O O . ASP A 1 353 ? 52.206 51.284 21.938 1.00 77.62 353 ASP A O 1
ATOM 2856 N N . PRO A 1 354 ? 51.029 49.809 23.159 1.00 77.88 354 PRO A N 1
ATOM 2857 C CA . PRO A 1 354 ? 50.978 48.921 22.002 1.00 77.50 354 PRO A CA 1
ATOM 2858 C C . PRO A 1 354 ? 50.295 49.635 20.837 1.00 76.82 354 PRO A C 1
ATOM 2859 O O . PRO A 1 354 ? 49.275 50.308 21.004 1.00 76.42 354 PRO A O 1
ATOM 2863 N N . HIS A 1 355 ? 50.877 49.504 19.658 1.00 75.94 355 HIS A N 1
ATOM 2864 C CA . HIS A 1 355 ? 50.315 50.134 18.492 1.00 75.71 355 HIS A CA 1
ATOM 2865 C C . HIS A 1 355 ? 49.375 49.203 17.761 1.00 75.02 355 HIS A C 1
ATOM 2866 O O . HIS A 1 355 ? 49.753 48.101 17.382 1.00 74.73 355 HIS A O 1
ATOM 2873 N N . ILE A 1 356 ? 48.142 49.646 17.573 1.00 74.52 356 ILE A N 1
ATOM 2874 C CA . ILE A 1 356 ? 47.177 48.858 16.832 1.00 74.40 356 ILE A CA 1
ATOM 2875 C C . ILE A 1 356 ? 47.450 49.064 15.336 1.00 75.31 356 ILE A C 1
ATOM 2876 O O . ILE A 1 356 ? 47.861 50.147 14.897 1.00 76.17 356 ILE A O 1
ATOM 2881 N N . THR A 1 357 ? 47.214 48.010 14.566 1.00 75.53 357 THR A N 1
ATOM 2882 C CA . THR A 1 357 ? 47.362 48.015 13.116 1.00 75.55 357 THR A CA 1
ATOM 2883 C C . THR A 1 357 ? 46.533 46.816 12.669 1.00 75.14 357 THR A C 1
ATOM 2884 O O . THR A 1 357 ? 46.855 45.665 12.992 1.00 75.16 357 THR A O 1
ATOM 2888 N N . LYS A 1 358 ? 45.438 47.105 11.965 1.00 74.51 358 LYS A N 1
ATOM 2889 C CA . LYS A 1 358 ? 44.508 46.072 11.516 1.00 73.68 358 LYS A CA 1
ATOM 2890 C C . LYS A 1 358 ? 44.785 45.501 10.129 1.00 73.43 358 LYS A C 1
ATOM 2891 O O . LYS A 1 358 ? 45.235 46.212 9.216 1.00 73.79 358 LYS A O 1
ATOM 2897 N N . VAL A 1 359 ? 44.499 44.206 9.987 1.00 72.09 359 VAL A N 1
ATOM 2898 C CA . VAL A 1 359 ? 44.704 43.498 8.737 1.00 70.15 359 VAL A CA 1
ATOM 2899 C C . VAL A 1 359 ? 43.678 42.392 8.450 1.00 69.20 359 VAL A C 1
ATOM 2900 O O . VAL A 1 359 ? 43.378 41.569 9.309 1.00 69.13 359 VAL A O 1
ATOM 2904 N N . ILE A 1 360 ? 43.137 42.399 7.234 1.00 68.11 360 ILE A N 1
ATOM 2905 C CA . ILE A 1 360 ? 42.191 41.385 6.778 1.00 67.40 360 ILE A CA 1
ATOM 2906 C C . ILE A 1 360 ? 43.037 40.393 5.982 1.00 68.48 360 ILE A C 1
ATOM 2907 O O . ILE A 1 360 ? 43.610 40.753 4.964 1.00 69.42 360 ILE A O 1
ATOM 2912 N N . ILE A 1 361 ? 43.141 39.153 6.439 1.00 69.27 361 ILE A N 1
ATOM 2913 C CA . ILE A 1 361 ? 43.932 38.179 5.703 1.00 69.83 361 ILE A CA 1
ATOM 2914 C C . ILE A 1 361 ? 43.054 37.479 4.686 1.00 71.51 361 ILE A C 1
ATOM 2915 O O . ILE A 1 361 ? 42.250 36.627 5.041 1.00 71.66 361 ILE A O 1
ATOM 2920 N N . PRO A 1 362 ? 43.241 37.805 3.397 1.00 73.69 362 PRO A N 1
ATOM 2921 C CA . PRO A 1 362 ? 42.540 37.307 2.206 1.00 75.01 362 PRO A CA 1
ATOM 2922 C C . PRO A 1 362 ? 41.563 36.158 2.392 1.00 76.19 362 PRO A C 1
ATOM 2923 O O . PRO A 1 362 ? 40.719 36.173 3.281 1.00 77.26 362 PRO A O 1
ATOM 2927 N N . GLU A 1 363 ? 41.669 35.166 1.528 1.00 77.21 363 GLU A N 1
ATOM 2928 C CA . GLU A 1 363 ? 40.789 34.021 1.592 1.00 78.75 363 GLU A CA 1
ATOM 2929 C C . GLU A 1 363 ? 41.053 33.209 0.362 1.00 79.40 363 GLU A C 1
ATOM 2930 O O . GLU A 1 363 ? 40.148 32.583 -0.172 1.00 80.68 363 GLU A O 1
ATOM 2936 N N . LYS A 1 364 ? 42.305 33.244 -0.077 1.00 80.09 364 LYS A N 1
ATOM 2937 C CA . LYS A 1 364 ? 42.778 32.541 -1.265 1.00 80.78 364 LYS A CA 1
ATOM 2938 C C . LYS A 1 364 ? 43.801 33.446 -1.928 1.00 81.17 364 LYS A C 1
ATOM 2939 O O . LYS A 1 364 ? 43.462 34.545 -2.356 1.00 80.67 364 LYS A O 1
ATOM 2945 N N . SER A 1 365 ? 45.050 32.985 -1.993 1.00 82.20 365 SER A N 1
ATOM 2946 C CA . SER A 1 365 ? 46.132 33.748 -2.617 1.00 82.25 365 SER A CA 1
ATOM 2947 C C . SER A 1 365 ? 46.517 33.176 -3.991 1.00 82.25 365 SER A C 1
ATOM 2948 O O . SER A 1 365 ? 46.620 31.950 -4.173 1.00 82.44 365 SER A O 1
ATOM 2951 N N . GLN A 1 366 ? 46.739 34.089 -4.940 1.00 81.29 366 GLN A N 1
ATOM 2952 C CA . GLN A 1 366 ? 47.097 33.756 -6.317 1.00 79.37 366 GLN A CA 1
ATOM 2953 C C . GLN A 1 366 ? 48.599 33.624 -6.497 1.00 77.40 366 GLN A C 1
ATOM 2954 O O . GLN A 1 366 ? 49.067 33.177 -7.545 1.00 77.39 366 GLN A O 1
ATOM 2960 N N . ASN A 1 367 ? 49.343 34.022 -5.466 1.00 74.56 367 ASN A N 1
ATOM 2961 C CA . ASN A 1 367 ? 50.797 33.948 -5.466 1.00 71.26 367 ASN A CA 1
ATOM 2962 C C . ASN A 1 367 ? 51.228 33.073 -4.286 1.00 68.92 367 ASN A C 1
ATOM 2963 O O . ASN A 1 367 ? 50.380 32.570 -3.534 1.00 67.29 367 ASN A O 1
ATOM 2968 N N . PHE A 1 368 ? 52.544 32.887 -4.158 1.00 66.64 368 PHE A N 1
ATOM 2969 C CA . PHE A 1 368 ? 53.155 32.100 -3.087 1.00 64.05 368 PHE A CA 1
ATOM 2970 C C . PHE A 1 368 ? 53.878 33.022 -2.110 1.00 62.18 368 PHE A C 1
ATOM 2971 O O . PHE A 1 368 ? 55.089 32.947 -1.941 1.00 62.73 368 PHE A O 1
ATOM 2979 N N . SER A 1 369 ? 53.132 33.920 -1.488 1.00 59.30 369 SER A N 1
ATOM 2980 C CA . SER A 1 369 ? 53.693 34.835 -0.515 1.00 56.16 369 SER A CA 1
ATOM 2981 C C . SER A 1 369 ? 52.565 35.200 0.412 1.00 55.52 369 SER A C 1
ATOM 2982 O O . SER A 1 369 ? 51.422 35.290 -0.014 1.00 54.74 369 SER A O 1
ATOM 2985 N N . ALA A 1 370 ? 52.871 35.392 1.686 1.00 55.25 370 ALA A N 1
ATOM 2986 C CA . ALA A 1 370 ? 51.826 35.758 2.624 1.00 55.70 370 ALA A CA 1
ATOM 2987 C C . ALA A 1 370 ? 51.343 37.169 2.269 1.00 55.30 370 ALA A C 1
ATOM 2988 O O . ALA A 1 370 ? 51.729 37.710 1.244 1.00 54.65 370 ALA A O 1
ATOM 2990 N N . LEU A 1 371 ? 50.484 37.752 3.098 1.00 54.97 371 LEU A N 1
ATOM 2991 C CA . LEU A 1 371 ? 50.011 39.099 2.853 1.00 54.56 371 LEU A CA 1
ATOM 2992 C C . LEU A 1 371 ? 51.105 40.022 3.372 1.00 56.38 371 LEU A C 1
ATOM 2993 O O . LEU A 1 371 ? 51.633 39.810 4.483 1.00 57.20 371 LEU A O 1
ATOM 2998 N N . LYS A 1 372 ? 51.476 41.028 2.576 1.00 56.01 372 LYS A N 1
ATOM 2999 C CA . LYS A 1 372 ? 52.498 41.960 3.027 1.00 55.74 372 LYS A CA 1
ATOM 3000 C C . LYS A 1 372 ? 51.839 43.171 3.675 1.00 56.46 372 LYS A C 1
ATOM 3001 O O . LYS A 1 372 ? 50.846 43.704 3.172 1.00 55.78 372 LYS A O 1
ATOM 3007 N N . LYS A 1 373 ? 52.374 43.568 4.827 1.00 58.04 373 LYS A N 1
ATOM 3008 C CA . LYS A 1 373 ? 51.859 44.714 5.573 1.00 59.53 373 LYS A CA 1
ATOM 3009 C C . LYS A 1 373 ? 52.973 45.272 6.414 1.00 59.56 373 LYS A C 1
ATOM 3010 O O . LYS A 1 373 ? 53.389 44.662 7.402 1.00 59.43 373 LYS A O 1
ATOM 3016 N N . ASP A 1 374 ? 53.470 46.427 5.990 1.00 60.00 374 ASP A N 1
ATOM 3017 C CA . ASP A 1 374 ? 54.531 47.117 6.698 1.00 59.42 374 ASP A CA 1
ATOM 3018 C C . ASP A 1 374 ? 53.896 48.034 7.734 1.00 58.44 374 ASP A C 1
ATOM 3019 O O . ASP A 1 374 ? 52.776 48.534 7.566 1.00 57.22 374 ASP A O 1
ATOM 3024 N N . ILE A 1 375 ? 54.627 48.257 8.808 1.00 57.96 375 ILE A N 1
ATOM 3025 C CA . ILE A 1 375 ? 54.124 49.081 9.877 1.00 58.17 375 ILE A CA 1
ATOM 3026 C C . ILE A 1 375 ? 54.996 50.300 10.188 1.00 57.92 375 ILE A C 1
ATOM 3027 O O . ILE A 1 375 ? 56.197 50.195 10.494 1.00 57.83 375 ILE A O 1
ATOM 3032 N N . LEU A 1 376 ? 54.379 51.468 10.086 1.00 56.93 376 LEU A N 1
ATOM 3033 C CA . LEU A 1 376 ? 55.080 52.699 10.376 1.00 57.71 376 LEU A CA 1
ATOM 3034 C C . LEU A 1 376 ? 54.590 53.211 11.724 1.00 58.77 376 LEU A C 1
ATOM 3035 O O . LEU A 1 376 ? 53.497 53.780 11.833 1.00 59.16 376 LEU A O 1
ATOM 3040 N N . LEU A 1 377 ? 55.374 52.998 12.766 1.00 58.94 377 LEU A N 1
ATOM 3041 C CA . LEU A 1 377 ? 54.930 53.488 14.047 1.00 59.76 377 LEU A CA 1
ATOM 3042 C C . LEU A 1 377 ? 54.982 54.980 13.925 1.00 60.75 377 LEU A C 1
ATOM 3043 O O . LEU A 1 377 ? 55.834 55.513 13.209 1.00 61.00 377 LEU A O 1
ATOM 3048 N N . PRO A 1 378 ? 54.056 55.678 14.600 1.00 61.56 378 PRO A N 1
ATOM 3049 C CA . PRO A 1 378 ? 53.988 57.138 14.570 1.00 61.74 378 PRO A CA 1
ATOM 3050 C C . PRO A 1 378 ? 54.958 57.814 15.548 1.00 62.53 378 PRO A C 1
ATOM 3051 O O . PRO A 1 378 ? 54.672 58.895 16.056 1.00 62.94 378 PRO A O 1
ATOM 3055 N N . PHE A 1 379 ? 56.096 57.171 15.807 1.00 63.31 379 PHE A N 1
ATOM 3056 C CA . PHE A 1 379 ? 57.114 57.715 16.696 1.00 65.13 379 PHE A CA 1
ATOM 3057 C C . PHE A 1 379 ? 58.466 57.096 16.429 1.00 67.48 379 PHE A C 1
ATOM 3058 O O . PHE A 1 379 ? 58.715 56.616 15.333 1.00 68.38 379 PHE A O 1
ATOM 3066 N N . GLN A 1 380 ? 59.337 57.103 17.431 1.00 70.21 380 GLN A N 1
ATOM 3067 C CA . GLN A 1 380 ? 60.683 56.562 17.281 1.00 73.60 380 GLN A CA 1
ATOM 3068 C C . GLN A 1 380 ? 61.080 55.584 18.374 1.00 74.86 380 GLN A C 1
ATOM 3069 O O . GLN A 1 380 ? 60.524 55.618 19.472 1.00 75.90 380 GLN A O 1
ATOM 3075 N N . GLY A 1 381 ? 62.058 54.726 18.082 1.00 75.76 381 GLY A N 1
ATOM 3076 C CA . GLY A 1 381 ? 62.535 53.773 19.077 1.00 76.87 381 GLY A CA 1
ATOM 3077 C C . GLY A 1 381 ? 64.015 53.993 19.385 1.00 77.71 381 GLY A C 1
ATOM 3078 O O . GLY A 1 381 ? 64.401 54.085 20.548 1.00 99.99 381 GLY A O 1
ATOM 3080 N N . PRO A 1 391 ? 68.265 37.617 23.247 1.00 83.53 391 PRO A N 1
ATOM 3081 C CA . PRO A 1 391 ? 67.769 37.609 24.666 1.00 83.84 391 PRO A CA 1
ATOM 3082 C C . PRO A 1 391 ? 66.512 36.718 24.928 1.00 83.70 391 PRO A C 1
ATOM 3083 O O . PRO A 1 391 ? 66.259 36.309 26.074 1.00 83.83 391 PRO A O 1
ATOM 3087 N N . SER A 1 392 ? 65.762 36.408 23.859 1.00 83.25 392 SER A N 1
ATOM 3088 C CA . SER A 1 392 ? 64.518 35.604 23.887 1.00 81.60 392 SER A CA 1
ATOM 3089 C C . SER A 1 392 ? 63.834 35.428 25.257 1.00 80.54 392 SER A C 1
ATOM 3090 O O . SER A 1 392 ? 63.121 36.325 25.703 1.00 80.82 392 SER A O 1
ATOM 3093 N N . CYS A 1 393 ? 64.036 34.288 25.914 1.00 78.06 393 CYS A N 1
ATOM 3094 C CA . CYS A 1 393 ? 63.428 34.027 27.214 1.00 75.65 393 CYS A CA 1
ATOM 3095 C C . CYS A 1 393 ? 64.205 32.962 27.919 1.00 75.77 393 CYS A C 1
ATOM 3096 O O . CYS A 1 393 ? 64.715 32.047 27.288 1.00 76.09 393 CYS A O 1
ATOM 3099 N N . PRO A 1 394 ? 64.281 33.038 29.250 1.00 75.92 394 PRO A N 1
ATOM 3100 C CA . PRO A 1 394 ? 65.039 31.997 29.951 1.00 75.55 394 PRO A CA 1
ATOM 3101 C C . PRO A 1 394 ? 64.477 30.640 29.551 1.00 74.64 394 PRO A C 1
ATOM 3102 O O . PRO A 1 394 ? 63.274 30.411 29.638 1.00 75.57 394 PRO A O 1
ATOM 3106 N N . MET A 1 395 ? 65.334 29.748 29.084 1.00 73.44 395 MET A N 1
ATOM 3107 C CA . MET A 1 395 ? 64.859 28.435 28.689 1.00 72.77 395 MET A CA 1
ATOM 3108 C C . MET A 1 395 ? 64.536 27.595 29.925 1.00 71.12 395 MET A C 1
ATOM 3109 O O . MET A 1 395 ? 65.197 26.598 30.229 1.00 70.73 395 MET A O 1
ATOM 3114 N N . ILE A 1 396 ? 63.486 28.026 30.613 1.00 69.43 396 ILE A N 1
ATOM 3115 C CA . ILE A 1 396 ? 63.001 27.415 31.839 1.00 68.89 396 ILE A CA 1
ATOM 3116 C C . ILE A 1 396 ? 61.482 27.298 31.753 1.00 68.85 396 ILE A C 1
ATOM 3117 O O . ILE A 1 396 ? 60.817 28.209 31.288 1.00 68.62 396 ILE A O 1
ATOM 3122 N N . PRO A 1 397 ? 60.916 26.191 32.247 1.00 69.36 397 PRO A N 1
ATOM 3123 C CA . PRO A 1 397 ? 59.465 25.934 32.225 1.00 69.86 397 PRO A CA 1
ATOM 3124 C C . PRO A 1 397 ? 58.576 27.150 32.461 1.00 70.25 397 PRO A C 1
ATOM 3125 O O . PRO A 1 397 ? 58.084 27.355 33.567 1.00 71.97 397 PRO A O 1
ATOM 3129 N N . LEU A 1 398 ? 58.342 27.934 31.413 1.00 69.96 398 LEU A N 1
ATOM 3130 C CA . LEU A 1 398 ? 57.543 29.146 31.535 1.00 69.69 398 LEU A CA 1
ATOM 3131 C C . LEU A 1 3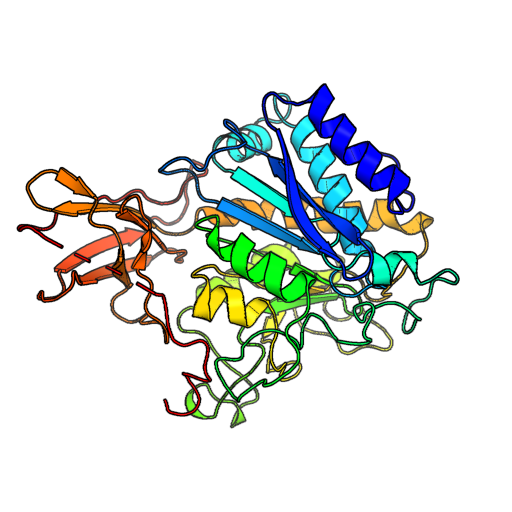98 ? 56.088 28.888 31.885 1.00 70.78 398 LEU A C 1
ATOM 3132 O O . LEU A 1 398 ? 55.547 29.473 32.826 1.00 71.25 398 LEU A O 1
ATOM 3137 N N . TYR A 1 399 ? 55.456 28.005 31.126 1.00 72.16 399 TYR A N 1
ATOM 3138 C CA . TYR A 1 399 ? 54.053 27.667 31.342 1.00 72.97 399 TYR A CA 1
ATOM 3139 C C . TYR A 1 399 ? 53.790 27.115 32.745 1.00 76.08 399 TYR A C 1
ATOM 3140 O O . TYR A 1 399 ? 52.737 27.362 33.325 1.00 76.42 399 TYR A O 1
ATOM 3149 N N . ARG A 1 400 ? 54.744 26.356 33.281 1.00 80.04 400 ARG A N 1
ATOM 3150 C CA . ARG A 1 400 ? 54.602 25.774 34.620 1.00 83.19 400 ARG A CA 1
ATOM 3151 C C . ARG A 1 400 ? 54.032 26.842 35.542 1.00 85.03 400 ARG A C 1
ATOM 3152 O O . ARG A 1 400 ? 52.837 26.806 35.888 1.00 85.80 400 ARG A O 1
ATOM 3160 N N . ASN A 1 401 ? 54.896 27.785 35.925 1.00 86.21 401 ASN A N 1
ATOM 3161 C CA . ASN A 1 401 ? 54.514 28.892 36.792 1.00 87.61 401 ASN A CA 1
ATOM 3162 C C . ASN A 1 401 ? 53.779 29.941 35.957 1.00 88.81 401 ASN A C 1
ATOM 3163 O O . ASN A 1 401 ? 54.160 31.118 35.949 1.00 88.79 401 ASN A O 1
ATOM 3168 N N . LEU A 1 402 ? 52.729 29.487 35.259 1.00 89.87 402 LEU A N 1
ATOM 3169 C CA . LEU A 1 402 ? 51.880 30.326 34.392 1.00 90.16 402 LEU A CA 1
ATOM 3170 C C . LEU A 1 402 ? 50.412 29.835 34.352 1.00 89.91 402 LEU A C 1
ATOM 3171 O O . LEU A 1 402 ? 49.488 30.622 34.544 1.00 99.99 402 LEU A O 1
ATOM 3176 N N . PRO A 1 403 ? 49.638 31.600 33.018 1.00 89.84 403 PRO A N 1
#

Radius of gyration: 20.28 Å; Cα contacts (8 Å, |Δi|>4): 957; chains: 1; bounding box: 42×63×53 Å

B-factor: mean 57.28, std 12.65, range [13.19, 100.07]

Foldseek 3Di:
DDQFDAAQPRLVVLQVVCCPVQVQFKDWDFLFAAVVRRGQIKMKGANRPPDDDAFQAEEEEAEALFQLQQLQLRLQSVLVVVLRVCQPPPPVSVLVSHRHIYMYGSHLANVLNVPFPDHWFPDDPHGAHVVRHHLFQQAQFLAAGSPDDRGRSNVSVVVVLVVDLHAEYEYEGAQAAAKEFDDLAADVVQPVVVQAGDALPNPLRVVLRLQQLVQQVQLQVQPHADVDHGGHRRYDYNRNPPNRHRGPQNCCVAFSVYHYIYGHQYNGSNDHSVCNVVSSVSGVSSVVSNSLLSAAAEKEFEAEQVRAGDWQWFKDWDRRAGLQTDTHHPRRMGDDHDHQAKTWIFTGGPPDGTDTDIDGFDHDDPHSHHHYDYYYHHHHHCGDPSHNSVNVD

InterPro domains:
  IPR000834 Peptidase M14, carboxypeptidase A [PF00246] (28-302)
  IPR000834 Peptidase M14, carboxypeptidase A [PR00765] (48-60)
  IPR000834 Peptidase M14, carboxypeptidase A [PR00765] (74-88)
  IPR000834 Peptidase M14, carboxypeptidase A [PR00765] (149-157)
  IPR000834 Peptidase M14, carboxypeptidase A [PR00765] (187-200)
  IPR000834 Peptidase M14, carboxypeptidase A [PS52035] (21-311)
  IPR000834 Peptidase M14, carboxypeptidase A [SM00631] (22-421)
  IPR008969 Carboxypeptidase-like, regulatory domain superfamily [SSF49464] (314-411)
  IPR033842 Carboxypeptidase M, N-terminal domain [cd03866] (22-310)
  IPR050753 Peptidase M14 domain-containing protein [PTHR11532] (18-386)
  IPR057246 Zinc carboxypeptidases, zinc-binding region 1 [PS00132] (74-96)
  IPR057247 Zinc carboxypeptidases, zinc-binding region 2 [PS00133] (190-200)

CATH classification: 3.40.630.10 (+1 more: 2.60.40.1120)

Organism: Homo sapiens (NCBI:txid9606)

Secondary structure (P-SEA, 3-state):
cccccccaaaaaaaaaaaaacccccbbbbbcccccccccbbbbbbccccccccccbbbbbbbccccccccaaaaaaaaaaaaaaaaccccaaaaaaaaabbbbbbccccaaaaaaccccccccccccccccccccccccccccccccccccaaaaaaaaaaaccccccbbbbbcccbbbbbccccccccccccccccccccaaaaaaaaaaaaaaccccccccccccccccccccccccccccccccaaaaaaacccbbbbbbbcccccccccccaaaaaaacaaaaaaaaacccccccbbbbcccccccccbbbbccccccccccccccccbbbbbccccccccccccccccbbbbbbbbbccccccccbbbbbbccccccccccccccccc

GO terms:
  GO:0005886 plasma membrane (C, EXP)
  GO:0005886 plasma membrane (C, TAS)
  GO:0009653 anatomical structure morphogenesis (P, TAS)
  GO:0004180 carboxypeptidase activity (F, TAS)
  GO:0004181 metallocarboxypeptidase activity (F, TAS)
  GO:0005576 extracellular region (C, TAS)
  GO:0070062 extracellular exosome (C, HDA)
  GO:0009986 cell surface (C, HDA)

Sequence (393 aa):
LDFNYHRQEGMEAFLKTVAQNYSSVTHLHSIGKSVKGRNLWVLVVGRFPKEHRIGIPEFKYVANMHGDETVGRELLLHLIDYLVTSDGKDPEITNLINSTRIHIMPSMNPDGFEAVKKPDCYYSIGRENYNQYDLNRNFPDAFEYNNVSRQPETVAVMKWLKTETFVLSANLHGGALVASYPFDNGVQATGALYSRSLTPDDDVFQYLAHTYASRNPNMKKGDECKNKMNFPNGVTNGYSWYPLQGGMQDYNYIWAQCFEITLELSCCKYPREEKLPSFWNNNKASLIEYIKQVHLGVKGQVFDQNGNPLPNVIVEVQDRKHICPYRTNKYGEYYLLLLPGSYIINVTVPGHDPHITKVIIPEKSQNFSALKKDILLPFQGPSCPMIPLYRNL